Protein AF-A0A3S4I6C8-F1 (afdb_monomer)

Foldseek 3Di:
DKAKEFQEQEQFLPDTQQTKMFIADLQFTADIGSHGDPDHHYLPRFHKAFQFAFDAAPQLVCLQPVDPPDGDDQLVSLLVVLVQLVQLRHQEYAYEQEQADLVPDDPSPVCRVVNLVSNVVCQVVVSHRHHYAHEYEAAQLGPCRVVSCVVRLPDPRHQEYEQDYPQACDQLRVDLVLVCVVVCVVPDVDDPVNSVVSNVVSVVSCVVTRVVSLQVSLVSCVVVVHAYEYERAEALVSVVVCVVSVHQAHEAHQEPHRLVNCVVVNRAYEDELVLQVVVHDPSNGDGPLVCLLVVSHQAYHPYNHSNSLVLSLLSCVVPSVDDSSRSQLNRFVRSCVSRPNPQTRGSDGNHGNFMWTWDDDVSHIGTAKTWGNDDDDDDTDIDGPPDPPPDPDDDDDDDDDDDDDDDDDDDDDDDDDDDDDDDDDDDDDDDDDDDDDDDDDDPPPPDQDDPCPLVVQLVVCVVLLFDNVVSVLSSCLLVLLLLCVQVPVVSLVLADPSSVVRCVVSVHRDDPVSNVVLVPDPCNVSSNVVNVVVRVVPPPPDDCDPVVVVVVVVVVRSVVSVVVPDDD

Mean predicted aligned error: 16.28 Å

Radius of gyration: 31.47 Å; Cα contacts (8 Å, |Δi|>4): 973; chains: 1; bounding box: 86×75×68 Å

pLDDT: mean 82.74, std 22.45, range [23.64, 98.88]

Nearest PDB structures (foldseek):
  4mln-assembly2_B  TM=9.256E-01  e=3.298E-07  uncultured bacterium HF130_AEPn_1
  4n71-assembly4_E  TM=9.351E-01  e=5.456E-07  uncultured bacterium HF130_AEPn_1
  4n6w-assembly1_A  TM=9.272E-01  e=5.160E-07  uncultured bacterium HF130_AEPn_1
  4mlm-assembly3_A  TM=8.975E-01  e=2.789E-07  uncultured bacterium HF130_AEPn_1
  4n71-assembly3_D  TM=9.058E-01  e=1.766E-06  uncultured bacterium HF130_AEPn_1

Sequence (568 aa):
MKQILNHARIVLADRVIDNGALEINDGLIAAIHEHALPDGEDLAGALLLPGLVEIHTDNLEKHLMPRNGVLWPILPAVITHDAQCVAAGITTVLDALAVGDLEGESVRLDTLHSSFDAINQGMREGALRADHFFHLRCELAYPGLLDELEALIAHPAVKLVSVMDHTPGQRQYRDLEQYKKYYGKKKVGWNEDTFLAAVAERKTKQAQYAGRHKQAVVELAQARGIALASHDDTDEAHIEEALRDGVAISEFPTTREAAAAAKRHGLATVMGAPNVVRGGSHSGNVAALELARHDLLDILSSDYVPASLLHGAWLLHAQAGWSLPRAVAAVSLNPARAVGLADRGDIAVGQRADLVAMTARGDVPLVRSVWKLAGGYSDVRRHRCAAAVVPRTQRAPLRRGRQPVRPRDPGRHAGPRRWLRRRTDAGRLPARCRLPAGARRRSGHGGYGVMAHDKLARDYLLQLGFSPRLARLVGMHVEAKRYLCAIDPAYLAALSPASAATLGYQGGPMRADEADAFSRLPDLADILALRRLDEAAKDGGWSLGAADWVWPLMAAHLGSQRLAAWPA

Solvent-accessible surface area (backbone atoms only — not comparable to full-atom values): 31076 Å² total; per-residue (Å²): 99,82,48,39,46,16,35,18,23,34,42,27,79,85,48,72,34,77,37,9,22,37,35,29,43,72,34,22,23,65,43,80,38,80,47,54,60,98,68,56,47,75,48,80,60,24,39,33,36,34,16,22,27,36,64,40,30,51,42,47,58,51,42,31,39,72,43,93,96,41,79,43,66,49,50,66,16,48,48,52,38,37,54,46,30,41,63,34,30,29,42,32,38,17,48,43,43,52,39,47,62,91,80,85,76,51,68,54,62,79,37,38,65,57,47,53,50,29,50,52,48,29,59,76,68,64,69,46,82,38,49,76,33,31,16,44,36,34,30,25,41,23,91,59,28,65,70,59,41,66,78,53,65,79,44,87,49,44,33,36,37,32,49,35,64,88,45,74,58,35,53,85,27,47,50,56,68,60,44,47,61,60,56,44,69,74,77,45,87,66,49,72,67,59,43,53,49,54,47,54,50,42,49,52,34,32,76,73,29,24,69,65,42,46,54,52,53,42,53,58,30,58,79,67,73,34,32,33,28,36,49,27,31,48,38,53,67,53,45,57,49,33,53,75,64,64,36,50,29,38,34,46,38,38,27,68,61,14,28,50,42,28,50,76,73,66,27,43,28,32,32,48,10,49,26,42,70,68,74,42,47,96,82,76,39,54,35,47,56,57,32,44,60,69,72,36,54,46,26,44,19,18,32,67,38,50,61,24,34,57,32,21,27,48,41,34,26,76,73,45,74,39,52,63,26,59,22,49,28,16,32,7,32,44,40,22,52,66,50,73,40,84,58,46,24,42,64,45,74,75,20,38,39,32,28,22,33,28,49,69,60,86,81,43,66,42,60,43,34,32,37,34,51,50,80,82,80,91,49,66,54,74,44,74,51,84,71,81,78,76,74,81,82,76,88,76,83,92,79,90,81,88,82,88,86,83,91,86,86,88,88,85,89,87,88,88,83,88,91,82,90,81,92,86,84,89,80,82,86,84,81,87,83,84,81,82,89,78,81,75,85,75,87,74,86,68,83,67,66,67,89,56,56,36,53,51,53,16,52,52,35,45,74,74,45,43,53,72,67,60,20,46,45,59,30,37,38,60,60,38,48,22,35,42,39,52,79,31,69,68,56,50,75,65,49,53,73,62,56,54,65,34,33,62,82,65,68,38,51,42,52,73,72,53,38,58,58,53,72,67,43,93,56,42,72,60,30,48,50,53,36,53,51,58,57,61,58,68,73,73,82,68,76,80,63,86,60,66,75,51,53,59,54,53,52,51,51,39,51,52,44,58,58,70,72,50,86,131

InterPro domains:
  IPR006680 Amidohydrolase-related [PF01979] (154-358)
  IPR011059 Metal-dependent hydrolase, composite domain superfamily [G3DSA:2.30.40.10] (341-364)
  IPR011059 Metal-dependent hydrolase, composite domain superfamily [SSF51338] (1-364)
  IPR012696 Phosphonate metabolism PhnM [NF011987] (5-367)
  IPR012696 Phosphonate metabolism PhnM [TIGR02318] (5-372)
  IPR012696 Phosphonate metabolism PhnM [cd01306] (53-371)
  IPR032466 Metal-dependent hydrolase [SSF51556] (51-344)
  IPR051781 Metallo-dependent Hydrolase Enzymes [PTHR43135] (4-371)

Structure (mmCIF, N/CA/C/O backbone):
data_AF-A0A3S4I6C8-F1
#
_entry.id   AF-A0A3S4I6C8-F1
#
loop_
_atom_site.group_PDB
_atom_site.id
_atom_site.type_symbol
_atom_site.label_atom_id
_atom_site.label_alt_id
_atom_site.label_comp_id
_atom_site.label_asym_id
_atom_site.label_entity_id
_atom_site.label_seq_id
_atom_site.pdbx_PDB_ins_code
_atom_site.Cartn_x
_atom_site.Cartn_y
_atom_site.Cartn_z
_atom_site.occupancy
_atom_site.B_iso_or_equiv
_atom_site.auth_seq_id
_atom_site.auth_comp_id
_atom_site.auth_asym_id
_atom_site.auth_atom_id
_atom_site.pdbx_PDB_model_num
ATOM 1 N N . MET A 1 1 ? -2.019 -4.741 29.840 1.00 75.06 1 MET A N 1
ATOM 2 C CA . MET A 1 1 ? -2.713 -3.534 30.334 1.00 75.06 1 MET A CA 1
ATOM 3 C C . MET A 1 1 ? -4.150 -3.562 29.833 1.00 75.06 1 MET A C 1
ATOM 5 O O . MET A 1 1 ? -4.346 -3.768 28.639 1.00 75.06 1 MET A O 1
ATOM 9 N N . LYS A 1 2 ? -5.131 -3.378 30.729 1.00 90.19 2 LYS A N 1
ATOM 10 C CA . LYS A 1 2 ? -6.552 -3.256 30.368 1.00 90.19 2 LYS A CA 1
ATOM 11 C C . LYS A 1 2 ? -6.864 -1.804 29.987 1.00 90.19 2 LYS A C 1
ATOM 13 O O . LYS A 1 2 ? -6.530 -0.896 30.744 1.00 90.19 2 LYS A O 1
ATOM 18 N N . GLN A 1 3 ? -7.503 -1.593 28.843 1.00 94.50 3 GLN A N 1
ATOM 19 C CA . GLN A 1 3 ? -7.975 -0.294 28.358 1.00 94.50 3 GLN A CA 1
ATOM 20 C C . GLN A 1 3 ? -9.432 -0.421 27.904 1.00 94.50 3 GLN A C 1
ATOM 22 O O . GLN A 1 3 ? -9.825 -1.453 27.372 1.00 94.50 3 GLN A O 1
ATOM 27 N N . ILE A 1 4 ? -10.231 0.626 28.105 1.00 97.25 4 ILE A N 1
ATOM 28 C CA . ILE A 1 4 ? -11.609 0.703 27.609 1.00 97.25 4 ILE A CA 1
ATOM 29 C C . ILE A 1 4 ? -11.731 1.961 26.754 1.00 97.25 4 ILE A C 1
ATOM 31 O O . ILE A 1 4 ? -11.366 3.045 27.213 1.00 97.25 4 ILE A O 1
ATOM 35 N N . LEU A 1 5 ? -12.225 1.818 25.524 1.00 97.81 5 LEU A N 1
ATOM 36 C CA . LEU A 1 5 ? -12.616 2.925 24.650 1.00 97.81 5 LEU A CA 1
ATOM 37 C C . LEU A 1 5 ? -14.140 3.007 24.650 1.00 97.81 5 LEU A C 1
ATOM 39 O O . LEU A 1 5 ? -14.801 2.033 24.310 1.00 97.81 5 LEU A O 1
ATOM 43 N N . ASN A 1 6 ? -14.695 4.139 25.054 1.00 97.50 6 ASN A N 1
ATOM 44 C CA . ASN A 1 6 ? -16.101 4.287 25.399 1.00 97.50 6 ASN A CA 1
ATOM 45 C C . ASN A 1 6 ? -16.782 5.368 24.551 1.00 97.50 6 ASN A C 1
ATOM 47 O O . ASN A 1 6 ? -16.108 6.200 23.939 1.00 97.50 6 ASN A O 1
ATOM 51 N N . HIS A 1 7 ? -18.116 5.363 24.528 1.00 97.31 7 HIS A N 1
ATOM 52 C CA . HIS A 1 7 ? -18.933 6.310 23.761 1.00 97.31 7 HIS A CA 1
ATOM 53 C C . HIS A 1 7 ? -18.520 6.409 22.285 1.00 97.31 7 HIS A C 1
ATOM 55 O O . HIS A 1 7 ? -18.427 7.496 21.710 1.00 97.31 7 HIS A O 1
ATOM 61 N N . ALA A 1 8 ? -18.222 5.263 21.677 1.00 97.50 8 ALA A N 1
ATOM 62 C CA . ALA A 1 8 ? -17.750 5.174 20.305 1.00 97.50 8 ALA A CA 1
ATOM 63 C C . ALA A 1 8 ? -18.873 4.742 19.360 1.00 97.50 8 ALA A C 1
ATOM 65 O O . ALA A 1 8 ? -19.721 3.923 19.718 1.00 97.50 8 ALA A O 1
ATOM 66 N N . ARG A 1 9 ? -18.822 5.229 18.117 1.00 98.50 9 ARG A N 1
ATOM 67 C CA . ARG A 1 9 ? -19.560 4.627 17.005 1.00 98.50 9 ARG A CA 1
ATOM 68 C C . ARG A 1 9 ? -18.689 3.538 16.386 1.00 98.50 9 ARG A C 1
ATOM 70 O O . ARG A 1 9 ? -17.798 3.848 15.601 1.00 98.50 9 ARG A O 1
ATOM 77 N N . ILE A 1 10 ? -18.867 2.287 16.793 1.00 98.75 10 ILE A N 1
ATOM 78 C CA . ILE A 1 10 ? -17.954 1.189 16.442 1.00 98.75 10 ILE A CA 1
ATOM 79 C C . ILE A 1 10 ? -18.379 0.583 15.108 1.00 98.75 10 ILE A C 1
ATOM 81 O O . ILE A 1 10 ? -19.500 0.091 14.992 1.00 98.75 10 ILE A O 1
ATOM 85 N N . VAL A 1 11 ? -17.497 0.616 14.109 1.00 98.69 11 VAL A N 1
ATOM 86 C CA . VAL A 1 11 ? -17.739 -0.003 12.801 1.00 98.69 11 VAL A CA 1
ATOM 87 C C . VAL A 1 11 ? -17.203 -1.430 12.821 1.00 98.69 11 VAL A C 1
ATOM 89 O O . VAL A 1 11 ? -15.993 -1.644 12.789 1.00 98.69 11 VAL A O 1
ATOM 92 N N . LEU A 1 12 ? -18.120 -2.391 12.892 1.00 98.62 12 LEU A N 1
ATOM 93 C CA . LEU A 1 12 ? -17.844 -3.817 12.736 1.00 98.62 12 LEU A CA 1
ATOM 94 C C . LEU A 1 12 ? -17.911 -4.198 11.249 1.00 98.62 12 LEU A C 1
ATOM 96 O O . LEU A 1 12 ? -18.345 -3.397 10.418 1.00 98.62 12 LEU A O 1
ATOM 100 N N . ALA A 1 13 ? -17.520 -5.427 10.908 1.00 96.75 13 ALA A N 1
ATOM 101 C CA . ALA A 1 13 ? -17.548 -5.921 9.528 1.00 96.75 13 ALA A CA 1
ATOM 102 C C . ALA A 1 13 ? -18.948 -5.900 8.875 1.00 96.75 13 ALA A C 1
ATOM 104 O O . ALA A 1 13 ? -19.060 -5.760 7.657 1.00 96.75 13 ALA A O 1
ATOM 105 N N . ASP A 1 14 ? -20.015 -6.035 9.665 1.00 97.50 14 ASP A N 1
ATOM 106 C CA . ASP A 1 14 ? -21.403 -6.162 9.205 1.00 97.50 14 ASP A CA 1
ATOM 107 C C . ASP A 1 14 ? -22.289 -4.959 9.567 1.00 97.50 14 ASP A C 1
ATOM 109 O O . ASP A 1 14 ? -23.227 -4.635 8.834 1.00 97.50 14 ASP A O 1
ATOM 113 N N . ARG A 1 15 ? -22.009 -4.282 10.687 1.00 98.19 15 ARG A N 1
ATOM 114 C CA . ARG A 1 15 ? -22.877 -3.234 11.245 1.00 98.19 15 ARG A CA 1
ATOM 115 C C . ARG A 1 15 ? -22.111 -2.136 11.977 1.00 98.19 15 ARG A C 1
ATOM 117 O O . ARG A 1 15 ? -20.899 -2.199 12.152 1.00 98.19 15 ARG A O 1
ATOM 124 N N . VAL A 1 16 ? -22.846 -1.122 12.431 1.00 98.69 16 VAL A N 1
ATOM 125 C CA . VAL A 1 16 ? -22.326 -0.047 13.286 1.00 98.69 16 VAL A CA 1
ATOM 126 C C . VAL A 1 16 ? -23.052 -0.076 14.629 1.00 98.69 16 VAL A C 1
ATOM 128 O O . VAL A 1 16 ? -24.279 -0.125 14.654 1.00 98.69 16 VAL A O 1
ATOM 131 N N . ILE A 1 17 ? -22.304 -0.021 15.731 1.00 98.62 17 ILE A N 1
ATOM 132 C CA . ILE A 1 17 ? -22.839 0.211 17.081 1.00 98.62 17 ILE A CA 1
ATOM 133 C C . ILE A 1 17 ? -22.758 1.713 17.355 1.00 98.62 17 ILE A C 1
ATOM 135 O O . ILE A 1 17 ? -21.662 2.261 17.348 1.00 98.62 17 ILE A O 1
ATOM 139 N N . ASP A 1 18 ? -23.878 2.400 17.597 1.00 97.44 18 ASP A N 1
ATOM 140 C CA . ASP A 1 18 ? -23.900 3.875 17.663 1.00 97.44 18 ASP A CA 1
ATOM 141 C C . ASP A 1 18 ? -23.396 4.489 18.985 1.00 97.44 18 ASP A C 1
ATOM 143 O O . ASP A 1 18 ? -23.058 5.672 19.020 1.00 97.44 18 ASP A O 1
ATOM 147 N N . ASN A 1 19 ? -23.341 3.726 20.076 1.00 97.44 19 ASN A N 1
ATOM 148 C CA . ASN A 1 19 ? -22.818 4.198 21.364 1.00 97.44 19 ASN A CA 1
ATOM 149 C C . ASN A 1 19 ? -22.256 3.026 22.178 1.00 97.44 19 ASN A C 1
ATOM 151 O O . ASN A 1 19 ? -22.766 2.692 23.248 1.00 97.44 19 ASN A O 1
ATOM 155 N N . GLY A 1 20 ? -21.245 2.371 21.614 1.00 98.06 20 GLY A N 1
ATOM 156 C CA . GLY A 1 20 ? -20.629 1.179 22.181 1.00 98.06 20 GLY A CA 1
ATOM 157 C C . GLY A 1 20 ? -19.376 1.465 23.000 1.00 98.06 20 GLY A C 1
ATOM 158 O O . GLY A 1 20 ? -18.866 2.592 23.046 1.00 98.06 20 GLY A O 1
ATOM 159 N N . ALA A 1 21 ? -18.855 0.397 23.597 1.00 98.44 21 ALA A N 1
ATOM 160 C CA . ALA A 1 21 ? -17.549 0.373 24.240 1.00 98.44 21 ALA A CA 1
ATOM 161 C C . ALA A 1 21 ? -16.718 -0.824 23.760 1.00 98.44 21 ALA A C 1
ATOM 163 O O . ALA A 1 21 ? -17.257 -1.884 23.438 1.00 98.44 21 ALA A O 1
ATOM 164 N N . LEU A 1 22 ? -15.399 -0.655 23.736 1.00 98.12 22 LEU A N 1
ATOM 165 C CA . LEU A 1 22 ? -14.429 -1.678 23.363 1.00 98.12 22 LEU A CA 1
ATOM 166 C C . LEU A 1 22 ? -13.467 -1.912 24.529 1.00 98.12 22 LEU A C 1
ATOM 168 O O . LEU A 1 22 ? -12.753 -0.989 24.929 1.00 98.12 22 LEU A O 1
ATOM 172 N N . GLU A 1 23 ? -13.429 -3.133 25.060 1.00 97.75 23 GLU A N 1
ATOM 173 C CA . GLU A 1 23 ? -12.404 -3.537 26.022 1.00 97.75 23 GLU A CA 1
ATOM 174 C C . GLU A 1 23 ? -11.196 -4.116 25.288 1.00 97.75 23 GLU A C 1
ATOM 176 O O . GLU A 1 23 ? -11.319 -5.001 24.441 1.00 97.75 23 GLU A O 1
ATOM 181 N N . ILE A 1 24 ? -10.014 -3.635 25.651 1.00 96.50 24 ILE A N 1
ATOM 182 C CA . ILE A 1 24 ? -8.726 -4.063 25.122 1.00 96.50 24 ILE A CA 1
ATOM 183 C C . ILE A 1 24 ? -7.925 -4.638 26.286 1.00 96.50 24 ILE A C 1
ATOM 185 O O . ILE A 1 24 ? -7.776 -3.985 27.322 1.00 96.50 24 ILE A O 1
ATOM 189 N N . ASN A 1 25 ? -7.379 -5.838 26.117 1.00 94.56 25 ASN A N 1
ATOM 190 C CA . ASN A 1 25 ? -6.437 -6.421 27.059 1.00 94.56 25 ASN A CA 1
ATOM 191 C C . ASN A 1 25 ? -5.157 -6.830 26.336 1.00 94.56 25 ASN A C 1
ATOM 193 O O . ASN A 1 25 ? -5.204 -7.565 25.357 1.00 94.56 25 ASN A O 1
ATOM 197 N N . ASP A 1 26 ? -4.022 -6.320 26.814 1.00 90.00 26 ASP A N 1
ATOM 198 C CA . ASP A 1 26 ? -2.695 -6.599 26.243 1.00 90.00 26 ASP A CA 1
ATOM 199 C C . ASP A 1 26 ? -2.629 -6.342 24.725 1.00 90.00 26 ASP A C 1
ATOM 201 O O . ASP A 1 26 ? -1.961 -7.044 23.974 1.00 90.00 26 ASP A O 1
ATOM 205 N N . GLY A 1 27 ? -3.349 -5.303 24.284 1.00 90.25 27 GLY A N 1
ATOM 206 C CA . GLY A 1 27 ? -3.449 -4.877 22.889 1.00 90.25 27 GLY A CA 1
ATOM 207 C C . GLY A 1 27 ? -4.250 -5.815 21.979 1.00 90.25 27 GLY A C 1
ATOM 208 O O . GLY A 1 27 ? -4.207 -5.645 20.763 1.00 90.25 27 GLY A O 1
ATOM 209 N N . LEU A 1 28 ? -5.007 -6.758 22.543 1.00 96.00 28 LEU A N 1
ATOM 210 C CA . LEU A 1 28 ? -6.034 -7.534 21.849 1.00 96.00 28 LEU A CA 1
ATOM 211 C C . LEU A 1 28 ? -7.427 -7.053 22.254 1.00 96.00 28 LEU A C 1
ATOM 213 O O . LEU A 1 28 ? -7.647 -6.631 23.391 1.00 96.00 28 LEU A O 1
ATOM 217 N N . ILE A 1 29 ? -8.381 -7.143 21.336 1.00 97.75 29 ILE A N 1
ATOM 218 C CA . ILE A 1 29 ? -9.786 -6.846 21.608 1.00 97.75 29 ILE A CA 1
ATOM 219 C C . ILE A 1 29 ? -10.352 -7.967 22.484 1.00 97.75 29 ILE A C 1
ATOM 221 O O . ILE A 1 29 ? -10.451 -9.116 22.057 1.00 97.75 29 ILE A O 1
ATOM 225 N N . ALA A 1 30 ? -10.719 -7.635 23.719 1.00 98.00 30 ALA A N 1
ATOM 226 C CA . ALA A 1 30 ? -11.211 -8.587 24.709 1.00 98.00 30 ALA A CA 1
ATOM 227 C C . ALA A 1 30 ? -12.743 -8.697 24.702 1.00 98.00 30 ALA A C 1
ATOM 229 O O . ALA A 1 30 ? -13.278 -9.793 24.852 1.00 98.00 30 ALA A O 1
ATOM 230 N N . ALA A 1 31 ? -13.445 -7.577 24.513 1.00 98.25 31 ALA A N 1
ATOM 231 C CA . ALA A 1 31 ? -14.903 -7.541 24.453 1.00 98.25 31 ALA A CA 1
ATOM 232 C C . ALA A 1 31 ? -15.405 -6.335 23.648 1.00 98.25 31 ALA A C 1
ATOM 234 O O . ALA A 1 31 ? -14.767 -5.281 23.613 1.00 98.25 31 ALA A O 1
ATOM 235 N N . ILE A 1 32 ? -16.573 -6.499 23.026 1.00 98.62 32 ILE A N 1
ATOM 236 C CA . ILE A 1 32 ? -17.301 -5.454 22.300 1.00 98.62 32 ILE A CA 1
ATOM 237 C C . ILE A 1 32 ? -18.669 -5.323 22.968 1.00 98.62 32 ILE A C 1
ATOM 239 O O . ILE A 1 32 ? -19.381 -6.317 23.114 1.00 98.62 32 ILE A O 1
ATOM 243 N N . HIS A 1 33 ? -19.033 -4.112 23.375 1.00 98.44 33 HIS A N 1
ATOM 244 C CA . HIS A 1 33 ? -20.284 -3.830 24.071 1.00 98.44 33 HIS A CA 1
ATOM 245 C C . HIS A 1 33 ? -21.202 -2.965 23.205 1.00 98.44 33 HIS A C 1
ATOM 247 O O . HIS A 1 33 ? -20.781 -1.940 22.671 1.00 98.44 33 HIS A O 1
ATOM 253 N N . GLU A 1 34 ? -22.479 -3.350 23.131 1.00 98.00 34 GLU A N 1
ATOM 254 C CA . GLU A 1 34 ? -23.541 -2.612 22.421 1.00 98.00 34 GLU A CA 1
ATOM 255 C C . GLU A 1 34 ? -23.884 -1.262 23.086 1.00 98.00 34 GLU A C 1
ATOM 257 O O . GLU A 1 34 ? -24.536 -0.401 22.491 1.00 98.00 34 GLU A O 1
ATOM 262 N N . HIS A 1 35 ? -23.438 -1.060 24.329 1.00 97.50 35 HIS A N 1
ATOM 263 C CA . HIS A 1 35 ? -23.662 0.146 25.119 1.00 97.50 35 HIS A CA 1
ATOM 264 C C . HIS A 1 35 ? -22.366 0.616 25.781 1.00 97.50 35 HIS A C 1
ATOM 266 O O . HIS A 1 35 ? -21.459 -0.178 26.039 1.00 97.50 35 HIS A O 1
ATOM 272 N N . ALA A 1 36 ? -22.314 1.908 26.091 1.00 96.25 36 ALA A N 1
ATOM 273 C CA . ALA A 1 36 ? -21.238 2.508 26.860 1.00 96.25 36 ALA A CA 1
ATOM 274 C C . ALA A 1 36 ? -21.103 1.879 28.260 1.00 96.25 36 ALA A C 1
ATOM 276 O O . ALA A 1 36 ? -22.096 1.506 28.889 1.00 96.25 36 ALA A O 1
ATOM 277 N N . LEU A 1 37 ? -19.868 1.799 28.757 1.00 97.00 37 LEU A N 1
ATOM 278 C CA . LEU A 1 37 ? -19.546 1.309 30.102 1.00 97.00 37 LEU A CA 1
ATOM 279 C C . LEU A 1 37 ? -19.418 2.470 31.113 1.00 97.00 37 LEU A C 1
ATOM 281 O O . LEU A 1 37 ? -19.334 3.624 30.696 1.00 97.00 37 LEU A O 1
ATOM 285 N N . PRO A 1 38 ? -19.410 2.210 32.437 1.00 94.06 38 PRO A N 1
ATOM 286 C CA . PRO A 1 38 ? -19.246 3.269 33.442 1.00 94.06 38 PRO A CA 1
ATOM 287 C C . PRO A 1 38 ? -17.881 3.969 33.390 1.00 94.06 38 PRO A C 1
ATOM 289 O O . PRO A 1 38 ? -17.799 5.172 33.620 1.00 94.06 38 PRO A O 1
ATOM 292 N N . ASP A 1 39 ? -16.829 3.216 33.061 1.00 92.00 39 ASP A N 1
ATOM 293 C CA . ASP A 1 39 ? -15.445 3.680 33.020 1.00 92.00 39 ASP A CA 1
ATOM 294 C C . ASP A 1 39 ? -14.852 3.514 31.618 1.00 92.00 39 ASP A C 1
ATOM 296 O O . ASP A 1 39 ? -15.291 2.683 30.822 1.00 92.00 39 ASP A O 1
ATOM 300 N N . GLY A 1 40 ? -13.810 4.288 31.324 1.00 93.81 40 GLY A N 1
ATOM 301 C CA . GLY A 1 40 ? -13.062 4.199 30.075 1.00 93.81 40 GLY A CA 1
ATOM 302 C C . GLY A 1 40 ? -12.773 5.556 29.459 1.00 93.81 40 GLY A C 1
ATOM 303 O O . GLY A 1 40 ? -13.224 6.601 29.924 1.00 93.81 40 GLY A O 1
ATOM 304 N N . GLU A 1 41 ? -11.985 5.541 28.395 1.00 95.94 41 GLU A N 1
ATOM 305 C CA . GLU A 1 41 ? -11.711 6.736 27.621 1.00 95.94 41 GLU A CA 1
ATOM 306 C C . GLU A 1 41 ? -12.921 7.108 26.759 1.00 95.94 41 GLU A C 1
ATOM 308 O O . GLU A 1 41 ? -13.278 6.373 25.846 1.00 95.94 41 GLU A O 1
ATOM 313 N N . ASP A 1 42 ? -13.500 8.280 26.999 1.00 96.81 42 ASP A N 1
ATOM 314 C CA . ASP A 1 42 ? -14.590 8.825 26.191 1.00 96.81 42 ASP A CA 1
ATOM 315 C C . ASP A 1 42 ? -14.099 9.284 24.800 1.00 96.81 42 ASP A C 1
ATOM 317 O O . ASP A 1 42 ? -13.312 10.231 24.673 1.00 96.81 42 ASP A O 1
ATOM 321 N N . LEU A 1 43 ? -14.578 8.619 23.742 1.00 97.00 43 LEU A N 1
ATOM 322 C CA . LEU A 1 43 ? -14.314 8.976 22.345 1.00 97.00 43 LEU A CA 1
ATOM 323 C C . LEU A 1 43 ? -15.298 10.017 21.780 1.00 97.00 43 LEU A C 1
ATOM 325 O O . LEU A 1 43 ? -15.160 10.425 20.621 1.00 97.00 43 LEU A O 1
ATOM 329 N N . ALA A 1 44 ? -16.244 10.496 22.588 1.00 95.62 44 ALA A N 1
ATOM 330 C CA . ALA A 1 44 ? -17.188 11.570 22.295 1.00 95.62 44 ALA A CA 1
ATOM 331 C C . ALA A 1 44 ? -17.956 11.367 20.975 1.00 95.62 44 ALA A C 1
ATOM 333 O O . ALA A 1 44 ? -18.078 12.290 20.162 1.00 95.62 44 ALA A O 1
ATOM 334 N N . GLY A 1 45 ? -18.426 10.140 20.734 1.00 95.81 45 GLY A N 1
ATOM 335 C CA . GLY A 1 45 ? -19.178 9.754 19.539 1.00 95.81 45 GLY A CA 1
ATOM 336 C C . GLY A 1 45 ? -18.339 9.642 18.263 1.00 95.81 45 GLY A C 1
ATOM 337 O O . GLY A 1 45 ? -18.905 9.592 17.169 1.00 95.81 45 GLY A O 1
ATOM 338 N N . ALA A 1 46 ? -17.003 9.636 18.361 1.00 97.50 46 ALA A N 1
ATOM 339 C CA . ALA A 1 46 ? -16.139 9.387 17.209 1.00 97.50 46 ALA A CA 1
ATOM 340 C C . ALA A 1 46 ? -16.392 7.990 16.620 1.00 97.50 46 ALA A C 1
ATOM 342 O O . ALA A 1 46 ? -16.717 7.045 17.341 1.00 97.50 46 ALA A O 1
ATOM 343 N N . LEU A 1 47 ? -16.207 7.865 15.304 1.00 98.44 47 LEU A N 1
ATOM 344 C CA . LEU A 1 47 ? -16.212 6.571 14.631 1.00 98.44 47 LEU A CA 1
ATOM 345 C C . LEU A 1 47 ? -14.934 5.822 14.995 1.00 98.44 47 LEU A C 1
ATOM 347 O O . LEU A 1 47 ? -13.843 6.359 14.799 1.00 98.44 47 LEU A O 1
ATOM 351 N N . LEU A 1 48 ? -15.078 4.606 15.511 1.00 98.75 48 LEU A N 1
ATOM 352 C CA . LEU A 1 48 ? -13.980 3.695 15.801 1.00 98.75 48 LEU A CA 1
ATOM 353 C C . LEU A 1 48 ? -13.928 2.630 14.706 1.00 98.75 48 LEU A C 1
ATOM 355 O O . LEU A 1 48 ? -14.893 1.894 14.504 1.00 98.75 48 LEU A O 1
ATOM 359 N N . LEU A 1 49 ? -12.806 2.594 13.997 1.00 98.75 49 LEU A N 1
ATOM 360 C CA . LEU A 1 49 ? -12.534 1.722 12.862 1.00 98.75 49 LEU A CA 1
ATOM 361 C C . LEU A 1 49 ? -11.376 0.772 13.199 1.00 98.75 49 LEU A C 1
ATOM 363 O O . LEU A 1 49 ? -10.525 1.140 14.020 1.00 98.75 49 LEU A O 1
ATOM 367 N N . PRO A 1 50 ? -11.287 -0.402 12.551 1.00 98.62 50 PRO A N 1
ATOM 368 C CA . PRO A 1 50 ? -10.037 -1.148 12.520 1.00 98.62 50 PRO A CA 1
ATOM 369 C C . PRO A 1 50 ? -8.920 -0.294 11.901 1.00 98.62 50 PRO A C 1
ATOM 371 O O . PRO A 1 50 ? -9.161 0.606 11.092 1.00 98.62 50 PRO A O 1
ATOM 374 N N . GLY A 1 51 ? -7.683 -0.584 12.288 1.00 98.56 51 GLY A N 1
ATOM 375 C CA . GLY A 1 51 ? -6.483 -0.017 11.693 1.00 98.56 51 GLY A CA 1
ATOM 376 C C . GLY A 1 51 ? -6.462 -0.242 10.185 1.00 98.56 51 GLY A C 1
ATOM 377 O O . GLY A 1 51 ? -6.745 -1.348 9.718 1.00 98.56 51 GLY A O 1
ATOM 378 N N . LEU A 1 52 ? -6.135 0.802 9.418 1.00 98.88 52 LEU A N 1
ATOM 379 C CA . LEU A 1 52 ? -6.109 0.681 7.961 1.00 98.88 52 LEU A CA 1
ATOM 380 C C . LEU A 1 52 ? -4.896 -0.147 7.529 1.00 98.88 52 LEU A C 1
ATOM 382 O O . LEU A 1 52 ? -3.831 -0.076 8.164 1.00 98.88 52 LEU A O 1
ATOM 386 N N . VAL A 1 53 ? -5.080 -0.908 6.452 1.00 98.88 53 VAL A N 1
ATOM 387 C CA . VAL A 1 53 ? -4.076 -1.793 5.861 1.00 98.88 53 VAL A CA 1
ATOM 388 C C . VAL A 1 53 ? -3.818 -1.339 4.433 1.00 98.88 53 VAL A C 1
ATOM 390 O O . VAL A 1 53 ? -4.687 -1.441 3.571 1.00 98.88 53 VAL A O 1
ATOM 393 N N . GLU A 1 54 ? -2.616 -0.823 4.208 1.00 98.56 54 GLU A N 1
ATOM 394 C CA . GLU A 1 54 ? -2.126 -0.424 2.896 1.00 98.56 54 GLU A CA 1
ATOM 395 C C . GLU A 1 54 ? -1.351 -1.573 2.257 1.00 98.56 54 GLU A C 1
ATOM 397 O O . GLU A 1 54 ? -0.415 -2.078 2.874 1.00 98.56 54 GLU A O 1
ATOM 402 N N . ILE A 1 55 ? -1.709 -1.952 1.028 1.00 98.38 55 ILE A N 1
ATOM 403 C CA . ILE A 1 55 ? -1.050 -3.045 0.297 1.00 98.38 55 ILE A CA 1
ATOM 404 C C . ILE A 1 55 ? -0.186 -2.576 -0.880 1.00 98.38 55 ILE A C 1
ATOM 406 O O . ILE A 1 55 ? 0.605 -3.372 -1.366 1.00 98.38 55 ILE A O 1
ATOM 410 N N . HIS A 1 56 ? -0.302 -1.311 -1.301 1.00 97.88 56 HIS A N 1
ATOM 411 C CA . HIS A 1 56 ? 0.512 -0.704 -2.354 1.00 97.88 56 HIS A CA 1
ATOM 412 C C . HIS A 1 56 ? 0.720 0.791 -2.079 1.00 97.88 56 HIS A C 1
ATOM 414 O O . HIS A 1 56 ? -0.197 1.597 -2.247 1.00 97.88 56 HIS A O 1
ATOM 420 N N . THR A 1 57 ? 1.932 1.214 -1.713 1.00 95.88 57 THR A N 1
ATOM 421 C CA . THR A 1 57 ? 2.240 2.649 -1.633 1.00 95.88 57 THR A CA 1
ATOM 422 C C . THR A 1 57 ? 3.613 3.030 -2.170 1.00 95.88 57 THR A C 1
ATOM 424 O O . THR A 1 57 ? 4.640 2.544 -1.708 1.00 95.88 57 THR A O 1
ATOM 427 N N . ASP A 1 58 ? 3.609 4.006 -3.082 1.00 90.56 58 ASP A N 1
ATOM 428 C CA . ASP A 1 58 ? 4.807 4.641 -3.650 1.00 90.56 58 ASP A CA 1
ATOM 429 C C . ASP A 1 58 ? 5.210 5.910 -2.869 1.00 90.56 58 ASP A C 1
ATOM 431 O O . ASP A 1 58 ? 6.031 6.721 -3.312 1.00 90.56 58 ASP A O 1
ATOM 435 N N . ASN A 1 59 ? 4.602 6.156 -1.703 1.00 94.44 59 ASN A N 1
ATOM 436 C CA . ASN A 1 59 ? 4.790 7.407 -0.969 1.00 94.44 59 ASN A CA 1
ATOM 437 C C . ASN A 1 59 ? 6.234 7.614 -0.487 1.00 94.44 59 ASN A C 1
ATOM 439 O O . ASN A 1 59 ? 6.676 8.763 -0.399 1.00 94.44 59 ASN A O 1
ATOM 443 N N . LEU A 1 60 ? 6.977 6.537 -0.209 1.00 93.75 60 LEU A N 1
ATOM 444 C CA . LEU A 1 60 ? 8.373 6.612 0.223 1.00 93.75 60 LEU A CA 1
ATOM 445 C C . LEU A 1 60 ? 9.251 7.367 -0.786 1.00 93.75 60 LEU A C 1
ATOM 447 O O . LEU A 1 60 ? 10.071 8.190 -0.382 1.00 93.75 60 LEU A O 1
ATOM 451 N N . GLU A 1 61 ? 9.040 7.177 -2.090 1.00 87.75 61 GLU A N 1
ATOM 452 C CA . GLU A 1 61 ? 9.874 7.783 -3.138 1.00 87.75 61 GLU A CA 1
ATOM 453 C C . GLU A 1 61 ? 9.913 9.313 -3.062 1.00 87.75 61 GLU A C 1
ATOM 455 O O . GLU A 1 61 ? 10.946 9.938 -3.309 1.00 87.75 61 GLU A O 1
ATOM 460 N N . LYS A 1 62 ? 8.803 9.932 -2.649 1.00 86.88 62 LYS A N 1
ATOM 461 C CA . LYS A 1 62 ? 8.708 11.388 -2.465 1.00 86.88 62 LYS A CA 1
ATOM 462 C C . LYS A 1 62 ? 9.549 11.886 -1.300 1.00 86.88 62 LYS A C 1
ATOM 464 O O . LYS A 1 62 ? 9.965 13.040 -1.305 1.00 86.88 62 LYS A O 1
ATOM 469 N N . HIS A 1 63 ? 9.776 11.039 -0.303 1.00 91.12 63 HIS A N 1
ATOM 470 C CA . HIS A 1 63 ? 10.632 11.346 0.839 1.00 91.12 63 HIS A CA 1
ATOM 471 C C . HIS A 1 63 ? 12.095 11.037 0.545 1.00 91.12 63 HIS A C 1
ATOM 473 O O . HIS A 1 63 ? 12.964 11.726 1.070 1.00 91.12 63 HIS A O 1
ATOM 479 N N . LEU A 1 64 ? 12.372 10.054 -0.319 1.00 89.69 64 LEU A N 1
ATOM 480 C CA . LEU A 1 64 ? 13.720 9.775 -0.821 1.00 89.69 64 LEU A CA 1
ATOM 481 C C . LEU A 1 64 ? 14.217 10.900 -1.724 1.00 89.69 64 LEU A C 1
ATOM 483 O O . LEU A 1 64 ? 15.370 11.305 -1.624 1.00 89.69 64 LEU A O 1
ATOM 487 N N . MET A 1 65 ? 13.346 11.436 -2.578 1.00 86.25 65 MET A N 1
ATOM 488 C CA . MET A 1 65 ? 13.668 12.537 -3.477 1.00 86.25 65 MET A CA 1
ATOM 489 C C . MET A 1 65 ? 12.657 13.683 -3.315 1.00 86.25 65 MET A C 1
ATOM 491 O O . MET A 1 65 ? 11.836 13.924 -4.203 1.00 86.25 65 MET A O 1
ATOM 495 N N . PRO A 1 66 ? 12.722 14.448 -2.205 1.00 81.31 66 PRO A N 1
ATOM 496 C CA . PRO A 1 66 ? 11.789 15.550 -1.943 1.00 81.31 66 PRO A CA 1
ATOM 497 C C . PRO A 1 66 ? 11.888 16.669 -2.986 1.00 81.31 66 PRO A C 1
ATOM 499 O O . PRO A 1 66 ? 10.978 17.486 -3.135 1.00 81.31 66 PRO A O 1
ATOM 502 N N . ARG A 1 67 ? 12.998 16.712 -3.731 1.00 80.19 67 ARG A N 1
ATOM 503 C CA . ARG A 1 67 ? 13.180 17.557 -4.906 1.00 80.19 67 ARG A CA 1
ATOM 504 C C . ARG A 1 67 ? 13.968 16.794 -5.962 1.00 80.19 67 ARG A C 1
ATOM 506 O O . ARG A 1 67 ? 14.937 16.119 -5.635 1.00 80.19 67 ARG A O 1
ATOM 513 N N . ASN A 1 68 ? 13.592 16.966 -7.229 1.00 75.88 68 ASN A N 1
ATOM 514 C CA . ASN A 1 68 ? 14.252 16.321 -8.367 1.00 75.88 68 ASN A CA 1
ATOM 515 C C . ASN A 1 68 ? 15.786 16.423 -8.294 1.00 75.88 68 ASN A C 1
ATOM 517 O O . ASN A 1 68 ? 16.330 17.529 -8.279 1.00 75.88 68 ASN A O 1
ATOM 521 N N . GLY A 1 69 ? 16.453 15.266 -8.307 1.00 76.81 69 GLY A N 1
ATOM 522 C CA . GLY A 1 69 ? 17.913 15.135 -8.286 1.00 76.81 69 GLY A CA 1
ATOM 523 C C . GLY A 1 69 ? 18.564 15.276 -6.907 1.00 76.81 69 GLY A C 1
ATOM 524 O O . GLY A 1 69 ? 19.787 15.269 -6.827 1.00 76.81 69 GLY A O 1
ATOM 525 N N . VAL A 1 70 ? 17.783 15.419 -5.832 1.00 80.75 70 VAL A N 1
ATOM 526 C CA . VAL A 1 70 ? 18.296 15.512 -4.459 1.00 80.75 70 VAL A CA 1
ATOM 527 C C . VAL A 1 70 ? 17.849 14.288 -3.675 1.00 80.75 70 VAL A C 1
ATOM 529 O O . VAL A 1 70 ? 16.684 14.203 -3.292 1.00 80.75 70 VAL A O 1
ATOM 532 N N . LEU A 1 71 ? 18.782 13.369 -3.423 1.00 85.00 71 LEU A N 1
ATOM 533 C CA . LEU A 1 71 ? 18.549 12.210 -2.567 1.00 85.00 71 LEU A CA 1
ATOM 534 C C . LEU A 1 71 ? 18.658 12.618 -1.090 1.00 85.00 71 LEU A C 1
ATOM 536 O O . LEU A 1 71 ? 19.665 13.185 -0.659 1.00 85.00 71 LEU A O 1
ATOM 540 N N . TRP A 1 72 ? 17.614 12.340 -0.320 1.00 88.81 72 TRP A N 1
ATOM 541 C CA . TRP A 1 72 ? 17.565 12.527 1.126 1.00 88.81 72 TRP A CA 1
ATOM 542 C C . TRP A 1 72 ? 18.0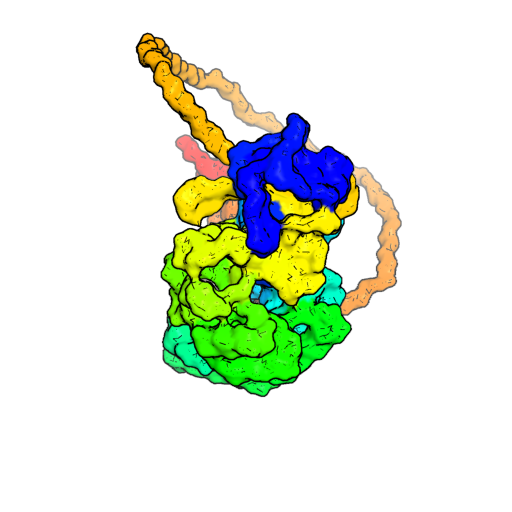91 11.277 1.852 1.00 88.81 72 TRP A C 1
ATOM 544 O O . TRP A 1 72 ? 17.985 10.174 1.312 1.00 88.81 72 TRP A O 1
ATOM 554 N N . PRO A 1 73 ? 18.639 11.391 3.079 1.00 92.81 73 PRO A N 1
ATOM 555 C CA . PRO A 1 73 ? 18.971 10.220 3.882 1.00 92.81 73 PRO A CA 1
ATOM 556 C C . PRO A 1 73 ? 17.773 9.269 4.037 1.00 92.81 73 PRO A C 1
ATOM 558 O O . PRO A 1 73 ? 16.698 9.669 4.488 1.00 92.81 73 PRO A O 1
ATOM 561 N N . ILE A 1 74 ? 17.985 8.001 3.685 1.00 94.06 74 ILE A N 1
ATOM 562 C CA . ILE A 1 74 ? 16.909 7.023 3.473 1.00 94.06 74 ILE A CA 1
ATOM 563 C C . ILE A 1 74 ? 16.177 6.686 4.772 1.00 94.06 74 ILE A C 1
ATOM 565 O O . ILE A 1 74 ? 14.957 6.766 4.814 1.00 94.06 74 ILE A O 1
ATOM 569 N N . LEU A 1 75 ? 16.884 6.384 5.866 1.00 94.25 75 LEU A N 1
ATOM 570 C CA . LEU A 1 75 ? 16.217 6.069 7.136 1.00 94.25 75 LEU A CA 1
ATOM 571 C C . LEU A 1 75 ? 15.338 7.238 7.647 1.00 94.25 75 LEU A C 1
ATOM 573 O O . LEU A 1 75 ? 14.175 7.002 7.974 1.00 94.25 75 LEU A O 1
ATOM 577 N N . PRO A 1 76 ? 15.797 8.508 7.654 1.00 95.38 76 PRO A N 1
ATOM 578 C CA . PRO A 1 76 ? 14.913 9.650 7.906 1.00 95.38 76 PRO A CA 1
ATOM 579 C C . PRO A 1 76 ? 13.720 9.776 6.942 1.00 95.38 76 PRO A C 1
ATOM 581 O O . PRO A 1 76 ? 12.640 10.190 7.373 1.00 95.38 76 PRO A O 1
ATOM 584 N N . ALA A 1 77 ? 13.885 9.427 5.660 1.00 96.00 77 ALA A N 1
ATOM 585 C CA . ALA A 1 77 ? 12.780 9.383 4.699 1.00 96.00 77 ALA A CA 1
ATOM 586 C C . ALA A 1 77 ? 11.741 8.314 5.077 1.00 96.00 77 ALA A C 1
ATOM 588 O O . ALA A 1 77 ? 10.550 8.620 5.112 1.00 96.00 77 ALA A O 1
ATOM 589 N N . VAL A 1 78 ? 12.186 7.110 5.453 1.00 97.38 78 VAL A N 1
ATOM 590 C CA . VAL A 1 78 ? 11.329 6.015 5.941 1.00 97.38 78 VAL A CA 1
ATOM 591 C C . VAL A 1 78 ? 10.569 6.431 7.204 1.00 97.38 78 VAL A C 1
ATOM 593 O O . VAL A 1 78 ? 9.358 6.252 7.277 1.00 97.38 78 VAL A O 1
ATOM 596 N N . ILE A 1 79 ? 11.229 7.071 8.175 1.00 97.00 79 ILE A N 1
ATOM 597 C CA . ILE A 1 79 ? 10.567 7.562 9.401 1.00 97.00 79 ILE A CA 1
ATOM 598 C C . ILE A 1 79 ? 9.499 8.619 9.073 1.00 97.00 79 ILE A C 1
ATOM 600 O O . ILE A 1 79 ? 8.430 8.653 9.684 1.00 97.00 79 ILE A O 1
ATOM 604 N N . THR A 1 80 ? 9.766 9.493 8.099 1.00 96.75 80 THR A N 1
ATOM 605 C CA . THR A 1 80 ? 8.795 10.510 7.662 1.00 96.75 80 THR A CA 1
ATOM 606 C C . THR A 1 80 ? 7.612 9.870 6.933 1.00 96.75 80 THR A C 1
ATOM 608 O O . THR A 1 80 ? 6.465 10.271 7.148 1.00 96.75 80 THR A O 1
ATOM 611 N N . HIS A 1 81 ? 7.878 8.850 6.115 1.00 97.38 81 HIS A N 1
ATOM 612 C CA . HIS A 1 81 ? 6.857 8.036 5.472 1.00 97.38 81 HIS A CA 1
ATOM 613 C C . HIS A 1 81 ? 5.948 7.340 6.499 1.00 97.38 81 HIS A C 1
ATOM 615 O O . HIS A 1 81 ? 4.731 7.525 6.422 1.00 97.38 81 HIS A O 1
ATOM 621 N N . ASP A 1 82 ? 6.514 6.635 7.486 1.00 98.19 82 ASP A N 1
ATOM 622 C CA . ASP A 1 82 ? 5.777 5.998 8.591 1.00 98.19 82 ASP A CA 1
ATOM 623 C C . ASP A 1 82 ? 4.904 7.017 9.335 1.00 98.19 82 ASP A C 1
ATOM 625 O O . ASP A 1 82 ? 3.703 6.813 9.524 1.00 98.19 82 ASP A O 1
ATOM 629 N N . ALA A 1 83 ? 5.468 8.179 9.683 1.00 96.88 83 ALA A N 1
ATOM 630 C CA . ALA A 1 83 ? 4.725 9.223 10.376 1.00 96.88 83 ALA A CA 1
ATOM 631 C C . ALA A 1 83 ? 3.493 9.702 9.584 1.00 96.88 83 ALA A C 1
ATOM 633 O O . ALA A 1 83 ? 2.449 9.960 10.191 1.00 96.88 83 ALA A O 1
ATOM 634 N N . GLN A 1 84 ? 3.592 9.803 8.253 1.00 97.44 84 GLN A N 1
ATOM 635 C CA . GLN A 1 84 ? 2.457 10.140 7.388 1.00 97.44 84 GLN A CA 1
ATOM 636 C C . GLN A 1 84 ? 1.422 9.016 7.311 1.00 97.44 84 GLN A C 1
ATOM 638 O O . GLN A 1 84 ? 0.227 9.305 7.383 1.00 97.44 84 GLN A O 1
ATOM 643 N N . CYS A 1 85 ? 1.860 7.759 7.205 1.00 97.88 85 CYS A N 1
ATOM 644 C CA . CYS A 1 85 ? 0.974 6.596 7.215 1.00 97.88 85 CYS A CA 1
ATOM 645 C C . CYS A 1 85 ? 0.164 6.535 8.513 1.00 97.88 85 CYS A C 1
ATOM 647 O O . CYS A 1 85 ? -1.068 6.516 8.474 1.00 97.88 85 CYS A O 1
ATOM 649 N N . VAL A 1 86 ? 0.824 6.637 9.669 1.00 97.44 86 VAL A N 1
ATOM 650 C CA . VAL A 1 86 ? 0.123 6.599 10.959 1.00 97.44 86 VAL A CA 1
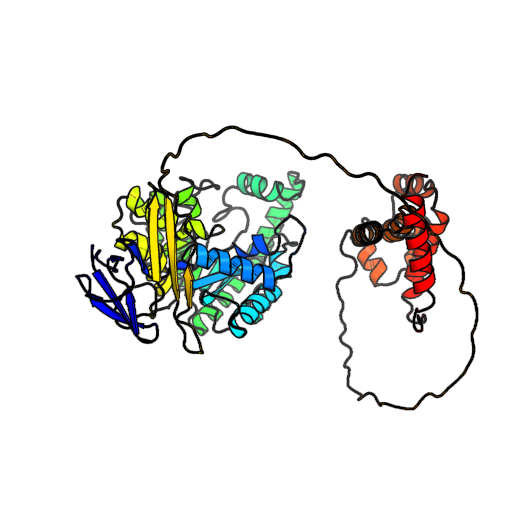ATOM 651 C C . VAL A 1 86 ? -0.789 7.809 11.146 1.00 97.44 86 VAL A C 1
ATOM 653 O O . VAL A 1 86 ? -1.896 7.666 11.658 1.00 97.44 86 VAL A O 1
ATOM 656 N N . ALA A 1 87 ? -0.389 9.004 10.702 1.00 96.62 87 ALA A N 1
ATOM 657 C CA . ALA A 1 87 ? -1.274 10.173 10.739 1.00 96.62 87 ALA A CA 1
ATOM 658 C C . ALA A 1 87 ? -2.528 10.002 9.856 1.00 96.62 87 ALA A C 1
ATOM 660 O O . ALA A 1 87 ? -3.572 10.575 10.166 1.00 96.62 87 ALA A O 1
ATOM 661 N N . ALA A 1 88 ? -2.441 9.198 8.792 1.00 97.81 88 ALA A N 1
ATOM 662 C CA . ALA A 1 88 ? -3.560 8.835 7.926 1.00 97.81 88 ALA A CA 1
ATOM 663 C C . ALA A 1 88 ? -4.428 7.682 8.474 1.00 97.81 88 ALA A C 1
ATOM 665 O O . ALA A 1 88 ? -5.433 7.340 7.856 1.00 97.81 88 ALA A O 1
ATOM 666 N N . GLY A 1 89 ? -4.086 7.109 9.636 1.00 98.06 89 GLY A N 1
ATOM 667 C CA . GLY A 1 89 ? -4.793 5.963 10.223 1.00 98.06 89 GLY A CA 1
ATOM 668 C C . GLY A 1 89 ? -4.279 4.601 9.745 1.00 98.06 89 GLY A C 1
ATOM 669 O O . GLY A 1 89 ? -4.848 3.572 10.100 1.00 98.06 89 GLY A O 1
ATOM 670 N N . ILE A 1 90 ? -3.203 4.576 8.959 1.00 98.69 90 ILE A N 1
ATOM 671 C CA . ILE A 1 90 ? -2.598 3.343 8.461 1.00 98.69 90 ILE A CA 1
ATOM 672 C C . ILE A 1 90 ? -1.741 2.731 9.565 1.00 98.69 90 ILE A C 1
ATOM 674 O O . ILE A 1 90 ? -0.826 3.363 10.091 1.00 98.69 90 ILE A O 1
ATOM 678 N N . THR A 1 91 ? -2.078 1.498 9.935 1.00 98.62 91 THR A N 1
ATOM 679 C CA . THR A 1 91 ? -1.403 0.737 11.002 1.00 98.62 91 THR A CA 1
ATOM 680 C C . THR A 1 91 ? -0.549 -0.398 10.452 1.00 98.62 91 THR A C 1
ATOM 682 O O . THR A 1 91 ? 0.352 -0.871 11.141 1.00 98.62 91 THR A O 1
ATOM 685 N N . THR A 1 92 ? -0.818 -0.813 9.211 1.00 98.69 92 THR A N 1
ATOM 686 C CA . THR A 1 92 ? -0.057 -1.816 8.466 1.00 98.69 92 THR A CA 1
ATOM 687 C C . THR A 1 92 ? 0.215 -1.284 7.062 1.00 98.69 92 THR A C 1
ATOM 689 O O . THR A 1 92 ? -0.723 -0.856 6.392 1.00 98.69 92 THR A O 1
ATOM 692 N N . VAL A 1 93 ? 1.476 -1.297 6.637 1.00 98.31 93 VAL A N 1
ATOM 693 C CA . VAL A 1 93 ? 1.940 -0.760 5.353 1.00 98.31 93 VAL A CA 1
ATOM 694 C C . VAL A 1 93 ? 2.725 -1.834 4.616 1.00 98.31 93 VAL A C 1
ATOM 696 O O . VAL A 1 93 ? 3.654 -2.399 5.183 1.00 98.31 93 VAL A O 1
ATOM 699 N N . LEU A 1 94 ? 2.381 -2.107 3.360 1.00 98.56 94 LEU A N 1
ATOM 700 C CA . LEU A 1 94 ? 3.277 -2.780 2.429 1.00 98.56 94 LEU A CA 1
ATOM 701 C C . LEU A 1 94 ? 3.962 -1.712 1.570 1.00 98.56 94 LEU A C 1
ATOM 703 O O . LEU A 1 94 ? 3.325 -1.078 0.728 1.00 98.56 94 LEU A O 1
ATOM 707 N N . ASP A 1 95 ? 5.255 -1.502 1.806 1.00 97.94 95 ASP A N 1
ATOM 708 C CA . ASP A 1 95 ? 6.079 -0.591 1.015 1.00 97.94 95 ASP A CA 1
ATOM 709 C C . ASP A 1 95 ? 6.255 -1.173 -0.394 1.00 97.94 95 ASP A C 1
ATOM 711 O O . ASP A 1 95 ? 6.817 -2.264 -0.555 1.00 97.94 95 ASP A O 1
ATOM 715 N N . ALA A 1 96 ? 5.759 -0.457 -1.407 1.00 96.25 96 ALA A N 1
ATOM 716 C CA . ALA A 1 96 ? 5.817 -0.893 -2.794 1.00 96.25 96 ALA A CA 1
ATOM 717 C C . ALA A 1 96 ? 7.183 -0.535 -3.398 1.00 96.25 96 ALA A C 1
ATOM 719 O O . ALA A 1 96 ? 7.489 0.630 -3.649 1.00 96.25 96 ALA A O 1
ATOM 720 N N . LEU A 1 97 ? 8.027 -1.545 -3.616 1.00 95.31 97 LEU A N 1
ATOM 721 C CA . LEU A 1 97 ? 9.383 -1.383 -4.138 1.00 95.31 97 LEU A CA 1
ATOM 722 C C . LEU A 1 97 ? 9.475 -1.950 -5.556 1.00 95.31 97 LEU A C 1
ATOM 724 O O . LEU A 1 97 ? 9.238 -3.139 -5.775 1.00 95.31 97 LEU A O 1
ATOM 728 N N . ALA A 1 98 ? 9.833 -1.100 -6.519 1.00 93.38 98 ALA A N 1
ATOM 729 C CA . ALA A 1 98 ? 10.048 -1.510 -7.903 1.00 93.38 98 ALA A CA 1
ATOM 730 C C . ALA A 1 98 ? 11.334 -2.341 -8.039 1.00 93.38 98 ALA A C 1
ATOM 732 O O . ALA A 1 98 ? 12.434 -1.853 -7.783 1.00 93.38 98 ALA A O 1
ATOM 733 N N . VAL A 1 99 ? 11.182 -3.588 -8.477 1.00 93.88 99 VAL A N 1
ATOM 734 C CA . VAL A 1 99 ? 12.268 -4.507 -8.817 1.00 93.88 99 VAL A CA 1
ATOM 735 C C . VAL A 1 99 ? 12.406 -4.504 -10.335 1.00 93.88 99 VAL A C 1
ATOM 737 O O . VAL A 1 99 ? 11.696 -5.214 -11.048 1.00 93.88 99 VAL A O 1
ATOM 740 N N . GLY A 1 100 ? 13.295 -3.650 -10.831 1.00 88.44 100 GLY A N 1
ATOM 741 C CA . GLY A 1 100 ? 13.461 -3.406 -12.260 1.00 88.44 100 GLY A CA 1
ATOM 742 C C . GLY A 1 100 ? 12.935 -2.048 -12.719 1.00 88.44 100 GLY A C 1
ATOM 743 O O . GLY A 1 100 ? 12.072 -1.434 -12.094 1.00 88.44 100 GLY A O 1
ATOM 744 N N . ASP A 1 101 ? 13.485 -1.577 -13.836 1.00 81.62 101 ASP A N 1
ATOM 745 C CA . ASP A 1 101 ? 13.031 -0.379 -14.539 1.00 81.62 101 ASP A CA 1
ATOM 746 C C . ASP A 1 101 ? 13.394 -0.474 -16.026 1.00 81.62 101 ASP A C 1
ATOM 748 O O . ASP A 1 101 ? 14.458 -0.978 -16.397 1.00 81.62 101 ASP A O 1
ATOM 752 N N . LEU A 1 102 ? 12.508 0.027 -16.884 1.00 71.88 102 LEU A N 1
ATOM 753 C CA . LEU A 1 102 ? 12.705 0.065 -18.333 1.00 71.88 102 LEU A CA 1
ATOM 754 C C . LEU A 1 102 ? 13.411 1.342 -18.805 1.00 71.88 102 LEU A C 1
ATOM 756 O O . LEU A 1 102 ? 13.879 1.384 -19.943 1.00 71.88 102 LEU A O 1
ATOM 760 N N . GLU A 1 103 ? 13.508 2.367 -17.954 1.00 65.19 103 GLU A N 1
ATOM 761 C CA . GLU A 1 103 ? 14.054 3.679 -18.319 1.00 65.19 103 GLU A CA 1
ATOM 762 C C . GLU A 1 103 ? 15.561 3.837 -18.053 1.00 65.19 103 GLU A C 1
ATOM 764 O O . GLU A 1 103 ? 16.142 4.842 -18.455 1.00 65.19 103 GLU A O 1
ATOM 769 N N . GLY A 1 104 ? 16.217 2.851 -17.430 1.00 52.91 104 GLY A N 1
ATOM 770 C CA . GLY A 1 104 ? 17.684 2.742 -17.360 1.00 52.91 104 GLY A CA 1
ATOM 771 C C . GLY A 1 104 ? 18.411 3.719 -16.423 1.00 52.91 104 GLY A C 1
ATOM 772 O O . GLY A 1 104 ? 19.603 3.541 -16.200 1.00 52.91 104 GLY A O 1
ATOM 773 N N . GLU A 1 105 ? 17.717 4.699 -15.839 1.00 53.28 105 GLU A N 1
ATOM 774 C CA . GLU A 1 105 ? 18.259 5.677 -14.879 1.00 53.28 105 GLU A CA 1
ATOM 775 C C . GLU A 1 105 ? 17.191 6.080 -13.845 1.00 53.28 105 GLU A C 1
ATOM 777 O O . GLU A 1 105 ? 16.866 7.260 -13.668 1.00 53.28 105 GLU A O 1
ATOM 782 N N . SER A 1 106 ? 16.574 5.110 -13.168 1.00 60.22 106 SER A N 1
ATOM 783 C CA . SER A 1 106 ? 15.696 5.436 -12.045 1.00 60.22 106 SER A CA 1
ATOM 784 C C . SER A 1 106 ? 16.440 5.393 -10.722 1.00 60.22 106 SER A C 1
ATOM 786 O O . SER A 1 106 ? 17.049 4.397 -10.342 1.00 60.22 106 SER A O 1
ATOM 788 N N . VAL A 1 107 ? 16.223 6.454 -9.940 1.00 62.19 107 VAL A N 1
ATOM 789 C CA . VAL A 1 107 ? 16.462 6.469 -8.490 1.00 62.19 107 VAL A CA 1
ATOM 790 C C . VAL A 1 107 ? 15.891 5.206 -7.837 1.00 62.19 107 VAL A C 1
ATOM 792 O O . VAL A 1 107 ? 16.448 4.733 -6.860 1.00 62.19 107 VAL A O 1
ATOM 795 N N . ARG A 1 108 ? 14.808 4.633 -8.379 1.00 67.88 108 ARG A N 1
ATOM 796 C CA . ARG A 1 108 ? 14.171 3.404 -7.887 1.00 67.88 108 ARG A CA 1
ATOM 797 C C . ARG A 1 108 ? 15.130 2.215 -7.856 1.00 67.88 108 ARG A C 1
ATOM 799 O O . ARG A 1 108 ? 15.242 1.588 -6.812 1.00 67.88 108 ARG A O 1
ATOM 806 N N . LEU A 1 109 ? 15.862 1.956 -8.940 1.00 69.50 109 LEU A N 1
ATOM 807 C CA . LEU A 1 109 ? 16.868 0.891 -8.962 1.00 69.50 109 LEU A CA 1
ATOM 808 C C . LEU A 1 109 ? 18.038 1.194 -8.022 1.00 69.50 109 LEU A C 1
ATOM 810 O O . LEU A 1 109 ? 18.403 0.354 -7.203 1.00 69.50 109 LEU A O 1
ATOM 814 N N . ASP A 1 110 ? 18.560 2.421 -8.063 1.00 74.06 110 ASP A N 1
ATOM 815 C CA . ASP A 1 110 ? 19.691 2.830 -7.217 1.00 74.06 110 ASP A CA 1
ATOM 816 C C . ASP A 1 110 ? 19.359 2.783 -5.715 1.00 74.06 110 ASP A C 1
ATOM 818 O O . ASP A 1 110 ? 20.233 2.593 -4.863 1.00 74.06 110 ASP A O 1
ATOM 822 N N . THR A 1 111 ? 18.083 2.979 -5.375 1.00 84.00 111 THR A N 1
ATOM 823 C CA . THR A 1 111 ? 17.595 3.031 -3.995 1.00 84.00 111 THR A CA 1
ATOM 824 C C . THR A 1 111 ? 16.894 1.758 -3.542 1.00 84.00 111 THR A C 1
ATOM 826 O O . THR A 1 111 ? 16.535 1.698 -2.371 1.00 84.00 111 THR A O 1
ATOM 829 N N . LEU A 1 112 ? 16.726 0.734 -4.389 1.00 91.81 112 LEU A N 1
ATOM 830 C CA . LEU A 1 112 ? 15.957 -0.474 -4.061 1.00 91.81 112 LEU A CA 1
ATOM 831 C C . LEU A 1 112 ? 16.478 -1.154 -2.787 1.00 91.81 112 LEU A C 1
ATOM 833 O O . LEU A 1 112 ? 15.789 -1.178 -1.766 1.00 91.81 112 LEU A O 1
ATOM 837 N N . HIS A 1 113 ? 17.722 -1.643 -2.825 1.00 92.31 113 HIS A N 1
ATOM 838 C CA . HIS A 1 113 ? 18.348 -2.333 -1.689 1.00 92.31 113 HIS A CA 1
ATOM 839 C C . HIS A 1 113 ? 18.488 -1.432 -0.474 1.00 92.31 113 HIS A C 1
ATOM 841 O O . HIS A 1 113 ? 18.221 -1.843 0.646 1.00 92.31 113 HIS A O 1
ATOM 847 N N . SER A 1 114 ? 18.868 -0.175 -0.686 1.00 92.94 114 SER A N 1
ATOM 848 C CA . SER A 1 114 ? 19.103 0.747 0.422 1.00 92.94 114 SER A CA 1
ATOM 849 C C . SER A 1 114 ? 17.804 1.192 1.109 1.00 92.94 114 SER A C 1
ATOM 851 O O . SER A 1 114 ? 17.797 1.383 2.325 1.00 92.94 114 SER A O 1
ATOM 853 N N . SER A 1 115 ? 16.691 1.284 0.373 1.00 95.00 115 SER A N 1
ATOM 854 C CA . SER A 1 115 ? 15.345 1.493 0.926 1.00 95.00 115 SER A CA 1
ATOM 855 C C . SER A 1 115 ? 14.854 0.256 1.662 1.00 95.00 115 SER A C 1
ATOM 857 O O . SER A 1 115 ? 14.392 0.375 2.794 1.00 95.00 115 SER A O 1
ATOM 859 N N . PHE A 1 116 ? 15.017 -0.926 1.063 1.00 96.50 116 PHE A N 1
ATOM 860 C CA . PHE A 1 116 ? 14.699 -2.202 1.700 1.00 96.50 116 PHE A CA 1
ATOM 861 C C . PHE A 1 116 ? 15.443 -2.367 3.036 1.00 96.50 116 PHE A C 1
ATOM 863 O O . PHE A 1 116 ? 14.825 -2.619 4.073 1.00 96.50 116 PHE A O 1
ATOM 870 N N . ASP A 1 117 ? 16.755 -2.123 3.037 1.00 95.62 117 ASP A N 1
ATOM 871 C CA . ASP A 1 117 ? 17.607 -2.177 4.224 1.00 95.62 117 ASP A CA 1
ATOM 872 C C . ASP A 1 117 ? 17.193 -1.150 5.279 1.00 95.62 117 ASP A C 1
ATOM 874 O O . ASP A 1 117 ? 17.153 -1.474 6.464 1.00 95.62 117 ASP A O 1
ATOM 878 N N . ALA A 1 118 ? 16.856 0.080 4.879 1.00 96.75 118 ALA A N 1
ATOM 879 C CA . ALA A 1 118 ? 16.442 1.128 5.808 1.00 96.75 118 ALA A CA 1
ATOM 880 C C . ALA A 1 118 ? 15.071 0.852 6.445 1.00 96.75 118 ALA A C 1
ATOM 882 O O . ALA A 1 118 ? 14.895 1.103 7.639 1.00 96.75 118 ALA A O 1
ATOM 883 N N . ILE A 1 119 ? 14.113 0.309 5.685 1.00 97.62 119 ILE A N 1
ATOM 884 C CA . ILE A 1 119 ? 12.822 -0.143 6.224 1.00 97.62 119 ILE A CA 1
ATOM 885 C C . ILE A 1 119 ? 13.064 -1.287 7.210 1.00 97.62 119 ILE A C 1
ATOM 887 O O . ILE A 1 119 ? 12.602 -1.229 8.350 1.00 97.62 119 ILE A O 1
ATOM 891 N N . ASN A 1 120 ? 13.867 -2.284 6.826 1.00 94.94 120 ASN A N 1
ATOM 892 C CA . ASN A 1 120 ? 14.208 -3.406 7.698 1.00 94.94 120 ASN A CA 1
ATOM 893 C C . ASN A 1 120 ? 14.946 -2.966 8.971 1.00 94.94 120 ASN A C 1
ATOM 895 O O . ASN A 1 120 ? 14.651 -3.435 10.073 1.00 94.94 120 ASN A O 1
ATOM 899 N N . GLN A 1 121 ? 15.863 -2.009 8.845 1.00 94.12 121 GLN A N 1
ATOM 900 C CA . GLN A 1 121 ? 16.514 -1.365 9.975 1.00 94.12 121 GLN A CA 1
ATOM 901 C C . GLN A 1 121 ? 15.481 -0.706 10.894 1.00 94.12 121 GLN A C 1
ATOM 903 O O . GLN A 1 121 ? 15.495 -0.964 12.098 1.00 94.12 121 GLN A O 1
ATOM 908 N N . GLY A 1 122 ? 14.576 0.104 10.340 1.00 94.62 122 GLY A N 1
ATOM 909 C CA . GLY A 1 122 ? 13.539 0.792 11.103 1.00 94.62 122 GLY A CA 1
ATOM 910 C C . GLY A 1 122 ? 12.621 -0.173 11.858 1.00 94.62 122 GLY A C 1
ATOM 911 O O . GLY A 1 122 ? 12.317 0.068 13.029 1.00 94.62 122 GLY A O 1
ATOM 912 N N . MET A 1 123 ? 12.232 -1.283 11.221 1.00 93.31 123 MET A N 1
ATOM 913 C CA . MET A 1 123 ? 11.459 -2.358 11.852 1.00 93.31 123 MET A CA 1
ATOM 914 C C . MET A 1 123 ? 12.226 -2.990 13.019 1.00 93.31 123 MET A C 1
ATOM 916 O O . MET A 1 123 ? 11.719 -3.052 14.138 1.00 93.31 123 MET A O 1
ATOM 920 N N . ARG A 1 124 ? 13.470 -3.426 12.779 1.00 92.50 124 ARG A N 1
ATOM 921 C CA . ARG A 1 124 ? 14.322 -4.102 13.773 1.00 92.50 124 ARG A CA 1
ATOM 922 C C . ARG A 1 124 ? 14.647 -3.217 14.977 1.00 92.50 124 ARG A C 1
ATOM 924 O O . ARG A 1 124 ? 14.779 -3.720 16.088 1.00 92.50 124 ARG A O 1
ATOM 931 N N . GLU A 1 125 ? 14.808 -1.917 14.757 1.00 92.75 125 GLU A N 1
ATOM 932 C CA . GLU A 1 125 ? 15.171 -0.943 15.795 1.00 92.75 125 GLU A CA 1
ATOM 933 C C . GLU A 1 125 ? 13.947 -0.348 16.509 1.00 92.75 125 GLU A C 1
ATOM 935 O O . GLU A 1 125 ? 14.103 0.460 17.423 1.00 92.75 125 GLU A O 1
ATOM 940 N N . GLY A 1 126 ? 12.727 -0.748 16.125 1.00 89.62 126 GLY A N 1
ATOM 941 C CA . GLY A 1 126 ? 11.491 -0.220 16.709 1.00 89.62 126 GLY A CA 1
ATOM 942 C C . GLY A 1 126 ? 11.296 1.278 16.451 1.00 89.62 126 GLY A C 1
ATOM 943 O O . GLY A 1 126 ? 10.666 1.969 17.256 1.00 89.62 126 GLY A O 1
ATOM 944 N N . ALA A 1 127 ? 11.870 1.789 15.356 1.00 92.81 127 ALA A N 1
ATOM 945 C CA . ALA A 1 127 ? 11.782 3.191 14.958 1.00 92.81 127 ALA A CA 1
ATOM 946 C C . ALA A 1 127 ? 10.469 3.515 14.224 1.00 92.81 127 ALA A C 1
ATOM 948 O O . ALA A 1 127 ? 10.070 4.679 14.183 1.00 92.81 127 ALA A O 1
ATOM 949 N N . LEU A 1 128 ? 9.806 2.497 13.664 1.00 95.06 128 LEU A N 1
ATOM 950 C CA . LEU A 1 128 ? 8.553 2.625 12.915 1.00 95.06 128 LEU A CA 1
ATOM 951 C C . LEU A 1 128 ? 7.350 2.350 13.817 1.00 95.06 128 LEU A C 1
ATOM 953 O O . LEU A 1 128 ? 7.394 1.501 14.713 1.00 95.06 128 LEU A O 1
ATOM 957 N N . ARG A 1 129 ? 6.272 3.102 13.604 1.00 95.19 129 ARG A N 1
ATOM 958 C CA . ARG A 1 129 ? 5.053 3.032 14.412 1.00 95.19 129 ARG A CA 1
ATOM 959 C C . ARG A 1 129 ? 4.052 2.059 13.797 1.00 95.19 129 ARG A C 1
ATOM 961 O O . ARG A 1 129 ? 3.463 1.275 14.543 1.00 95.19 129 ARG A O 1
ATOM 968 N N . ALA A 1 130 ? 3.874 2.075 12.478 1.00 96.94 130 ALA A N 1
ATOM 969 C CA . ALA A 1 130 ? 3.117 1.057 11.755 1.00 96.94 130 ALA A CA 1
ATOM 970 C C . ALA A 1 130 ? 3.888 -0.275 11.694 1.00 96.94 130 ALA A C 1
ATOM 972 O O . ALA A 1 130 ? 5.099 -0.328 11.914 1.00 96.94 130 ALA A O 1
ATOM 973 N N . ASP A 1 131 ? 3.181 -1.369 11.415 1.00 97.12 131 ASP A N 1
ATOM 974 C CA . ASP A 1 131 ? 3.826 -2.593 10.936 1.00 97.12 131 ASP A CA 1
ATOM 975 C C . ASP A 1 131 ? 4.145 -2.427 9.450 1.00 97.12 131 ASP A C 1
ATOM 977 O O . ASP A 1 131 ? 3.236 -2.196 8.654 1.00 97.12 131 ASP A O 1
ATOM 981 N N . HIS A 1 132 ? 5.418 -2.554 9.089 1.00 98.19 132 HIS A N 1
ATOM 982 C CA . HIS A 1 132 ? 5.863 -2.505 7.701 1.00 98.19 132 HIS A CA 1
ATOM 983 C C . HIS A 1 132 ? 6.076 -3.920 7.148 1.00 98.19 132 HIS A C 1
ATOM 985 O O . HIS A 1 132 ? 6.531 -4.830 7.842 1.00 98.19 132 HIS A O 1
ATOM 991 N N . PHE A 1 133 ? 5.727 -4.091 5.883 1.00 98.69 133 PHE A N 1
ATOM 992 C CA . PHE A 1 133 ? 5.899 -5.282 5.063 1.00 98.69 133 PHE A CA 1
ATOM 993 C C . PHE A 1 133 ? 6.352 -4.837 3.669 1.00 98.69 133 PHE A C 1
ATOM 995 O O . PHE A 1 133 ? 6.324 -3.653 3.349 1.00 98.69 133 PHE A O 1
ATOM 1002 N N . PHE A 1 134 ? 6.760 -5.774 2.822 1.00 98.62 134 PHE A N 1
ATOM 1003 C CA . PHE A 1 134 ? 7.216 -5.470 1.471 1.00 98.62 134 PHE A CA 1
ATOM 1004 C C . PHE A 1 134 ? 6.233 -5.971 0.421 1.00 98.62 134 PHE A C 1
ATOM 1006 O O . PHE A 1 134 ? 5.780 -7.124 0.460 1.00 98.62 134 PHE A O 1
ATOM 1013 N N . HIS A 1 135 ? 5.977 -5.092 -0.543 1.00 98.56 135 HIS A N 1
ATOM 1014 C CA . HIS A 1 135 ? 5.351 -5.391 -1.817 1.00 98.56 135 HIS A CA 1
ATOM 1015 C C . HIS A 1 135 ? 6.400 -5.230 -2.923 1.00 98.56 135 HIS A C 1
ATOM 1017 O O . HIS A 1 135 ? 6.812 -4.118 -3.242 1.00 98.56 135 HIS A O 1
ATOM 1023 N N . LEU A 1 136 ? 6.865 -6.341 -3.501 1.00 98.12 136 LEU A N 1
ATOM 1024 C CA . LEU A 1 136 ? 7.868 -6.315 -4.570 1.00 98.12 136 LEU A CA 1
ATOM 1025 C C . LEU A 1 136 ? 7.188 -6.255 -5.941 1.00 98.12 136 LEU A C 1
ATOM 1027 O O . LEU A 1 136 ? 6.461 -7.163 -6.341 1.00 98.12 136 LEU A O 1
ATOM 1031 N N . ARG A 1 137 ? 7.436 -5.177 -6.675 1.00 97.19 137 ARG A N 1
ATOM 1032 C CA . ARG A 1 137 ? 6.820 -4.879 -7.970 1.00 97.19 137 ARG A CA 1
ATOM 1033 C C . ARG A 1 137 ? 7.774 -5.248 -9.098 1.00 97.19 137 ARG A C 1
ATOM 1035 O O . ARG A 1 137 ? 8.713 -4.510 -9.373 1.00 97.19 137 ARG A O 1
ATOM 1042 N N . CYS A 1 138 ? 7.566 -6.407 -9.711 1.00 97.44 138 CYS A N 1
ATOM 1043 C CA . CYS A 1 138 ? 8.507 -7.024 -10.642 1.00 97.44 138 CYS A CA 1
ATOM 1044 C C . CYS A 1 138 ? 8.263 -6.567 -12.084 1.00 97.44 138 CYS A C 1
ATOM 1046 O O . CYS A 1 138 ? 7.261 -6.947 -12.692 1.00 97.44 138 CYS A O 1
ATOM 1048 N N . GLU A 1 139 ? 9.203 -5.804 -12.648 1.00 95.94 139 GLU A N 1
ATOM 1049 C CA . GLU A 1 139 ? 9.186 -5.409 -14.061 1.00 95.94 139 GLU A CA 1
ATOM 1050 C C . GLU A 1 139 ? 9.703 -6.551 -14.944 1.00 95.94 139 GLU A C 1
ATOM 1052 O O . GLU A 1 139 ? 10.906 -6.812 -15.024 1.00 95.94 139 GLU A O 1
ATOM 1057 N N . LEU A 1 140 ? 8.795 -7.244 -15.630 1.00 96.50 140 LEU A N 1
ATOM 1058 C CA . LEU A 1 140 ? 9.090 -8.498 -16.324 1.00 96.50 140 LEU A CA 1
ATOM 1059 C C . LEU A 1 140 ? 10.114 -8.340 -17.456 1.00 96.50 140 LEU A C 1
ATOM 1061 O O . LEU A 1 140 ? 10.934 -9.235 -17.679 1.00 96.50 140 LEU A O 1
ATOM 1065 N N . ALA A 1 141 ? 10.104 -7.205 -18.155 1.00 95.12 141 ALA A N 1
ATOM 1066 C CA . ALA A 1 141 ? 11.021 -6.947 -19.263 1.00 95.12 141 ALA A CA 1
ATOM 1067 C C . ALA A 1 141 ? 12.417 -6.454 -18.815 1.00 95.12 141 ALA A C 1
ATOM 1069 O O . ALA A 1 141 ? 13.291 -6.246 -19.662 1.00 95.12 141 ALA A O 1
ATOM 1070 N N . TYR A 1 142 ? 12.665 -6.290 -17.508 1.00 94.19 142 TYR A N 1
ATOM 1071 C CA . TYR A 1 142 ? 13.965 -5.867 -16.984 1.00 94.19 142 TYR A CA 1
ATOM 1072 C C . TYR A 1 142 ? 14.976 -7.033 -16.955 1.00 94.19 142 TYR A C 1
ATOM 1074 O O . TYR A 1 142 ? 14.727 -8.026 -16.270 1.00 94.19 142 TYR A O 1
ATOM 1082 N N . PRO A 1 143 ? 16.142 -6.941 -17.635 1.00 93.25 143 PRO A N 1
ATOM 1083 C CA . PRO A 1 143 ? 17.096 -8.053 -17.728 1.00 93.25 143 PRO A CA 1
ATOM 1084 C C . PRO A 1 143 ? 17.633 -8.572 -16.387 1.00 93.25 143 PRO A C 1
ATOM 1086 O O . PRO A 1 143 ? 17.887 -9.769 -16.276 1.00 93.25 143 PRO A O 1
ATOM 1089 N N . GLY A 1 144 ? 17.799 -7.691 -15.393 1.00 92.38 144 GLY A N 1
ATOM 1090 C CA . GLY A 1 144 ? 18.341 -8.021 -14.068 1.00 92.38 144 GLY A CA 1
ATOM 1091 C C . GLY A 1 144 ? 17.295 -8.444 -13.033 1.00 92.38 144 GLY A C 1
ATOM 1092 O O . GLY A 1 144 ? 17.632 -8.577 -11.865 1.00 92.38 144 GLY A O 1
ATOM 1093 N N . LEU A 1 145 ? 16.027 -8.630 -13.426 1.00 95.31 145 LEU A N 1
ATOM 1094 C CA . LEU A 1 145 ? 14.917 -8.832 -12.485 1.00 95.31 145 LEU A CA 1
ATOM 1095 C C . LEU A 1 145 ? 15.165 -9.982 -11.502 1.00 95.31 145 LEU A C 1
ATOM 1097 O O . LEU A 1 145 ? 14.944 -9.813 -10.308 1.00 95.31 145 LEU A O 1
ATOM 1101 N N . LEU A 1 146 ? 15.604 -11.144 -11.989 1.00 95.94 146 LEU A N 1
ATOM 1102 C CA . LEU A 1 146 ? 15.751 -12.319 -11.128 1.00 95.94 146 LEU A CA 1
ATOM 1103 C C . LEU A 1 146 ? 16.869 -12.143 -10.095 1.00 95.94 146 LEU A C 1
ATOM 1105 O O . LEU A 1 146 ? 16.655 -12.476 -8.934 1.00 95.94 146 LEU A O 1
ATOM 1109 N N . ASP A 1 147 ? 17.997 -11.546 -10.484 1.00 93.81 147 ASP A N 1
ATOM 1110 C CA . ASP A 1 147 ? 19.119 -11.284 -9.574 1.00 93.81 147 ASP A CA 1
ATOM 1111 C C . ASP A 1 147 ? 18.695 -10.344 -8.432 1.00 93.81 147 ASP A C 1
ATOM 1113 O O . ASP A 1 147 ? 18.981 -10.596 -7.259 1.00 93.81 147 ASP A O 1
ATOM 1117 N N . GLU A 1 148 ? 17.960 -9.280 -8.767 1.00 94.38 148 GLU A N 1
ATOM 1118 C CA . GLU A 1 148 ? 17.435 -8.322 -7.790 1.00 94.38 148 GLU A CA 1
ATOM 1119 C C . GLU A 1 148 ? 16.362 -8.956 -6.890 1.00 94.38 148 GLU A C 1
ATOM 1121 O O . GLU A 1 148 ? 16.356 -8.762 -5.674 1.00 94.38 148 GLU A O 1
ATOM 1126 N N . LEU A 1 149 ? 15.456 -9.749 -7.470 1.00 96.75 149 LEU A N 1
ATOM 1127 C CA . LEU A 1 149 ? 14.363 -10.385 -6.740 1.00 96.75 149 LEU A CA 1
ATOM 1128 C C . LEU A 1 149 ? 14.861 -11.445 -5.755 1.00 96.75 149 LEU A C 1
ATOM 1130 O O . LEU A 1 149 ? 14.383 -11.493 -4.619 1.00 96.75 149 LEU A O 1
ATOM 1134 N N . GLU A 1 150 ? 15.807 -12.292 -6.165 1.00 93.31 150 GLU A N 1
ATOM 1135 C CA . GLU A 1 150 ? 16.352 -13.368 -5.329 1.00 93.31 150 GLU A CA 1
ATOM 1136 C C . GLU A 1 150 ? 16.963 -12.837 -4.028 1.00 93.31 150 GLU A C 1
ATOM 1138 O O . GLU A 1 150 ? 16.822 -13.468 -2.976 1.00 93.31 150 GLU A O 1
ATOM 1143 N N . ALA A 1 151 ? 17.569 -11.648 -4.075 1.00 93.31 151 ALA A N 1
ATOM 1144 C CA . ALA A 1 151 ? 18.144 -10.990 -2.908 1.00 93.31 151 ALA A CA 1
ATOM 1145 C C . ALA A 1 151 ? 17.094 -10.536 -1.875 1.00 93.31 151 ALA A C 1
ATOM 1147 O O . ALA A 1 151 ? 17.412 -10.419 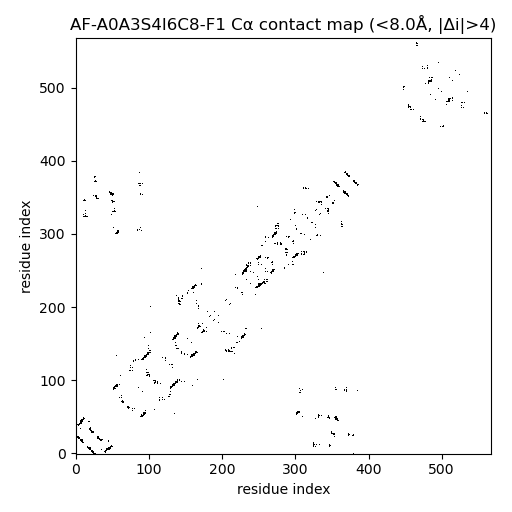-0.691 1.00 93.31 151 ALA A O 1
ATOM 1148 N N . LEU A 1 152 ? 15.848 -10.296 -2.299 1.00 97.31 152 LEU A N 1
ATOM 1149 C CA . LEU A 1 152 ? 14.815 -9.651 -1.479 1.00 97.31 152 LEU A CA 1
ATOM 1150 C C . LEU A 1 152 ? 13.687 -10.608 -1.071 1.00 97.31 152 LEU A C 1
ATOM 1152 O O . LEU A 1 152 ? 13.218 -10.575 0.069 1.00 97.31 152 LEU A O 1
ATOM 1156 N N . ILE A 1 153 ? 13.250 -11.485 -1.981 1.00 97.56 153 ILE A N 1
ATOM 1157 C CA . ILE A 1 153 ? 11.992 -12.242 -1.855 1.00 97.56 153 ILE A CA 1
ATOM 1158 C C . ILE A 1 153 ? 11.985 -13.252 -0.698 1.00 97.56 153 ILE A C 1
ATOM 1160 O O . ILE A 1 153 ? 10.929 -13.653 -0.216 1.00 97.56 153 ILE A O 1
ATOM 1164 N N . ALA A 1 154 ? 13.159 -13.680 -0.228 1.00 95.06 154 ALA A N 1
ATOM 1165 C CA . ALA A 1 154 ? 13.273 -14.605 0.898 1.00 95.06 154 ALA A CA 1
ATOM 1166 C C . ALA A 1 154 ? 12.964 -13.954 2.258 1.00 95.06 154 ALA A C 1
ATOM 1168 O O . ALA A 1 154 ? 12.833 -14.660 3.260 1.00 95.06 154 ALA A O 1
ATOM 1169 N N . HIS A 1 155 ? 12.866 -12.626 2.321 1.00 97.06 155 HIS A N 1
ATOM 1170 C CA . HIS A 1 155 ? 12.622 -11.930 3.573 1.00 97.06 155 HIS A CA 1
ATOM 1171 C C . HIS A 1 155 ? 11.186 -12.174 4.078 1.00 97.06 155 HIS A C 1
ATOM 1173 O O . HIS A 1 155 ? 10.228 -11.973 3.332 1.00 97.06 155 HIS A O 1
ATOM 1179 N N . PRO A 1 156 ? 10.981 -12.535 5.361 1.00 95.50 156 PRO A N 1
ATOM 1180 C CA . PRO A 1 156 ? 9.667 -12.946 5.881 1.00 95.50 156 PRO A CA 1
ATOM 1181 C C . PRO A 1 156 ? 8.610 -11.830 5.882 1.00 95.50 156 PRO A C 1
ATOM 1183 O O . PRO A 1 156 ? 7.408 -12.104 5.982 1.00 95.50 156 PRO A O 1
ATOM 1186 N N . ALA A 1 157 ? 9.054 -10.572 5.793 1.00 97.06 157 ALA A N 1
ATOM 1187 C CA . ALA A 1 157 ? 8.176 -9.415 5.664 1.00 97.06 157 ALA A CA 1
ATOM 1188 C C . ALA A 1 157 ? 7.688 -9.168 4.224 1.00 97.06 157 ALA A C 1
ATOM 1190 O O . ALA A 1 157 ? 6.849 -8.298 4.034 1.00 97.06 157 ALA A O 1
ATOM 1191 N N . VAL A 1 158 ? 8.157 -9.912 3.217 1.00 98.50 158 VAL A N 1
ATOM 1192 C CA . VAL A 1 158 ? 7.575 -9.861 1.866 1.00 98.50 158 VAL A CA 1
ATOM 1193 C C . VAL A 1 158 ? 6.224 -10.567 1.895 1.00 98.50 158 VAL A C 1
ATOM 1195 O O . VAL A 1 158 ? 6.138 -11.739 2.265 1.00 98.50 158 VAL A O 1
ATOM 1198 N N . LYS A 1 159 ? 5.160 -9.832 1.558 1.00 98.31 159 LYS A N 1
ATOM 1199 C CA . LYS A 1 159 ? 3.771 -10.324 1.614 1.00 98.31 159 LYS A CA 1
ATOM 1200 C C . LYS A 1 159 ? 3.048 -10.274 0.279 1.00 98.31 159 LYS A C 1
ATOM 1202 O O . LYS A 1 159 ? 2.092 -11.023 0.101 1.00 98.31 159 LYS A O 1
ATOM 1207 N N . LEU A 1 160 ? 3.527 -9.452 -0.649 1.00 98.75 160 LEU A N 1
ATOM 1208 C CA . LEU A 1 160 ? 2.927 -9.291 -1.963 1.00 98.75 160 LEU A CA 1
ATOM 1209 C C . LEU A 1 160 ? 4.009 -9.178 -3.033 1.00 98.75 160 LEU A C 1
ATOM 1211 O O . LEU A 1 160 ? 5.025 -8.507 -2.839 1.00 98.75 160 LEU A O 1
ATOM 1215 N N . VAL A 1 161 ? 3.772 -9.817 -4.171 1.00 98.62 161 VAL A N 1
ATOM 1216 C CA . VAL A 1 161 ? 4.556 -9.648 -5.392 1.00 98.62 161 VAL A CA 1
ATOM 1217 C C . VAL A 1 161 ? 3.599 -9.299 -6.527 1.00 98.62 161 VAL A C 1
ATOM 1219 O O . VAL A 1 161 ? 2.662 -10.053 -6.784 1.00 98.62 161 VAL A O 1
ATOM 1222 N N . SER A 1 162 ? 3.840 -8.183 -7.216 1.00 97.81 162 SER A N 1
ATOM 1223 C CA . SER A 1 162 ? 3.122 -7.861 -8.457 1.00 97.81 162 SER A CA 1
ATOM 1224 C C . SER A 1 162 ? 3.968 -8.209 -9.668 1.00 97.81 162 SER A C 1
ATOM 1226 O O . SER A 1 162 ? 5.149 -7.861 -9.711 1.00 97.81 162 SER A O 1
ATOM 1228 N N . VAL A 1 163 ? 3.357 -8.831 -10.674 1.00 96.81 163 VAL A N 1
ATOM 1229 C CA . VAL A 1 163 ? 3.939 -8.962 -12.012 1.00 96.81 163 VAL A CA 1
ATOM 1230 C C . VAL A 1 163 ? 3.481 -7.799 -12.884 1.00 96.81 163 VAL A C 1
ATOM 1232 O O . VAL A 1 163 ? 2.289 -7.497 -12.978 1.00 96.81 163 VAL A O 1
ATOM 1235 N N . MET A 1 164 ? 4.444 -7.118 -13.499 1.00 94.62 164 MET A N 1
ATOM 1236 C CA . MET A 1 164 ? 4.218 -5.880 -14.235 1.00 94.62 164 MET A CA 1
ATOM 1237 C C . MET A 1 164 ? 4.906 -5.932 -15.595 1.00 94.62 164 MET A C 1
ATOM 1239 O O . MET A 1 164 ? 6.026 -6.425 -15.711 1.00 94.62 164 MET A O 1
ATOM 1243 N N . ASP A 1 165 ? 4.247 -5.400 -16.620 1.00 92.94 165 ASP A N 1
ATOM 1244 C CA . ASP A 1 165 ? 4.841 -5.236 -17.946 1.00 92.94 165 ASP A CA 1
ATOM 1245 C C . ASP A 1 165 ? 4.478 -3.857 -18.495 1.00 92.94 165 ASP A C 1
ATOM 1247 O O . ASP A 1 165 ? 3.381 -3.622 -19.009 1.00 92.94 165 ASP A O 1
ATOM 1251 N N . HIS A 1 166 ? 5.426 -2.933 -18.367 1.00 92.06 166 HIS A N 1
ATOM 1252 C CA . HIS A 1 166 ? 5.284 -1.557 -18.830 1.00 92.06 166 HIS A CA 1
ATOM 1253 C C . HIS A 1 166 ? 5.768 -1.347 -20.271 1.00 92.06 166 HIS A C 1
ATOM 1255 O O . HIS A 1 166 ? 6.045 -0.215 -20.686 1.00 92.06 166 HIS A O 1
ATOM 1261 N N . THR A 1 167 ? 5.886 -2.414 -21.061 1.00 91.69 167 THR A N 1
ATOM 1262 C CA . THR A 1 167 ? 6.296 -2.300 -22.462 1.00 91.69 167 THR A CA 1
ATOM 1263 C C . THR A 1 167 ? 5.254 -1.507 -23.274 1.00 91.69 167 THR A C 1
ATOM 1265 O O . THR A 1 167 ? 4.054 -1.755 -23.146 1.00 91.69 167 THR A O 1
ATOM 1268 N N . PRO A 1 168 ? 5.665 -0.563 -24.146 1.00 90.88 168 PRO A N 1
ATOM 1269 C CA . PRO A 1 168 ? 4.726 0.265 -24.905 1.00 90.88 168 PRO A CA 1
ATOM 1270 C C . PRO A 1 168 ? 3.872 -0.545 -25.890 1.00 90.88 168 PRO A C 1
ATOM 1272 O O . PRO A 1 168 ? 4.385 -1.367 -26.657 1.00 90.88 168 PRO A O 1
ATOM 1275 N N . GLY A 1 169 ? 2.578 -0.232 -25.947 1.00 88.38 169 GLY A N 1
ATOM 1276 C CA . GLY A 1 169 ? 1.591 -0.839 -26.844 1.00 88.38 169 GLY A CA 1
ATOM 1277 C C . GLY A 1 169 ? 0.682 -1.886 -26.192 1.00 88.38 169 GLY A C 1
ATOM 1278 O O . GLY A 1 169 ? -0.114 -2.495 -26.901 1.00 88.38 169 GLY A O 1
ATOM 1279 N N . GLN A 1 170 ? 0.765 -2.085 -24.876 1.00 89.31 170 GLN A N 1
ATOM 1280 C CA . GLN A 1 170 ? -0.072 -3.026 -24.124 1.00 89.31 170 GLN A CA 1
ATOM 1281 C C . GLN A 1 170 ? -0.403 -2.503 -22.723 1.00 89.31 170 GLN A C 1
ATOM 1283 O O . GLN A 1 170 ? 0.200 -1.529 -22.265 1.00 89.31 170 GLN A O 1
ATOM 1288 N N . ARG A 1 171 ? -1.355 -3.164 -22.050 1.00 87.50 171 ARG A N 1
ATOM 1289 C CA . ARG A 1 171 ? -1.807 -2.844 -20.685 1.00 87.50 171 ARG A CA 1
ATOM 1290 C C . ARG A 1 171 ? -2.051 -1.331 -20.510 1.00 87.50 171 ARG A C 1
ATOM 1292 O O . ARG A 1 171 ? -2.678 -0.713 -21.375 1.00 87.50 171 ARG A O 1
ATOM 1299 N N . GLN A 1 172 ? -1.499 -0.708 -19.463 1.00 82.69 172 GLN A N 1
ATOM 1300 C CA . GLN A 1 172 ? -1.591 0.741 -19.223 1.00 82.69 172 GLN A CA 1
ATOM 1301 C C . GLN A 1 172 ? -1.087 1.601 -20.393 1.00 82.69 172 GLN A C 1
ATOM 1303 O O . GLN A 1 172 ? -1.550 2.725 -20.575 1.00 82.69 172 GLN A O 1
ATOM 1308 N N . TYR A 1 173 ? -0.147 1.100 -21.195 1.00 85.56 173 TYR A N 1
ATOM 1309 C CA . TYR A 1 173 ? 0.513 1.853 -22.261 1.00 85.56 173 TYR A CA 1
ATOM 1310 C C . TYR A 1 173 ? 0.085 1.419 -23.663 1.00 85.56 173 TYR A C 1
ATOM 1312 O O . TYR A 1 173 ? 0.876 1.484 -24.604 1.00 85.56 173 TYR A O 1
ATOM 1320 N N . ARG A 1 174 ? -1.173 0.995 -23.825 1.00 84.75 174 ARG A N 1
ATOM 1321 C CA . ARG A 1 174 ? -1.760 0.647 -25.129 1.00 84.75 174 ARG A CA 1
ATOM 1322 C C . ARG A 1 174 ? -1.679 1.791 -26.149 1.00 84.75 174 ARG A C 1
ATOM 1324 O O . ARG A 1 174 ? -1.442 1.536 -27.328 1.00 84.75 174 ARG A O 1
ATOM 1331 N N . ASP A 1 175 ? -1.863 3.033 -25.704 1.00 85.81 175 ASP A N 1
ATOM 1332 C CA . ASP A 1 175 ? -1.733 4.230 -26.539 1.00 85.81 175 ASP A CA 1
ATOM 1333 C C . ASP A 1 175 ? -0.279 4.738 -26.540 1.00 85.81 175 ASP A C 1
ATOM 1335 O O . ASP A 1 175 ? 0.232 5.257 -25.541 1.00 85.81 175 ASP A O 1
ATOM 1339 N N . LEU A 1 176 ? 0.392 4.601 -27.688 1.00 87.56 176 LEU A N 1
ATOM 1340 C CA . LEU A 1 176 ? 1.779 5.033 -27.862 1.00 87.56 176 LEU A CA 1
ATOM 1341 C C . LEU A 1 176 ? 1.943 6.557 -27.817 1.00 87.56 176 LEU A C 1
ATOM 1343 O O . LEU A 1 176 ? 2.978 7.024 -27.346 1.00 87.56 176 LEU A O 1
ATOM 1347 N N . GLU A 1 177 ? 0.946 7.337 -28.234 1.00 84.81 177 GLU A N 1
ATOM 1348 C CA . GLU A 1 177 ? 0.999 8.801 -28.146 1.00 84.81 177 GLU A CA 1
ATOM 1349 C C . GLU A 1 177 ? 0.889 9.256 -26.691 1.00 84.81 177 GLU A C 1
ATOM 1351 O O . GLU A 1 177 ? 1.604 10.158 -26.240 1.00 84.81 177 GLU A O 1
ATOM 1356 N N . GLN A 1 178 ? 0.038 8.586 -25.912 1.00 82.25 178 GLN A N 1
ATOM 1357 C CA . GLN A 1 178 ? -0.040 8.820 -24.477 1.00 82.25 178 GLN A CA 1
ATOM 1358 C C . GLN A 1 178 ? 1.262 8.431 -23.768 1.00 82.25 178 GLN A C 1
ATOM 1360 O O . GLN A 1 178 ? 1.765 9.211 -22.949 1.00 82.25 178 GLN A O 1
ATOM 1365 N N . TYR A 1 179 ? 1.835 7.274 -24.109 1.00 85.38 179 TYR A N 1
ATOM 1366 C CA . TYR A 1 179 ? 3.136 6.841 -23.603 1.00 85.38 179 TYR A CA 1
ATOM 1367 C C . TYR A 1 179 ? 4.226 7.877 -23.933 1.00 85.38 179 TYR A C 1
ATOM 1369 O O . TYR A 1 179 ? 4.925 8.356 -23.035 1.00 85.38 179 TYR A O 1
ATOM 1377 N N . LYS A 1 180 ? 4.297 8.327 -25.194 1.00 84.81 180 LYS A N 1
ATOM 1378 C CA . LYS A 1 180 ? 5.211 9.379 -25.667 1.00 84.81 180 LYS A CA 1
ATOM 1379 C C . LYS A 1 180 ? 5.063 10.673 -24.878 1.00 84.81 180 LYS A C 1
ATOM 1381 O O . LYS A 1 180 ? 6.052 11.252 -24.435 1.00 84.81 180 LYS A O 1
ATOM 1386 N N . LYS A 1 181 ? 3.827 11.116 -24.640 1.00 81.44 181 LYS A N 1
ATOM 1387 C CA . LYS A 1 181 ? 3.528 12.325 -23.860 1.00 81.44 181 LYS A CA 1
ATOM 1388 C C . LYS A 1 181 ? 3.946 12.201 -22.396 1.00 81.44 181 LYS A C 1
ATOM 1390 O O . LYS A 1 181 ? 4.334 13.205 -21.794 1.00 81.44 181 LYS A O 1
ATOM 1395 N N . TYR A 1 182 ? 3.818 11.019 -21.801 1.00 76.88 182 TYR A N 1
ATOM 1396 C CA . TYR A 1 182 ? 4.182 10.791 -20.406 1.00 76.88 182 TYR A CA 1
ATOM 1397 C C . TYR A 1 182 ? 5.704 10.759 -20.226 1.00 76.88 182 TYR A C 1
ATOM 1399 O O . TYR A 1 182 ? 6.243 11.527 -19.425 1.00 76.88 182 TYR A O 1
ATOM 1407 N N . TYR A 1 183 ? 6.406 9.945 -21.017 1.00 74.50 183 TYR A N 1
ATOM 1408 C CA . TYR A 1 183 ? 7.856 9.770 -20.895 1.00 74.50 183 TYR A CA 1
ATOM 1409 C C . TYR A 1 183 ? 8.663 10.911 -21.532 1.00 74.50 183 TYR A C 1
ATOM 1411 O O . TYR A 1 183 ? 9.686 11.315 -20.979 1.00 74.50 183 TYR A O 1
ATOM 1419 N N . GLY A 1 184 ? 8.148 11.564 -22.578 1.00 67.81 184 GLY A N 1
ATOM 1420 C CA . GLY A 1 184 ? 8.764 12.760 -23.168 1.00 67.81 184 GLY A CA 1
ATOM 1421 C C . GLY A 1 184 ? 8.857 13.959 -22.210 1.00 67.81 184 GLY A C 1
ATOM 1422 O O . GLY A 1 184 ? 9.689 14.845 -22.391 1.00 67.81 184 GLY A O 1
ATOM 1423 N N . LYS A 1 185 ? 8.062 13.992 -21.128 1.00 60.00 185 LYS A N 1
ATOM 1424 C CA . LYS A 1 185 ? 8.165 15.025 -20.077 1.00 60.00 185 LYS A CA 1
ATOM 1425 C C . LYS A 1 185 ? 9.357 14.826 -19.134 1.00 60.00 185 LYS A C 1
ATOM 1427 O O . LYS A 1 185 ? 9.741 15.776 -18.453 1.00 60.00 185 LYS A O 1
ATOM 1432 N N . LYS A 1 186 ? 9.969 13.635 -19.081 1.00 58.53 186 LYS A N 1
ATOM 1433 C CA . LYS A 1 186 ? 11.065 13.294 -18.149 1.00 58.53 186 LYS A CA 1
ATOM 1434 C C . LYS A 1 186 ? 12.461 13.729 -18.638 1.00 58.53 186 LYS A C 1
ATOM 1436 O O . LYS A 1 186 ? 13.455 13.114 -18.282 1.00 58.53 186 LYS A O 1
ATOM 1441 N N . LYS A 1 187 ? 12.552 14.850 -19.370 1.00 50.72 187 LYS A N 1
ATOM 1442 C CA . LYS A 1 187 ? 13.787 15.449 -19.936 1.00 50.72 187 LYS A CA 1
ATOM 1443 C C . LYS A 1 187 ? 14.403 14.731 -21.142 1.00 50.72 187 LYS A C 1
ATOM 1445 O O . LYS A 1 187 ? 15.468 15.152 -21.588 1.00 50.72 187 LYS A O 1
ATOM 1450 N N . VAL A 1 188 ? 13.748 13.719 -21.708 1.00 56.03 188 VAL A N 1
ATOM 1451 C CA . VAL A 1 188 ? 14.218 13.114 -22.957 1.00 56.03 188 VAL A CA 1
ATOM 1452 C C . VAL A 1 188 ? 13.565 13.845 -24.127 1.00 56.03 188 VAL A C 1
ATOM 1454 O O . VAL A 1 188 ? 12.351 13.790 -24.310 1.00 56.03 188 VAL A O 1
ATOM 1457 N N . GLY A 1 189 ? 14.366 14.590 -24.891 1.00 58.53 189 GLY A N 1
ATOM 1458 C CA . GLY A 1 189 ? 13.928 15.254 -26.117 1.00 58.53 189 GLY A CA 1
ATOM 1459 C C . GLY A 1 189 ? 13.699 14.230 -27.222 1.00 58.53 189 GLY A C 1
ATOM 1460 O O . GLY A 1 189 ? 14.529 14.102 -28.115 1.00 58.53 189 GLY A O 1
ATOM 1461 N N . TRP A 1 190 ? 12.617 13.460 -27.128 1.00 71.94 190 TRP A N 1
ATOM 1462 C CA . TRP A 1 190 ? 12.246 12.494 -28.156 1.00 71.94 190 TRP A CA 1
ATOM 1463 C C . TRP A 1 190 ? 11.856 13.222 -29.439 1.00 71.94 190 TRP A C 1
ATOM 1465 O O . TRP A 1 190 ? 10.937 14.042 -29.454 1.00 71.94 190 TRP A O 1
ATOM 1475 N N . ASN A 1 191 ? 12.548 12.892 -30.523 1.00 82.31 191 ASN A N 1
ATOM 1476 C CA . ASN A 1 191 ? 12.008 13.045 -31.869 1.00 82.31 191 ASN A CA 1
ATOM 1477 C C . ASN A 1 191 ? 11.346 11.719 -32.288 1.00 82.31 191 ASN A C 1
ATOM 1479 O O . ASN A 1 191 ? 11.394 10.740 -31.542 1.00 82.31 191 ASN A O 1
ATOM 1483 N N . GLU A 1 192 ? 10.700 11.690 -33.453 1.00 82.62 192 GLU A N 1
ATOM 1484 C CA . GLU A 1 192 ? 9.962 10.503 -33.905 1.00 82.62 192 GLU A CA 1
ATOM 1485 C C . GLU A 1 192 ? 10.852 9.256 -33.968 1.00 82.62 192 GLU A C 1
ATOM 1487 O O . GLU A 1 192 ? 10.526 8.226 -33.383 1.00 82.62 192 GLU A O 1
ATOM 1492 N N . ASP A 1 193 ? 12.028 9.380 -34.577 1.00 85.75 193 ASP A N 1
ATOM 1493 C CA . ASP A 1 193 ? 12.932 8.250 -34.791 1.00 85.75 193 ASP A CA 1
ATOM 1494 C C . ASP A 1 193 ? 13.492 7.694 -33.476 1.00 85.75 193 ASP A C 1
ATOM 1496 O O . ASP A 1 193 ? 13.527 6.481 -33.266 1.00 85.75 193 ASP A O 1
ATOM 1500 N N . THR A 1 194 ? 13.894 8.573 -32.554 1.00 85.44 194 THR A N 1
ATOM 1501 C CA . THR A 1 194 ? 14.408 8.159 -31.238 1.00 85.44 194 THR A CA 1
ATOM 1502 C C . THR A 1 194 ? 13.311 7.544 -30.375 1.00 85.44 194 THR A C 1
ATOM 1504 O O . THR A 1 194 ? 13.583 6.586 -29.652 1.00 85.44 194 THR A O 1
ATOM 1507 N N . PHE A 1 195 ? 12.067 8.018 -30.489 1.00 87.81 195 PHE A N 1
ATOM 1508 C CA . PHE A 1 195 ? 10.925 7.399 -29.825 1.00 87.81 195 PHE A CA 1
ATOM 1509 C C . PHE A 1 195 ? 10.643 5.990 -30.359 1.00 87.81 195 PHE A C 1
ATOM 1511 O O . PHE A 1 195 ? 10.546 5.040 -29.581 1.00 87.81 195 PHE A O 1
ATOM 1518 N N . LEU A 1 196 ? 10.552 5.831 -31.681 1.00 89.75 196 LEU A N 1
ATOM 1519 C CA . LEU A 1 196 ? 10.276 4.535 -32.303 1.00 89.75 196 LEU A CA 1
ATOM 1520 C C . LEU A 1 196 ? 11.390 3.520 -32.026 1.00 89.75 196 LEU A C 1
ATOM 1522 O O . LEU A 1 196 ? 11.097 2.359 -31.730 1.00 89.75 196 LEU A O 1
ATOM 1526 N N . ALA A 1 197 ? 12.653 3.955 -32.037 1.00 88.75 197 ALA A N 1
ATOM 1527 C CA . ALA A 1 197 ? 13.783 3.118 -31.642 1.00 88.75 197 ALA A CA 1
ATOM 1528 C C . ALA A 1 197 ? 13.664 2.655 -30.178 1.00 88.75 197 ALA A C 1
ATOM 1530 O O . ALA A 1 197 ? 13.820 1.469 -29.888 1.00 88.75 197 ALA A O 1
ATOM 1531 N N . ALA A 1 198 ? 13.307 3.565 -29.268 1.00 87.06 198 ALA A N 1
ATOM 1532 C CA . ALA A 1 198 ? 13.112 3.274 -27.850 1.00 87.06 198 ALA A CA 1
ATOM 1533 C C . ALA A 1 198 ? 11.949 2.286 -27.603 1.00 87.06 198 ALA A C 1
ATOM 1535 O O . ALA A 1 198 ? 12.042 1.413 -26.733 1.00 87.06 198 ALA A O 1
ATOM 1536 N N . VAL A 1 199 ? 10.865 2.385 -28.382 1.00 90.88 199 VAL A N 1
ATOM 1537 C CA . VAL A 1 199 ? 9.745 1.427 -28.364 1.00 90.88 199 VAL A CA 1
ATOM 1538 C C . VAL A 1 199 ? 10.188 0.055 -28.879 1.00 90.88 199 VAL A C 1
ATOM 1540 O O . VAL A 1 199 ? 9.888 -0.960 -28.248 1.00 90.88 199 VAL A O 1
ATOM 1543 N N . ALA A 1 200 ? 10.915 0.003 -29.999 1.00 92.56 200 ALA A N 1
ATOM 1544 C CA . ALA A 1 200 ? 11.409 -1.245 -30.579 1.00 92.56 200 ALA A CA 1
ATOM 1545 C C . ALA A 1 200 ? 12.385 -1.976 -29.641 1.00 92.56 200 ALA A C 1
ATOM 1547 O O . ALA A 1 200 ? 12.294 -3.195 -29.474 1.00 92.56 200 ALA A O 1
ATOM 1548 N N . GLU A 1 201 ? 13.272 -1.237 -28.972 1.00 91.81 201 GLU A N 1
ATOM 1549 C CA . GLU A 1 201 ? 14.183 -1.783 -27.964 1.00 91.81 201 GLU A CA 1
ATOM 1550 C C . GLU A 1 201 ? 13.413 -2.416 -26.795 1.00 91.81 201 GLU A C 1
ATOM 1552 O O . GLU A 1 201 ? 13.673 -3.564 -26.432 1.00 91.81 201 GLU A O 1
ATOM 1557 N N . ARG A 1 202 ? 12.422 -1.708 -26.234 1.00 91.88 202 ARG A N 1
ATOM 1558 C CA . ARG A 1 202 ? 11.598 -2.222 -25.124 1.00 91.88 202 ARG A CA 1
ATOM 1559 C C . ARG A 1 202 ? 10.824 -3.476 -25.525 1.00 91.88 202 ARG A C 1
ATOM 1561 O O . ARG A 1 202 ? 10.835 -4.448 -24.780 1.00 91.88 202 ARG A O 1
ATOM 1568 N N . LYS A 1 203 ? 10.239 -3.506 -26.728 1.00 94.19 203 LYS A N 1
ATOM 1569 C CA . LYS A 1 203 ? 9.574 -4.707 -27.267 1.00 94.19 203 LYS A CA 1
ATOM 1570 C C . LYS A 1 203 ? 10.534 -5.882 -27.448 1.00 94.19 203 LYS A C 1
ATOM 1572 O O . LYS A 1 203 ? 10.165 -7.020 -27.179 1.00 94.19 203 LYS A O 1
ATOM 1577 N N . THR A 1 204 ? 11.773 -5.615 -27.856 1.00 95.31 204 THR A N 1
ATOM 1578 C CA . THR A 1 204 ? 12.810 -6.652 -27.970 1.00 95.31 204 THR A CA 1
ATOM 1579 C C . THR A 1 204 ? 13.149 -7.239 -26.600 1.00 95.31 204 THR A C 1
ATOM 1581 O O . THR A 1 204 ? 13.187 -8.459 -26.449 1.00 95.31 204 THR A O 1
ATOM 1584 N N . LYS A 1 205 ? 13.327 -6.389 -25.578 1.00 94.12 205 LYS A N 1
ATOM 1585 C CA . LYS A 1 205 ? 13.540 -6.839 -24.194 1.00 94.12 205 LYS A CA 1
ATOM 1586 C C . LYS A 1 205 ? 12.344 -7.646 -23.683 1.00 94.12 205 LYS A C 1
ATOM 1588 O O . LYS A 1 205 ? 12.533 -8.731 -23.146 1.00 94.12 205 LYS A O 1
ATOM 1593 N N . GLN A 1 206 ? 11.122 -7.177 -23.909 1.00 95.75 206 GLN A N 1
ATOM 1594 C CA . GLN A 1 206 ? 9.906 -7.891 -23.518 1.00 95.75 206 GLN A CA 1
ATOM 1595 C C . GLN A 1 206 ? 9.870 -9.311 -24.096 1.00 95.75 206 GLN A C 1
ATOM 1597 O O . GLN A 1 206 ? 9.753 -10.273 -23.336 1.00 95.75 206 GLN A O 1
ATOM 1602 N N . ALA A 1 207 ? 10.098 -9.453 -25.405 1.00 96.38 207 ALA A N 1
ATOM 1603 C CA . ALA A 1 207 ? 10.115 -10.752 -26.074 1.00 96.38 207 ALA A CA 1
ATOM 1604 C C . ALA A 1 207 ? 11.221 -11.681 -25.542 1.00 96.38 207 ALA A C 1
ATOM 1606 O O . ALA A 1 207 ? 11.051 -12.898 -25.500 1.00 96.38 207 ALA A O 1
ATOM 1607 N N . GLN A 1 208 ? 12.355 -11.114 -25.125 1.00 96.44 208 GLN A N 1
ATOM 1608 C CA . GLN A 1 208 ? 13.491 -11.869 -24.603 1.00 96.44 208 GLN A CA 1
ATOM 1609 C C . GLN A 1 208 ? 13.321 -12.293 -23.131 1.00 96.44 208 GLN A C 1
ATOM 1611 O O . GLN A 1 208 ? 13.816 -13.351 -22.733 1.00 96.44 208 GLN A O 1
ATOM 1616 N N . TYR A 1 209 ? 12.676 -11.464 -22.307 1.00 96.69 209 TYR A N 1
ATOM 1617 C CA . TYR A 1 209 ? 12.731 -11.575 -20.846 1.00 96.69 209 TYR A CA 1
ATOM 1618 C C . TYR A 1 209 ? 11.386 -11.893 -20.187 1.00 96.69 209 TYR A C 1
ATOM 1620 O O . TYR A 1 209 ? 11.354 -12.703 -19.261 1.00 96.69 209 TYR A O 1
ATOM 1628 N N . ALA A 1 210 ? 10.276 -11.324 -20.663 1.00 95.69 210 ALA A N 1
ATOM 1629 C CA . ALA A 1 210 ? 9.048 -11.261 -19.873 1.00 95.69 210 ALA A CA 1
ATOM 1630 C C . ALA A 1 210 ? 8.470 -12.642 -19.528 1.00 95.69 210 ALA A C 1
ATOM 1632 O O . ALA A 1 210 ? 8.183 -12.913 -18.365 1.00 95.69 210 ALA A O 1
ATOM 1633 N N . GLY A 1 211 ? 8.373 -13.548 -20.508 1.00 95.88 211 GLY A N 1
ATOM 1634 C CA . GLY A 1 211 ? 7.814 -14.888 -20.290 1.00 95.88 211 GLY A CA 1
ATOM 1635 C C . GLY A 1 211 ? 8.609 -15.716 -19.274 1.00 95.88 211 GLY A C 1
ATOM 1636 O O . GLY A 1 211 ? 8.036 -16.237 -18.317 1.00 95.88 211 GLY A O 1
ATOM 1637 N N . ARG A 1 212 ? 9.941 -15.787 -19.438 1.00 96.69 212 ARG A N 1
ATOM 1638 C CA . ARG A 1 212 ? 10.821 -16.547 -18.529 1.00 96.69 212 ARG A CA 1
ATOM 1639 C C . ARG A 1 212 ? 10.858 -15.945 -17.125 1.00 96.69 212 ARG A C 1
ATOM 1641 O O . ARG A 1 212 ? 10.871 -16.681 -16.145 1.00 96.69 212 ARG A O 1
ATOM 1648 N N . HIS A 1 213 ? 10.867 -14.615 -17.025 1.00 98.12 213 HIS A N 1
ATOM 1649 C CA . HIS A 1 213 ? 10.871 -13.937 -15.736 1.00 98.12 213 HIS A CA 1
ATOM 1650 C C . HIS A 1 213 ? 9.550 -14.127 -15.009 1.00 98.12 213 HIS A C 1
ATOM 1652 O O . HIS A 1 213 ? 9.566 -14.436 -13.825 1.00 98.12 213 HIS A O 1
ATOM 1658 N N . LYS A 1 214 ? 8.417 -14.020 -15.709 1.00 97.75 214 LYS A N 1
ATOM 1659 C CA . LYS A 1 214 ? 7.100 -14.213 -15.103 1.00 97.75 214 LYS A CA 1
ATOM 1660 C C . LYS A 1 214 ? 6.972 -15.601 -14.488 1.00 97.75 214 LYS A C 1
ATOM 1662 O O . LYS A 1 214 ? 6.605 -15.707 -13.324 1.00 97.75 214 LYS A O 1
ATOM 1667 N N . GLN A 1 215 ? 7.345 -16.641 -15.236 1.00 97.69 215 GLN A N 1
ATOM 1668 C CA . GLN A 1 215 ? 7.326 -18.010 -14.726 1.00 97.69 215 GLN A CA 1
ATOM 1669 C C . GLN A 1 215 ? 8.175 -18.147 -13.451 1.00 97.69 215 GLN A C 1
ATOM 1671 O O . GLN A 1 215 ? 7.684 -18.639 -12.439 1.00 97.69 215 GLN A O 1
ATOM 1676 N N . ALA A 1 216 ? 9.413 -17.645 -13.467 1.00 98.06 216 ALA A N 1
ATOM 1677 C CA . ALA A 1 216 ? 10.297 -17.710 -12.305 1.00 98.06 216 ALA A CA 1
ATOM 1678 C C . ALA A 1 216 ? 9.761 -16.910 -11.099 1.00 98.06 216 ALA A C 1
ATOM 1680 O O . ALA A 1 216 ? 9.813 -17.394 -9.971 1.00 98.06 216 ALA A O 1
ATOM 1681 N N . VAL A 1 217 ? 9.211 -15.710 -11.316 1.00 98.38 217 VAL A N 1
ATOM 1682 C CA . VAL A 1 217 ? 8.597 -14.881 -10.261 1.00 98.38 217 VAL A CA 1
ATOM 1683 C C . VAL A 1 217 ? 7.427 -15.619 -9.608 1.00 98.38 217 VAL A C 1
ATOM 1685 O O . VAL A 1 217 ? 7.350 -15.684 -8.380 1.00 98.38 217 VAL A O 1
ATOM 1688 N N . VAL A 1 218 ? 6.543 -16.205 -10.421 1.00 98.12 218 VAL A N 1
ATOM 1689 C CA . VAL A 1 218 ? 5.383 -16.977 -9.956 1.00 98.12 218 VAL A CA 1
ATOM 1690 C C . VAL A 1 218 ? 5.833 -18.183 -9.133 1.00 98.12 218 VAL A C 1
ATOM 1692 O O . VAL A 1 218 ? 5.378 -18.350 -8.003 1.00 98.12 218 VAL A O 1
ATOM 1695 N N . GLU A 1 219 ? 6.779 -18.975 -9.642 1.00 97.88 219 GLU A N 1
ATOM 1696 C CA . GLU A 1 219 ? 7.332 -20.135 -8.932 1.00 97.88 219 GLU A CA 1
ATOM 1697 C C . GLU A 1 219 ? 7.962 -19.732 -7.586 1.00 97.88 219 GLU A C 1
ATOM 1699 O O . GLU A 1 219 ? 7.709 -20.366 -6.557 1.00 97.88 219 GLU A O 1
ATOM 1704 N N . LEU A 1 220 ? 8.741 -18.645 -7.559 1.00 97.81 220 LEU A N 1
ATOM 1705 C CA . LEU A 1 220 ? 9.392 -18.148 -6.346 1.00 97.81 220 LEU A CA 1
ATOM 1706 C C . LEU A 1 220 ? 8.391 -17.669 -5.286 1.00 97.81 220 LEU A C 1
ATOM 1708 O O . LEU A 1 220 ? 8.613 -17.927 -4.094 1.00 97.81 220 LEU A O 1
ATOM 1712 N N . ALA A 1 221 ? 7.323 -16.981 -5.700 1.00 97.56 221 ALA A N 1
ATOM 1713 C CA . ALA A 1 221 ? 6.269 -16.499 -4.812 1.00 97.56 221 ALA A CA 1
ATOM 1714 C C . ALA A 1 221 ? 5.421 -17.657 -4.265 1.00 97.56 221 ALA A C 1
ATOM 1716 O O . ALA A 1 221 ? 5.225 -17.755 -3.051 1.00 97.56 221 ALA A O 1
ATOM 1717 N N . GLN A 1 222 ? 4.998 -18.584 -5.131 1.00 96.25 222 GLN A N 1
ATOM 1718 C CA . GLN A 1 222 ? 4.213 -19.761 -4.749 1.00 96.25 222 GLN A CA 1
ATOM 1719 C C . GLN A 1 222 ? 4.974 -20.664 -3.774 1.00 96.25 222 GLN A C 1
ATOM 1721 O O . GLN A 1 222 ? 4.424 -21.054 -2.744 1.00 96.25 222 GLN A O 1
ATOM 1726 N N . ALA A 1 223 ? 6.263 -20.925 -4.027 1.00 96.69 223 ALA A N 1
ATOM 1727 C CA . ALA A 1 223 ? 7.113 -21.722 -3.137 1.00 96.69 223 ALA A CA 1
ATOM 1728 C C . ALA A 1 223 ? 7.225 -21.143 -1.713 1.00 96.69 223 ALA A C 1
ATOM 1730 O O . ALA A 1 223 ? 7.600 -21.853 -0.780 1.00 96.69 223 ALA A O 1
ATOM 1731 N N . ARG A 1 224 ? 6.911 -19.854 -1.539 1.00 95.88 224 ARG A N 1
ATOM 1732 C CA . ARG A 1 224 ? 6.968 -19.128 -0.263 1.00 95.88 224 ARG A CA 1
ATOM 1733 C C . ARG A 1 224 ? 5.590 -18.775 0.298 1.00 95.88 224 ARG A C 1
ATOM 1735 O O . ARG A 1 224 ? 5.524 -18.195 1.378 1.00 95.88 224 ARG A O 1
ATOM 1742 N N . GLY A 1 225 ? 4.506 -19.108 -0.408 1.00 96.12 225 GLY A N 1
ATOM 1743 C CA . GLY A 1 225 ? 3.149 -18.710 -0.029 1.00 96.12 225 GLY A CA 1
ATOM 1744 C C . GLY A 1 225 ? 2.943 -17.190 -0.013 1.00 96.12 225 GLY A C 1
ATOM 1745 O O . GLY A 1 225 ? 2.176 -16.690 0.808 1.00 96.12 225 GLY A O 1
ATOM 1746 N N . ILE A 1 226 ? 3.659 -16.452 -0.868 1.00 98.19 226 ILE A N 1
ATOM 1747 C CA . ILE A 1 226 ? 3.519 -14.997 -1.015 1.00 98.19 226 ILE A CA 1
ATOM 1748 C C . ILE A 1 226 ? 2.356 -14.713 -1.971 1.00 98.19 226 ILE A C 1
ATOM 1750 O O . ILE A 1 226 ? 2.241 -15.366 -3.009 1.00 98.19 226 ILE A O 1
ATOM 1754 N N . ALA A 1 227 ? 1.498 -13.745 -1.634 1.00 98.25 227 ALA A N 1
ATOM 1755 C CA . ALA A 1 227 ? 0.389 -13.361 -2.501 1.00 98.25 227 ALA A CA 1
ATOM 1756 C C . ALA A 1 227 ? 0.906 -12.778 -3.826 1.00 98.25 227 ALA A C 1
ATOM 1758 O O . ALA A 1 227 ? 1.891 -12.035 -3.847 1.00 98.25 227 ALA A O 1
ATOM 1759 N N . LEU A 1 228 ? 0.222 -13.105 -4.923 1.00 98.38 228 LEU A N 1
ATOM 1760 C CA . LEU A 1 228 ? 0.535 -12.627 -6.268 1.00 98.38 228 LEU A CA 1
ATOM 1761 C C . LEU A 1 228 ? -0.547 -11.667 -6.768 1.00 98.38 228 LEU A C 1
ATOM 1763 O O . LEU A 1 228 ? -1.743 -11.929 -6.598 1.00 98.38 228 LEU A O 1
ATOM 1767 N N . ALA A 1 229 ? -0.106 -10.597 -7.426 1.00 98.31 229 ALA A N 1
ATOM 1768 C CA . ALA A 1 229 ? -0.941 -9.613 -8.104 1.00 98.31 229 ALA A CA 1
ATOM 1769 C C . ALA A 1 229 ? -0.533 -9.451 -9.579 1.00 98.31 229 ALA A C 1
ATOM 1771 O O . ALA A 1 229 ? 0.654 -9.470 -9.910 1.00 98.31 229 ALA A O 1
ATOM 1772 N N . SER A 1 230 ? -1.509 -9.265 -10.466 1.00 97.44 230 SER A N 1
ATOM 1773 C CA . SER A 1 230 ? -1.307 -8.786 -11.839 1.00 97.44 230 SER A CA 1
ATOM 1774 C C . SER A 1 230 ? -1.583 -7.288 -11.893 1.00 97.44 230 SER A C 1
ATOM 1776 O O . SER A 1 230 ? -2.532 -6.824 -11.271 1.00 97.44 230 SER A O 1
ATOM 1778 N N . HIS A 1 231 ? -0.760 -6.524 -12.613 1.00 95.38 231 HIS A N 1
ATOM 1779 C CA . HIS A 1 231 ? -0.871 -5.062 -12.665 1.00 95.38 231 HIS A CA 1
ATOM 1780 C C . HIS A 1 231 ? -1.419 -4.575 -14.020 1.00 95.38 231 HIS A C 1
ATOM 1782 O O . HIS A 1 231 ? -1.047 -5.090 -15.082 1.00 95.38 231 HIS A O 1
ATOM 1788 N N . ASP A 1 232 ? -2.270 -3.547 -13.983 1.00 93.06 232 ASP A N 1
ATOM 1789 C CA . ASP A 1 232 ? -2.859 -2.859 -15.142 1.00 93.06 232 ASP A CA 1
ATOM 1790 C C . ASP A 1 232 ? -3.597 -3.780 -16.130 1.00 93.06 232 ASP A C 1
ATOM 1792 O O . ASP A 1 232 ? -3.514 -3.617 -17.357 1.00 93.06 232 ASP A O 1
ATOM 1796 N N . ASP A 1 233 ? -4.340 -4.761 -15.617 1.00 95.19 233 ASP A N 1
ATOM 1797 C CA . ASP A 1 233 ? -5.142 -5.647 -16.462 1.00 95.19 233 ASP A CA 1
ATOM 1798 C C . ASP A 1 233 ? -6.142 -4.838 -17.296 1.00 95.19 233 ASP A C 1
ATOM 1800 O O . ASP A 1 233 ? -6.847 -3.957 -16.801 1.00 95.19 233 ASP A O 1
ATOM 1804 N N . THR A 1 234 ? -6.167 -5.104 -18.600 1.00 93.62 234 THR A N 1
ATOM 1805 C CA . THR A 1 234 ? -6.864 -4.244 -19.572 1.00 93.62 234 THR A CA 1
ATOM 1806 C C . THR A 1 234 ? -7.953 -4.980 -20.347 1.00 93.62 234 THR A C 1
ATOM 1808 O O . THR A 1 234 ? -8.918 -4.357 -20.785 1.00 93.62 234 THR A O 1
ATOM 1811 N N . ASP A 1 235 ? -7.849 -6.299 -20.465 1.00 94.44 235 ASP A N 1
ATOM 1812 C CA . ASP A 1 235 ? -8.815 -7.169 -21.137 1.00 94.44 235 ASP A CA 1
ATOM 1813 C C . ASP A 1 235 ? -8.949 -8.494 -20.370 1.00 94.44 235 ASP A C 1
ATOM 1815 O O . ASP A 1 235 ? -8.231 -8.745 -19.398 1.00 94.44 235 ASP A O 1
ATOM 1819 N N . GLU A 1 236 ? -9.896 -9.330 -20.788 1.00 95.94 236 GLU A N 1
ATOM 1820 C CA . GLU A 1 236 ? -10.166 -10.624 -20.155 1.00 95.94 236 GLU A CA 1
ATOM 1821 C C . GLU A 1 236 ? -9.000 -11.617 -20.290 1.00 95.94 236 GLU A C 1
ATOM 1823 O O . GLU A 1 236 ? -8.741 -12.378 -19.360 1.00 95.94 236 GLU A O 1
ATOM 1828 N N . ALA A 1 237 ? -8.228 -11.558 -21.379 1.00 96.25 237 ALA A N 1
ATOM 1829 C CA . ALA A 1 237 ? -7.096 -12.458 -21.595 1.00 96.25 237 ALA A CA 1
ATOM 1830 C C . ALA A 1 237 ? -5.993 -12.267 -20.538 1.00 96.25 237 ALA A C 1
ATOM 1832 O O . ALA A 1 237 ? -5.386 -13.245 -20.096 1.00 96.25 237 ALA A O 1
ATOM 1833 N N . HIS A 1 238 ? -5.767 -11.031 -20.079 1.00 96.06 238 HIS A N 1
ATOM 1834 C CA . HIS A 1 238 ? -4.859 -10.769 -18.959 1.00 96.06 238 HIS A CA 1
ATOM 1835 C C . HIS A 1 238 ? -5.345 -11.404 -17.646 1.00 96.06 238 HIS A C 1
ATOM 1837 O O . HIS A 1 238 ? -4.530 -11.906 -16.874 1.00 96.06 238 HIS A O 1
ATOM 1843 N N . ILE A 1 239 ? -6.660 -11.441 -17.404 1.00 97.81 239 ILE A N 1
ATOM 1844 C CA . ILE A 1 239 ? -7.235 -12.101 -16.221 1.00 97.81 239 ILE A CA 1
ATOM 1845 C C . ILE A 1 239 ? -7.103 -13.624 -16.326 1.00 97.81 239 ILE A C 1
ATOM 1847 O O . ILE A 1 239 ? -6.727 -14.281 -15.358 1.00 97.81 239 ILE A O 1
ATOM 1851 N N . GLU A 1 240 ? -7.351 -14.201 -17.501 1.00 97.19 240 GLU A N 1
ATOM 1852 C CA . GLU A 1 240 ? -7.150 -15.634 -17.757 1.00 97.19 240 GLU A CA 1
ATOM 1853 C C . GLU A 1 240 ? -5.680 -16.059 -17.609 1.00 97.19 240 GLU A C 1
ATOM 1855 O O . GLU A 1 240 ? -5.372 -17.156 -17.137 1.00 97.19 240 GLU A O 1
ATOM 1860 N N . GLU A 1 241 ? -4.745 -15.200 -18.017 1.00 95.94 241 GLU A N 1
ATOM 1861 C CA . GLU A 1 241 ? -3.318 -15.363 -17.746 1.00 95.94 241 GLU A CA 1
ATOM 1862 C C . GLU A 1 241 ? -3.027 -15.335 -16.241 1.00 95.94 241 GLU A C 1
ATOM 1864 O O . GLU A 1 241 ? -2.430 -16.280 -15.727 1.00 95.94 241 GLU A O 1
ATOM 1869 N N . ALA A 1 242 ? -3.517 -14.317 -15.530 1.00 96.19 242 ALA A N 1
ATOM 1870 C CA . ALA A 1 242 ? -3.327 -14.168 -14.091 1.00 96.19 242 ALA A CA 1
ATOM 1871 C C . ALA A 1 242 ? -3.856 -15.385 -13.303 1.00 96.19 242 ALA A C 1
ATOM 1873 O O . ALA A 1 242 ? -3.192 -15.891 -12.397 1.00 96.19 242 ALA A O 1
ATOM 1874 N N . LEU A 1 243 ? -5.011 -15.924 -13.697 1.00 96.44 243 LEU A N 1
ATOM 1875 C CA . LEU A 1 243 ? -5.593 -17.130 -13.104 1.00 96.44 243 LEU A CA 1
ATOM 1876 C C . LEU A 1 243 ? -4.704 -18.363 -13.254 1.00 96.44 243 LEU A C 1
ATOM 1878 O O . LEU A 1 243 ? -4.553 -19.130 -12.302 1.00 96.44 243 LEU A O 1
ATOM 1882 N N . ARG A 1 244 ? -4.105 -18.556 -14.435 1.00 96.31 244 ARG A N 1
ATOM 1883 C CA . ARG A 1 244 ? -3.164 -19.664 -14.673 1.00 96.31 244 ARG A CA 1
ATOM 1884 C C . ARG A 1 244 ? -1.915 -19.544 -13.805 1.00 96.31 244 ARG A C 1
ATOM 1886 O O . ARG A 1 244 ? -1.375 -20.565 -13.389 1.00 96.31 244 ARG A O 1
ATOM 1893 N N . ASP A 1 245 ? -1.512 -18.317 -13.498 1.00 95.81 245 ASP A N 1
ATOM 1894 C CA . ASP A 1 245 ? -0.357 -18.009 -12.657 1.00 95.81 245 ASP A CA 1
ATOM 1895 C C . ASP A 1 245 ? -0.686 -18.060 -11.143 1.00 95.81 245 ASP A C 1
ATOM 1897 O O . ASP A 1 245 ? 0.200 -17.914 -10.299 1.00 95.81 245 ASP A O 1
ATOM 1901 N N . GLY A 1 246 ? -1.949 -18.307 -10.767 1.00 95.94 246 GLY A N 1
ATOM 1902 C CA . GLY A 1 246 ? -2.389 -18.359 -9.368 1.00 95.94 246 GLY A CA 1
ATOM 1903 C C . GLY A 1 246 ? -2.463 -16.986 -8.690 1.00 95.94 246 GLY A C 1
ATOM 1904 O O . GLY A 1 246 ? -2.368 -16.895 -7.466 1.00 95.94 246 GLY A O 1
ATOM 1905 N N . VAL A 1 247 ? -2.612 -15.917 -9.475 1.00 96.75 247 VAL A N 1
ATOM 1906 C CA . VAL A 1 247 ? -2.808 -14.550 -8.981 1.00 96.75 247 VAL A CA 1
ATOM 1907 C C . VAL A 1 247 ? -4.138 -14.435 -8.236 1.00 96.75 247 VAL A C 1
ATOM 1909 O O . VAL A 1 247 ? -5.171 -14.923 -8.694 1.00 96.75 247 VAL A O 1
ATOM 1912 N N . ALA A 1 248 ? -4.116 -13.746 -7.093 1.00 95.62 248 ALA A N 1
ATOM 1913 C CA . ALA A 1 248 ? -5.301 -13.502 -6.267 1.00 95.62 248 ALA A CA 1
ATOM 1914 C C . ALA A 1 248 ? -5.839 -12.066 -6.394 1.00 95.62 248 ALA A C 1
ATOM 1916 O O . ALA A 1 248 ? -6.963 -11.785 -5.975 1.00 95.62 248 ALA A O 1
ATOM 1917 N N . ILE A 1 249 ? -5.034 -11.151 -6.940 1.00 98.50 249 ILE A N 1
ATOM 1918 C CA . ILE A 1 249 ? -5.298 -9.713 -6.951 1.00 98.50 249 ILE A CA 1
ATOM 1919 C C . ILE A 1 249 ? -5.122 -9.163 -8.372 1.00 98.50 249 ILE A C 1
ATOM 1921 O O . ILE A 1 249 ? -4.050 -9.300 -8.954 1.00 98.50 249 ILE A O 1
ATOM 1925 N N . SER A 1 250 ? -6.151 -8.500 -8.902 1.00 98.19 250 SER A N 1
ATOM 1926 C CA . SER A 1 250 ? -6.040 -7.649 -10.093 1.00 98.19 250 SER A CA 1
ATOM 1927 C C . SER A 1 250 ? -5.843 -6.205 -9.636 1.00 98.19 250 SER A C 1
ATOM 1929 O O . SER A 1 250 ? -6.745 -5.558 -9.089 1.00 98.19 250 SER A O 1
ATOM 1931 N N . GLU A 1 251 ? -4.617 -5.727 -9.789 1.00 97.06 251 GLU A N 1
ATOM 1932 C CA . GLU A 1 251 ? -4.149 -4.435 -9.319 1.00 97.06 251 GLU A CA 1
ATOM 1933 C C . GLU A 1 251 ? -4.287 -3.370 -10.413 1.00 97.06 251 GLU A C 1
ATOM 1935 O O . GLU A 1 251 ? -3.733 -3.488 -11.504 1.00 97.06 251 GLU A O 1
ATOM 1940 N N . PHE A 1 252 ? -5.045 -2.317 -10.100 1.00 95.62 252 PHE A N 1
ATOM 1941 C CA . PHE A 1 252 ? -5.340 -1.184 -10.980 1.00 95.62 252 PHE A CA 1
ATOM 1942 C C . PHE A 1 252 ? -5.850 -1.573 -12.383 1.00 95.62 252 PHE A C 1
ATOM 1944 O O . PHE A 1 252 ? -5.335 -1.050 -13.375 1.00 95.62 252 PHE A O 1
ATOM 1951 N N . PRO A 1 253 ? -6.883 -2.434 -12.517 1.00 95.69 253 PRO A N 1
ATOM 1952 C CA . PRO A 1 253 ? -7.442 -2.751 -13.827 1.00 95.69 253 PRO A CA 1
ATOM 1953 C C . PRO A 1 253 ? -7.831 -1.467 -14.570 1.00 95.69 253 PRO A C 1
ATOM 1955 O O . PRO A 1 253 ? -8.484 -0.570 -14.028 1.00 95.69 253 PRO A O 1
ATOM 1958 N N . THR A 1 254 ? -7.414 -1.361 -15.828 1.00 93.00 254 THR A N 1
ATOM 1959 C CA . THR A 1 254 ? -7.531 -0.118 -16.603 1.00 93.00 254 THR A CA 1
ATOM 1960 C C . THR A 1 254 ? -8.896 0.018 -17.275 1.00 93.00 254 THR A C 1
ATOM 1962 O O . THR A 1 254 ? -9.306 1.131 -17.624 1.00 93.00 254 THR A O 1
ATOM 1965 N N . THR A 1 255 ? -9.634 -1.091 -17.407 1.00 93.75 255 THR A N 1
ATOM 1966 C CA . THR A 1 255 ? -10.959 -1.155 -18.032 1.00 93.75 255 THR A CA 1
ATOM 1967 C C . THR A 1 255 ? -11.996 -1.813 -17.125 1.00 93.75 255 THR A C 1
ATOM 1969 O O . THR A 1 255 ? -11.702 -2.660 -16.280 1.00 93.75 255 THR A O 1
ATOM 1972 N N . ARG A 1 256 ? -13.267 -1.458 -17.349 1.00 95.44 256 ARG A N 1
ATOM 1973 C CA . ARG A 1 256 ? -14.410 -2.127 -16.711 1.00 95.44 256 ARG A CA 1
ATOM 1974 C C . ARG A 1 256 ? -14.513 -3.602 -17.111 1.00 95.44 256 ARG A C 1
ATOM 1976 O O . ARG A 1 256 ? -14.989 -4.405 -16.318 1.00 95.44 256 ARG A O 1
ATOM 1983 N N . GLU A 1 257 ? -14.095 -3.942 -18.327 1.00 96.25 257 GLU A N 1
ATOM 1984 C CA . GLU A 1 257 ? -14.080 -5.315 -18.836 1.00 96.25 257 GLU A CA 1
ATOM 1985 C C . GLU A 1 257 ? -13.155 -6.205 -18.001 1.00 96.25 257 GLU A C 1
ATOM 1987 O O . GLU A 1 257 ? -13.616 -7.211 -17.463 1.00 96.25 257 GLU A O 1
ATOM 1992 N N . ALA A 1 258 ? -11.901 -5.783 -17.807 1.00 96.94 258 ALA A N 1
ATOM 1993 C CA . ALA A 1 258 ? -10.934 -6.504 -16.986 1.00 96.94 258 ALA A CA 1
ATOM 1994 C C . ALA A 1 258 ? -11.393 -6.609 -15.526 1.00 96.94 258 ALA A C 1
ATOM 1996 O O . ALA A 1 258 ? -11.390 -7.697 -14.958 1.00 96.94 258 ALA A O 1
ATOM 1997 N N . ALA A 1 259 ? -11.887 -5.513 -14.936 1.00 97.62 259 ALA A N 1
ATOM 1998 C CA . ALA A 1 259 ? -12.412 -5.533 -13.569 1.00 97.62 259 ALA A CA 1
ATOM 1999 C C . ALA A 1 259 ? -13.618 -6.485 -13.418 1.00 97.62 259 ALA A C 1
ATOM 2001 O O . ALA A 1 259 ? -13.729 -7.217 -12.434 1.00 97.62 259 ALA A O 1
ATOM 2002 N N . ALA A 1 260 ? -14.516 -6.521 -14.409 1.00 98.06 260 ALA A N 1
ATOM 2003 C CA . ALA A 1 260 ? -15.639 -7.453 -14.428 1.00 98.06 260 ALA A CA 1
ATOM 2004 C C . ALA A 1 260 ? -15.186 -8.909 -14.585 1.00 98.06 260 ALA A C 1
ATOM 2006 O O . ALA A 1 260 ? -15.762 -9.786 -13.943 1.00 98.06 260 ALA A O 1
ATOM 2007 N N . ALA A 1 261 ? -14.176 -9.177 -15.414 1.00 98.25 261 ALA A N 1
ATOM 2008 C CA . ALA A 1 261 ? -13.582 -10.503 -15.545 1.00 98.25 261 ALA A CA 1
ATOM 2009 C C . ALA A 1 261 ? -12.915 -10.949 -14.235 1.00 98.25 261 ALA A C 1
ATOM 2011 O O . ALA A 1 261 ? -13.236 -12.024 -13.730 1.00 98.25 261 ALA A O 1
ATOM 2012 N N . ALA A 1 262 ? -12.094 -10.092 -13.617 1.00 98.12 262 ALA A N 1
ATOM 2013 C CA . ALA A 1 262 ? -11.476 -10.348 -12.316 1.00 98.12 262 ALA A CA 1
ATOM 2014 C C . ALA A 1 262 ? -12.529 -10.733 -11.265 1.00 98.12 262 ALA A C 1
ATOM 2016 O O . ALA A 1 262 ? -12.423 -11.782 -10.626 1.00 98.12 262 ALA A O 1
ATOM 2017 N N . LYS A 1 263 ? -13.613 -9.950 -11.174 1.00 97.19 263 LYS A N 1
ATOM 2018 C CA . LYS A 1 263 ? -14.719 -10.210 -10.245 1.00 97.19 263 LYS A CA 1
ATOM 2019 C C . LYS A 1 263 ? -15.413 -11.550 -10.503 1.00 97.19 263 LYS A C 1
ATOM 2021 O O . LYS A 1 263 ? -15.685 -12.274 -9.548 1.00 97.19 263 LYS A O 1
ATOM 2026 N N . ARG A 1 264 ? -15.682 -11.905 -11.770 1.00 97.31 264 ARG A N 1
ATOM 2027 C CA . ARG A 1 264 ? -16.287 -13.205 -12.138 1.00 97.31 264 ARG A CA 1
ATOM 2028 C C . ARG A 1 264 ? -15.439 -14.388 -11.680 1.00 97.31 264 ARG A C 1
ATOM 2030 O O . ARG A 1 264 ? -15.996 -15.414 -11.301 1.00 97.31 264 ARG A O 1
ATOM 2037 N N . HIS A 1 265 ? -14.120 -14.236 -11.708 1.00 96.81 265 HIS A N 1
ATOM 2038 C CA . HIS A 1 265 ? -13.177 -15.283 -11.332 1.00 96.81 265 HIS A CA 1
ATOM 2039 C C . HIS A 1 265 ? -12.705 -15.210 -9.873 1.00 96.81 265 HIS A C 1
ATOM 2041 O O . HIS A 1 265 ? -11.890 -16.028 -9.454 1.00 96.81 265 HIS A O 1
ATOM 2047 N N . GLY A 1 266 ? -13.242 -14.278 -9.081 1.00 96.06 266 GLY A N 1
ATOM 2048 C CA . GLY A 1 266 ? -12.944 -14.162 -7.655 1.00 96.06 266 GLY A CA 1
ATOM 2049 C C . GLY A 1 266 ? -11.599 -13.509 -7.328 1.00 96.06 266 GLY A C 1
ATOM 2050 O O . GLY A 1 266 ? -11.162 -13.610 -6.184 1.00 96.06 266 GLY A O 1
ATOM 2051 N N . LEU A 1 267 ? -10.955 -12.833 -8.286 1.00 97.88 267 LEU A N 1
ATOM 2052 C CA . LEU A 1 267 ? -9.785 -11.999 -8.007 1.00 97.88 267 LEU A CA 1
ATOM 2053 C C . LEU A 1 267 ? -10.235 -10.728 -7.285 1.00 97.88 267 LEU A C 1
ATOM 2055 O O . LEU A 1 267 ? -11.207 -10.086 -7.690 1.00 97.88 267 LEU A O 1
ATOM 2059 N N . ALA A 1 268 ? -9.500 -10.342 -6.245 1.00 98.12 268 ALA A N 1
ATOM 2060 C CA . ALA A 1 268 ? -9.719 -9.069 -5.576 1.00 98.12 268 ALA A CA 1
ATOM 2061 C C . ALA A 1 268 ? -9.249 -7.920 -6.475 1.00 98.12 268 ALA A C 1
ATOM 2063 O O . ALA A 1 268 ? -8.110 -7.904 -6.936 1.00 98.12 268 ALA A O 1
ATOM 2064 N N . THR A 1 269 ? -10.118 -6.944 -6.703 1.00 98.38 269 THR A N 1
ATOM 2065 C CA . THR A 1 269 ? -9.802 -5.749 -7.495 1.00 98.38 269 THR A CA 1
ATOM 2066 C C . THR A 1 269 ? -9.312 -4.610 -6.599 1.00 98.38 269 THR A C 1
ATOM 2068 O O . THR A 1 269 ? -9.980 -4.240 -5.626 1.00 98.38 269 THR A O 1
ATOM 2071 N N . VAL A 1 270 ? -8.153 -4.032 -6.931 1.00 98.31 270 VAL A N 1
ATOM 2072 C CA . VAL A 1 270 ? -7.534 -2.922 -6.180 1.00 98.31 270 VAL A CA 1
ATOM 2073 C C . VAL A 1 270 ? -7.542 -1.658 -7.031 1.00 98.31 270 VAL A C 1
ATOM 2075 O O . VAL A 1 270 ? -7.056 -1.669 -8.158 1.00 98.31 270 VAL A O 1
ATOM 2078 N N . MET A 1 271 ? -8.045 -0.546 -6.486 1.00 97.25 271 MET A N 1
ATOM 2079 C CA . MET A 1 271 ? -7.969 0.768 -7.135 1.00 97.25 271 MET A CA 1
ATOM 2080 C C . MET A 1 271 ? -7.310 1.828 -6.253 1.00 97.25 271 MET A C 1
ATOM 2082 O O . MET A 1 271 ? -7.420 1.812 -5.029 1.00 97.25 271 MET A O 1
ATOM 2086 N N . GLY A 1 272 ? -6.676 2.814 -6.892 1.00 96.06 272 GLY A N 1
ATOM 2087 C CA . GLY A 1 272 ? -6.045 3.928 -6.188 1.00 96.06 272 GLY A CA 1
ATOM 2088 C C . GLY A 1 272 ? -7.086 4.866 -5.576 1.00 96.06 272 GLY A C 1
ATOM 2089 O O . GLY A 1 272 ? -7.846 5.525 -6.292 1.00 96.06 272 GLY A O 1
ATOM 2090 N N . ALA A 1 273 ? -7.081 4.993 -4.255 1.00 96.62 273 ALA A N 1
ATOM 2091 C CA . ALA A 1 273 ? -7.882 5.930 -3.482 1.00 96.62 273 ALA A CA 1
ATOM 2092 C C . ALA A 1 273 ? -7.696 7.402 -3.902 1.00 96.62 273 ALA A C 1
ATOM 2094 O O . ALA A 1 273 ? -8.697 8.130 -3.906 1.00 96.62 273 ALA A O 1
ATOM 2095 N N . PRO A 1 274 ? -6.511 7.873 -4.364 1.00 94.56 274 PRO A N 1
ATOM 2096 C CA . PRO A 1 274 ? -6.393 9.219 -4.923 1.00 94.56 274 PRO A CA 1
ATOM 2097 C C . PRO A 1 274 ? -7.338 9.474 -6.107 1.00 94.56 274 PRO A C 1
ATOM 2099 O O . PRO A 1 274 ? -7.796 10.605 -6.273 1.00 94.56 274 PRO A O 1
ATOM 2102 N N . ASN A 1 275 ? -7.672 8.450 -6.905 1.00 91.25 275 ASN A N 1
ATOM 2103 C CA . ASN A 1 275 ? -8.603 8.584 -8.032 1.00 91.25 275 ASN A CA 1
ATOM 2104 C C . ASN A 1 275 ? -10.049 8.791 -7.563 1.00 91.25 275 ASN A C 1
ATOM 2106 O O . ASN A 1 275 ? -10.799 9.521 -8.211 1.00 91.25 275 ASN A O 1
ATOM 2110 N N . VAL A 1 276 ? -10.428 8.202 -6.422 1.00 92.69 276 VAL A N 1
ATOM 2111 C CA . VAL A 1 276 ? -11.726 8.463 -5.777 1.00 92.69 276 VAL A CA 1
ATOM 2112 C C . VAL A 1 276 ? -11.768 9.906 -5.279 1.00 92.69 276 VAL A C 1
ATOM 2114 O O . VAL A 1 276 ? -12.678 10.651 -5.628 1.00 92.69 276 VAL A O 1
ATOM 2117 N N . VAL A 1 277 ? -10.741 10.332 -4.537 1.00 92.38 277 VAL A N 1
ATOM 2118 C CA . VAL A 1 277 ? -10.670 11.675 -3.932 1.00 92.38 277 VAL A CA 1
ATOM 2119 C C . VAL A 1 277 ? -10.650 12.793 -4.976 1.00 92.38 277 VAL A C 1
ATOM 2121 O O . VAL A 1 277 ? -11.232 13.854 -4.768 1.00 92.38 277 VAL A O 1
ATOM 2124 N N . ARG A 1 278 ? -9.990 12.572 -6.115 1.00 88.56 278 ARG A N 1
ATOM 2125 C CA . ARG A 1 278 ? -9.921 13.547 -7.213 1.00 88.56 278 ARG A CA 1
ATOM 2126 C C . ARG A 1 278 ? -11.158 13.556 -8.113 1.00 88.56 278 ARG A C 1
ATOM 2128 O O . ARG A 1 278 ? -11.275 14.465 -8.931 1.00 88.56 278 ARG A O 1
ATOM 2135 N N . GLY A 1 279 ? -12.032 12.554 -8.007 1.00 78.31 279 GLY A N 1
ATOM 2136 C CA . GLY A 1 279 ? -13.191 12.392 -8.886 1.00 78.31 279 GLY A CA 1
ATOM 2137 C C . GLY A 1 279 ? -12.855 11.930 -10.312 1.00 78.31 279 GLY A C 1
ATOM 2138 O O . GLY A 1 279 ? -13.640 12.181 -11.222 1.00 78.31 279 GLY A O 1
ATOM 2139 N N . GLY A 1 280 ? -11.706 11.279 -10.536 1.00 70.81 280 GLY A N 1
ATOM 2140 C CA . GLY A 1 280 ? -11.323 10.766 -11.858 1.00 70.81 280 GLY A CA 1
ATOM 2141 C C . GLY A 1 280 ? -9.882 10.250 -11.956 1.00 70.81 280 GLY A C 1
ATOM 2142 O O . GLY A 1 280 ? -9.026 10.608 -11.145 1.00 70.81 280 GLY A O 1
ATOM 2143 N N . SER A 1 281 ? -9.622 9.423 -12.978 1.00 63.22 281 SER A N 1
ATOM 2144 C CA . SER A 1 281 ? -8.286 8.908 -13.318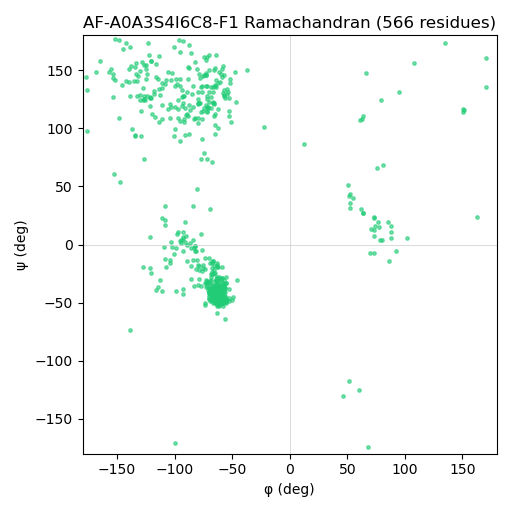 1.00 63.22 281 SER A CA 1
ATOM 2145 C C . SER A 1 281 ? -7.446 9.953 -14.060 1.00 63.22 281 SER A C 1
ATOM 2147 O O . SER A 1 281 ? -7.951 10.708 -14.891 1.00 63.22 281 SER A O 1
ATOM 2149 N N . HIS A 1 282 ? -6.139 10.000 -13.787 1.00 53.69 282 HIS A N 1
ATOM 2150 C CA . HIS A 1 282 ? -5.219 10.907 -14.482 1.00 53.69 282 HIS A CA 1
ATOM 2151 C C . HIS A 1 282 ? -4.807 10.417 -15.882 1.00 53.69 282 HIS A C 1
ATOM 2153 O O . HIS A 1 282 ? -4.388 11.231 -16.706 1.00 53.69 282 HIS A O 1
ATOM 2159 N N . SER A 1 283 ? -4.923 9.112 -16.142 1.00 57.72 283 SER A N 1
ATOM 2160 C CA . SER A 1 283 ? -4.479 8.435 -17.368 1.00 57.72 283 SER A CA 1
ATOM 2161 C C . SER A 1 283 ? -5.622 8.088 -18.330 1.00 57.72 283 SER A C 1
ATOM 2163 O O . SER A 1 283 ? -5.371 7.500 -19.370 1.00 57.72 283 SER A O 1
ATOM 2165 N N . GLY A 1 284 ? -6.873 8.445 -18.028 1.00 64.12 284 GLY A N 1
ATOM 2166 C CA . GLY A 1 284 ? -8.021 8.053 -18.861 1.00 64.12 284 GLY A CA 1
ATOM 2167 C C . GLY A 1 284 ? -8.486 6.603 -18.664 1.00 64.12 284 GLY A C 1
ATOM 2168 O O . GLY A 1 284 ? -9.428 6.186 -19.328 1.00 64.12 284 GLY A O 1
ATOM 2169 N N . ASN A 1 285 ? -7.874 5.868 -17.726 1.00 80.00 285 ASN A N 1
ATOM 2170 C CA . ASN A 1 285 ? -8.353 4.563 -17.257 1.00 80.00 285 ASN A CA 1
ATOM 2171 C C . ASN A 1 285 ? -9.720 4.686 -16.558 1.00 80.00 285 ASN A C 1
ATOM 2173 O O . ASN A 1 285 ? -10.107 5.775 -16.117 1.00 80.00 285 ASN A O 1
ATOM 2177 N N . VAL A 1 286 ? -10.417 3.556 -16.401 1.00 84.12 286 VAL A N 1
ATOM 2178 C CA . VAL A 1 286 ? -11.701 3.478 -15.687 1.00 84.12 286 VAL A CA 1
ATOM 2179 C C . VAL A 1 286 ? -11.621 4.115 -14.292 1.00 84.12 286 VAL A C 1
ATOM 2181 O O . VAL A 1 286 ? -10.632 3.987 -13.566 1.00 84.12 286 VAL A O 1
ATOM 2184 N N . ALA A 1 287 ? -12.667 4.848 -13.905 1.00 89.25 287 ALA A N 1
ATOM 2185 C CA . ALA A 1 287 ? -12.693 5.534 -12.621 1.00 89.25 287 ALA A CA 1
ATOM 2186 C C . ALA A 1 287 ? -12.990 4.556 -11.471 1.00 89.25 287 ALA A C 1
ATOM 2188 O O . ALA A 1 287 ? -13.939 3.778 -11.528 1.00 89.25 287 ALA A O 1
ATOM 2189 N N . ALA A 1 288 ? -12.253 4.668 -10.362 1.00 92.06 288 ALA A N 1
ATOM 2190 C CA . ALA A 1 288 ? -12.467 3.833 -9.174 1.00 92.06 288 ALA A CA 1
ATOM 2191 C C . ALA A 1 288 ? -13.909 3.918 -8.628 1.00 92.06 288 ALA A C 1
ATOM 2193 O O . ALA A 1 288 ? -14.489 2.914 -8.222 1.00 92.06 288 ALA A O 1
ATOM 2194 N N . LEU A 1 289 ? -14.518 5.111 -8.670 1.00 91.19 289 LEU A N 1
ATOM 2195 C CA . LEU A 1 289 ? -15.900 5.318 -8.228 1.00 91.19 289 LEU A CA 1
ATOM 2196 C C . LEU A 1 289 ? -16.925 4.645 -9.158 1.00 91.19 289 LEU A C 1
ATOM 2198 O O . LEU A 1 289 ? -17.983 4.217 -8.703 1.00 91.19 289 LEU A O 1
ATOM 2202 N N . GLU A 1 290 ? -16.619 4.544 -10.452 1.00 92.06 290 GLU A N 1
ATOM 2203 C CA . GLU A 1 290 ? -17.450 3.814 -11.411 1.00 92.06 290 GLU A CA 1
ATOM 2204 C C . GLU A 1 290 ? -17.413 2.314 -11.108 1.00 92.06 290 GLU A C 1
ATOM 2206 O O . GLU A 1 290 ? -18.469 1.702 -10.950 1.00 92.06 290 GLU A O 1
ATOM 2211 N N . LEU A 1 291 ? -16.219 1.741 -10.919 1.00 95.44 291 LEU A N 1
ATOM 2212 C CA . LEU A 1 291 ? -16.079 0.337 -10.525 1.00 95.44 291 LEU A CA 1
ATOM 2213 C C . LEU A 1 291 ? -16.817 0.042 -9.214 1.00 95.44 291 LEU A C 1
ATOM 2215 O O . LEU A 1 291 ? -17.565 -0.930 -9.135 1.00 95.44 291 LEU A O 1
ATOM 2219 N N . ALA A 1 292 ? -16.704 0.927 -8.220 1.00 96.00 292 ALA A N 1
ATOM 2220 C CA . ALA A 1 292 ? -17.412 0.785 -6.951 1.00 96.00 292 ALA A CA 1
ATOM 2221 C C . ALA A 1 292 ? -18.942 0.748 -7.100 1.00 96.00 292 ALA A C 1
ATOM 2223 O O . ALA A 1 292 ? -19.604 -0.064 -6.450 1.00 96.00 292 ALA A O 1
ATOM 2224 N N . ARG A 1 293 ? -19.511 1.599 -7.965 1.00 94.31 293 ARG A N 1
ATOM 2225 C CA . ARG A 1 293 ? -20.959 1.633 -8.255 1.00 94.31 293 ARG A CA 1
ATOM 2226 C C . ARG A 1 293 ? -21.448 0.388 -8.990 1.00 94.31 293 ARG A C 1
ATOM 2228 O O . ARG A 1 293 ? -22.628 0.064 -8.910 1.00 94.31 293 ARG A O 1
ATOM 2235 N N . HIS A 1 294 ? -20.552 -0.299 -9.690 1.00 95.19 294 HIS A N 1
ATOM 2236 C CA . HIS A 1 294 ? -20.841 -1.533 -10.413 1.00 95.19 294 HIS A CA 1
ATOM 2237 C C . HIS A 1 294 ? -20.453 -2.806 -9.650 1.00 95.19 294 HIS A C 1
ATOM 2239 O O . HIS A 1 294 ? -20.523 -3.880 -10.237 1.00 95.19 294 HIS A O 1
ATOM 2245 N N . ASP A 1 295 ? -20.084 -2.703 -8.367 1.00 95.81 295 ASP A N 1
ATOM 2246 C CA . ASP A 1 295 ? -19.655 -3.843 -7.542 1.00 95.81 295 ASP A CA 1
ATOM 2247 C C . ASP A 1 295 ? -18.362 -4.526 -8.041 1.00 95.81 295 ASP A C 1
ATOM 2249 O O . ASP A 1 295 ? -18.125 -5.706 -7.802 1.00 95.81 295 ASP A O 1
ATOM 2253 N N . LEU A 1 296 ? -17.508 -3.763 -8.729 1.00 97.69 296 LEU A N 1
ATOM 2254 C CA . LEU A 1 296 ? -16.248 -4.207 -9.340 1.00 97.69 296 LEU A CA 1
ATOM 2255 C C . LEU A 1 296 ? -15.007 -3.672 -8.604 1.00 97.69 296 LEU A C 1
ATOM 2257 O O . LEU A 1 296 ? -13.950 -3.535 -9.211 1.00 97.69 296 LEU A O 1
ATOM 2261 N N . LEU A 1 297 ? -15.163 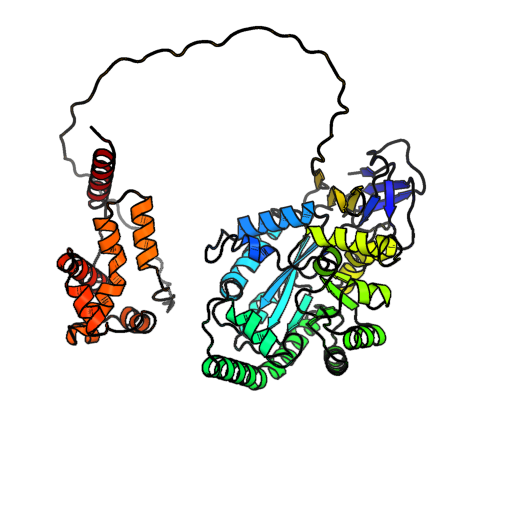-3.280 -7.338 1.00 97.94 297 LEU A N 1
ATOM 2262 C CA . LEU A 1 297 ? -14.088 -2.792 -6.474 1.00 97.94 297 LEU A CA 1
ATOM 2263 C C . LEU A 1 297 ? -14.137 -3.536 -5.141 1.00 97.94 297 LEU A C 1
ATOM 2265 O O . LEU A 1 297 ? -15.183 -3.528 -4.484 1.00 97.94 297 LEU A O 1
ATOM 2269 N N . ASP A 1 298 ? -13.001 -4.086 -4.715 1.00 98.38 298 ASP A N 1
ATOM 2270 C CA . ASP A 1 298 ? -12.879 -4.803 -3.442 1.00 98.38 298 ASP A CA 1
ATOM 2271 C C . ASP A 1 298 ? -11.960 -4.088 -2.445 1.00 98.38 298 ASP A C 1
ATOM 2273 O O . ASP A 1 298 ? -12.237 -4.096 -1.242 1.00 98.38 298 ASP A O 1
ATOM 2277 N N . ILE A 1 299 ? -10.878 -3.469 -2.931 1.00 98.75 299 ILE A N 1
ATOM 2278 C CA . ILE A 1 299 ? -9.818 -2.876 -2.109 1.00 98.75 299 ILE A CA 1
ATOM 2279 C C . ILE A 1 299 ? -9.438 -1.492 -2.645 1.00 98.75 299 ILE A C 1
ATOM 2281 O O . ILE A 1 299 ? -9.324 -1.278 -3.852 1.00 98.75 299 ILE A O 1
ATOM 2285 N N . LEU A 1 300 ? -9.193 -0.549 -1.738 1.00 98.62 300 LEU A N 1
ATOM 2286 C CA . LEU A 1 300 ? -8.521 0.705 -2.061 1.00 98.62 300 LEU A CA 1
ATOM 2287 C C . LEU A 1 300 ? -7.065 0.671 -1.591 1.00 98.62 300 LEU A C 1
ATOM 2289 O O . LEU A 1 300 ? -6.776 0.192 -0.499 1.00 98.62 300 LEU A O 1
ATOM 2293 N N . SER A 1 301 ? -6.176 1.247 -2.395 1.00 98.25 301 SER A N 1
ATOM 2294 C CA . SER A 1 301 ? -4.781 1.534 -2.042 1.00 98.25 301 SER A CA 1
ATOM 2295 C C . SER A 1 301 ? -4.564 3.048 -2.013 1.00 98.25 301 SER A C 1
ATOM 2297 O O . SER A 1 301 ? -5.118 3.783 -2.829 1.00 98.25 301 SER A O 1
ATOM 2299 N N . SER A 1 302 ? -3.766 3.551 -1.079 1.00 96.75 302 SER A N 1
ATOM 2300 C CA . SER A 1 302 ? -3.404 4.968 -0.991 1.00 96.75 302 SER A CA 1
ATOM 2301 C C . SER A 1 302 ? -2.501 5.415 -2.131 1.00 96.75 302 SER A C 1
ATOM 2303 O O . SER A 1 302 ? -2.386 6.626 -2.361 1.00 96.75 302 SER A O 1
ATOM 2305 N N . ASP A 1 303 ? -1.900 4.458 -2.846 1.00 94.06 303 ASP A N 1
ATOM 2306 C CA . ASP A 1 303 ? -0.977 4.685 -3.944 1.00 94.06 303 ASP A CA 1
ATOM 2307 C C . ASP A 1 303 ? 0.115 5.657 -3.451 1.00 94.06 303 ASP A C 1
ATOM 2309 O O . ASP A 1 303 ? 0.811 5.403 -2.464 1.00 94.06 303 ASP A O 1
ATOM 2313 N N . TYR A 1 304 ? 0.227 6.838 -4.039 1.00 92.12 304 TYR A N 1
ATOM 2314 C CA . TYR A 1 304 ? 1.217 7.830 -3.645 1.00 92.12 304 TYR A CA 1
ATOM 2315 C C . TYR A 1 304 ? 0.722 8.854 -2.595 1.00 92.12 304 TYR A C 1
ATOM 2317 O O . TYR A 1 304 ? 1.427 9.841 -2.350 1.00 92.12 304 TYR A O 1
ATOM 2325 N N . VAL A 1 305 ? -0.486 8.724 -2.020 1.00 95.88 305 VAL A N 1
ATOM 2326 C CA . VAL A 1 305 ? -1.062 9.668 -1.028 1.00 95.88 305 VAL A CA 1
ATOM 2327 C C . VAL A 1 305 ? -1.697 8.929 0.163 1.00 95.88 305 VAL A C 1
ATOM 2329 O O . VAL A 1 305 ? -2.903 8.684 0.133 1.00 95.88 305 VAL A O 1
ATOM 2332 N N . PRO A 1 306 ? -0.977 8.693 1.277 1.00 97.38 306 PRO A N 1
ATOM 2333 C CA . PRO A 1 306 ? -1.496 7.966 2.446 1.00 97.38 306 PRO A CA 1
ATOM 2334 C C . PRO A 1 306 ? -2.863 8.455 2.955 1.00 97.38 306 PRO A C 1
ATOM 2336 O O . PRO A 1 306 ? -3.787 7.674 3.161 1.00 97.38 306 PRO A O 1
ATOM 2339 N N . ALA A 1 307 ? -3.041 9.777 3.072 1.00 96.56 307 ALA A N 1
ATOM 2340 C CA . ALA A 1 307 ? -4.289 10.388 3.545 1.00 96.56 307 ALA A CA 1
ATOM 2341 C C . ALA A 1 307 ? -5.506 10.128 2.636 1.00 96.56 307 ALA A C 1
ATOM 2343 O O . ALA A 1 307 ? -6.645 10.350 3.050 1.00 96.56 307 ALA A O 1
ATOM 2344 N N . SER A 1 308 ? -5.287 9.678 1.397 1.00 97.75 308 SER A N 1
ATOM 2345 C CA . SER A 1 308 ? -6.374 9.352 0.480 1.00 97.75 308 SER A CA 1
ATOM 2346 C C . SER A 1 308 ? -7.083 8.050 0.837 1.00 97.75 308 SER A C 1
ATOM 2348 O O . SER A 1 308 ? -8.230 7.913 0.442 1.00 97.75 308 SER A O 1
ATOM 2350 N N . LEU A 1 309 ? -6.474 7.137 1.604 1.00 98.31 309 LEU A N 1
ATOM 2351 C CA . LEU A 1 309 ? -7.053 5.818 1.876 1.00 98.31 309 LEU A CA 1
ATOM 2352 C C . LEU A 1 309 ? -8.380 5.923 2.641 1.00 98.31 309 LEU A C 1
ATOM 2354 O O . LEU A 1 309 ? -9.437 5.548 2.133 1.00 98.31 309 LEU A O 1
ATOM 2358 N N . LEU A 1 310 ? -8.344 6.543 3.827 1.00 98.44 310 LEU A N 1
ATOM 2359 C CA . LEU A 1 310 ? -9.542 6.787 4.633 1.00 98.44 310 LEU A CA 1
ATOM 2360 C C . LEU A 1 310 ? -10.541 7.703 3.917 1.00 98.44 310 LEU A C 1
ATOM 2362 O O . LEU A 1 310 ? -11.752 7.511 4.011 1.00 98.44 310 LEU A O 1
ATOM 2366 N N . HIS A 1 311 ? -10.033 8.704 3.194 1.00 98.00 311 HIS A N 1
ATOM 2367 C CA . HIS A 1 311 ? -10.860 9.631 2.426 1.00 98.00 311 HIS A CA 1
ATOM 2368 C C . HIS A 1 311 ? -11.604 8.918 1.295 1.00 98.00 311 HIS A C 1
ATOM 2370 O O . HIS A 1 311 ? -12.803 9.117 1.138 1.00 98.00 311 HIS A O 1
ATOM 2376 N N . GLY A 1 312 ? -10.937 8.022 0.574 1.00 97.75 312 GLY A N 1
ATOM 2377 C CA . GLY A 1 312 ? -11.534 7.178 -0.449 1.00 97.75 312 GLY A CA 1
ATOM 2378 C C . GLY A 1 312 ? -12.656 6.324 0.130 1.00 97.75 312 GLY A C 1
ATOM 2379 O O . GLY A 1 312 ? -13.768 6.390 -0.381 1.00 97.75 312 GLY A O 1
ATOM 2380 N N . ALA A 1 313 ? -12.419 5.618 1.241 1.00 98.12 313 ALA A N 1
ATOM 2381 C CA . ALA A 1 313 ? -13.464 4.851 1.925 1.00 98.12 313 ALA A CA 1
ATOM 2382 C C . ALA A 1 313 ? -14.662 5.730 2.335 1.00 98.12 313 ALA A C 1
ATOM 2384 O O . ALA A 1 313 ? -15.815 5.381 2.077 1.00 98.12 313 ALA A O 1
ATOM 2385 N N . TRP A 1 314 ? -14.411 6.912 2.904 1.00 97.25 314 TRP A N 1
ATOM 2386 C CA . TRP A 1 314 ? -15.478 7.849 3.263 1.00 97.25 314 TRP A CA 1
ATOM 2387 C C . TRP A 1 314 ? -16.306 8.291 2.048 1.00 97.25 314 TRP A C 1
ATOM 2389 O O . TRP A 1 314 ? -17.533 8.331 2.117 1.00 97.25 314 TRP A O 1
ATOM 2399 N N . LEU A 1 315 ? -15.657 8.551 0.912 1.00 96.19 315 LEU A N 1
ATOM 2400 C CA . LEU A 1 315 ? -16.328 8.917 -0.337 1.00 96.19 315 LEU A CA 1
ATOM 2401 C C . LEU A 1 315 ? -17.071 7.742 -0.981 1.00 96.19 315 LEU A C 1
ATOM 2403 O O . LEU A 1 315 ? -18.128 7.954 -1.568 1.00 96.19 315 LEU A O 1
ATOM 2407 N N . LEU A 1 316 ? -16.589 6.503 -0.848 1.00 96.75 316 LEU A N 1
ATOM 2408 C CA . LEU A 1 316 ? -17.349 5.324 -1.276 1.00 96.75 316 LEU A CA 1
ATOM 2409 C C . LEU A 1 316 ? -18.669 5.220 -0.501 1.00 96.75 316 LEU A C 1
ATOM 2411 O O . LEU A 1 316 ? -19.726 5.012 -1.099 1.00 96.75 316 LEU A O 1
ATOM 2415 N N . HIS A 1 317 ? -18.631 5.450 0.812 1.00 95.75 317 HIS A N 1
ATOM 2416 C CA . HIS A 1 317 ? -19.842 5.520 1.624 1.00 95.75 317 HIS A CA 1
ATOM 2417 C C . HIS A 1 317 ? -20.750 6.690 1.203 1.00 95.75 317 HIS A C 1
ATOM 2419 O O . HIS A 1 317 ? -21.932 6.490 0.926 1.00 95.75 317 HIS A O 1
ATOM 2425 N N . ALA A 1 318 ? -20.197 7.901 1.103 1.00 92.50 318 ALA A N 1
ATOM 2426 C CA . ALA A 1 318 ? -20.972 9.115 0.853 1.00 92.50 318 ALA A CA 1
ATOM 2427 C C . ALA A 1 318 ? -21.506 9.240 -0.590 1.00 92.50 318 ALA A C 1
ATOM 2429 O O . ALA A 1 318 ? -22.554 9.846 -0.798 1.00 92.50 318 ALA A O 1
ATOM 2430 N N . GLN A 1 319 ? -20.803 8.691 -1.590 1.00 91.25 319 GLN A N 1
ATOM 2431 C CA . GLN A 1 319 ? -21.053 8.968 -3.017 1.00 91.25 319 GLN A CA 1
ATOM 2432 C C . GLN A 1 319 ? -21.248 7.726 -3.902 1.00 91.25 319 GLN A C 1
ATOM 2434 O O . GLN A 1 319 ? -21.775 7.853 -5.016 1.00 91.25 319 GLN A O 1
ATOM 2439 N N . ALA A 1 320 ? -20.815 6.538 -3.460 1.00 91.31 320 ALA A N 1
ATOM 2440 C CA . ALA A 1 320 ? -21.047 5.275 -4.175 1.00 91.31 320 ALA A CA 1
ATOM 2441 C C . ALA A 1 320 ? -22.228 4.472 -3.605 1.00 91.31 320 ALA A C 1
ATOM 2443 O O . ALA A 1 320 ? -22.572 3.430 -4.156 1.00 91.31 320 ALA A O 1
ATOM 2444 N N . GLY A 1 321 ? -22.853 4.945 -2.520 1.00 91.88 321 GLY A N 1
ATOM 2445 C CA . GLY A 1 321 ? -23.980 4.270 -1.873 1.00 91.88 321 GLY A CA 1
ATOM 2446 C C . GLY A 1 321 ? -23.581 3.028 -1.073 1.00 91.88 321 GLY A C 1
ATOM 2447 O O . GLY A 1 321 ? -24.436 2.209 -0.745 1.00 91.88 321 GLY A O 1
ATOM 2448 N N . TRP A 1 322 ? -22.293 2.859 -0.765 1.00 97.62 322 TRP A N 1
ATOM 2449 C CA . TRP A 1 322 ? -21.833 1.745 0.059 1.00 97.62 322 TRP A CA 1
ATOM 2450 C C . TRP A 1 322 ? -22.235 1.941 1.524 1.00 97.62 322 TRP A C 1
ATOM 2452 O O . TRP A 1 322 ? -22.262 3.060 2.042 1.00 97.62 322 TRP A O 1
ATOM 2462 N N . SER A 1 323 ? -22.497 0.839 2.231 1.00 98.12 323 SER A N 1
ATOM 2463 C CA . SER A 1 323 ? -22.584 0.886 3.691 1.00 98.12 323 SER A CA 1
ATOM 2464 C C . SER A 1 323 ? -21.219 1.255 4.284 1.00 98.12 323 SER A C 1
ATOM 2466 O O . SER A 1 323 ? -20.172 0.961 3.700 1.00 98.12 323 SER A O 1
ATOM 2468 N N . LEU A 1 324 ? -21.218 1.890 5.458 1.00 98.06 324 LEU A N 1
ATOM 2469 C CA . LEU A 1 324 ? -19.971 2.243 6.134 1.00 98.06 324 LEU A CA 1
ATOM 2470 C C . LEU A 1 324 ? -19.096 1.006 6.447 1.00 98.06 324 LEU A C 1
ATOM 2472 O O . LEU A 1 324 ? -17.911 1.065 6.121 1.00 98.06 324 LEU A O 1
ATOM 2476 N N . PRO A 1 325 ? -19.636 -0.125 6.961 1.00 98.75 325 PRO A N 1
ATOM 2477 C CA . PRO A 1 325 ? -18.872 -1.368 7.115 1.00 98.75 325 PRO A CA 1
ATOM 2478 C C . PRO A 1 325 ? -18.178 -1.831 5.831 1.00 98.75 325 PRO A C 1
ATOM 2480 O O . PRO A 1 325 ? -16.983 -2.113 5.839 1.00 98.75 325 PRO A O 1
ATOM 2483 N N . ARG A 1 326 ? -18.893 -1.826 4.696 1.00 98.56 326 ARG A N 1
ATOM 2484 C CA . ARG A 1 326 ? -18.339 -2.233 3.397 1.00 98.56 326 ARG A CA 1
ATOM 2485 C C . ARG A 1 326 ? -17.198 -1.317 2.952 1.00 98.56 326 ARG A C 1
ATOM 2487 O O . ARG A 1 326 ? -16.172 -1.794 2.477 1.00 98.56 326 ARG A O 1
ATOM 2494 N N . ALA A 1 327 ? -17.374 -0.006 3.095 1.00 98.50 327 ALA A N 1
ATOM 2495 C CA . ALA A 1 327 ? -16.355 0.966 2.717 1.00 98.50 327 ALA A CA 1
ATOM 2496 C C . ALA A 1 327 ? -15.094 0.871 3.585 1.00 98.50 327 ALA A C 1
ATOM 2498 O O . ALA A 1 327 ? -13.988 0.982 3.063 1.00 98.50 327 ALA A O 1
ATOM 2499 N N . VAL A 1 328 ? -15.254 0.621 4.886 1.00 98.75 328 VAL A N 1
ATOM 2500 C CA . VAL A 1 328 ? -14.133 0.408 5.811 1.00 98.75 328 VAL A CA 1
ATOM 2501 C C . VAL A 1 328 ? -13.425 -0.914 5.515 1.00 98.75 328 VAL A C 1
ATOM 2503 O O . VAL A 1 328 ? -12.201 -0.934 5.435 1.00 98.75 328 VAL A O 1
ATOM 2506 N N . ALA A 1 329 ? -14.166 -1.991 5.239 1.00 98.81 329 ALA A N 1
ATOM 2507 C CA . ALA A 1 329 ? -13.582 -3.281 4.874 1.00 98.81 329 ALA A CA 1
ATOM 2508 C C . ALA A 1 329 ? -12.656 -3.191 3.647 1.00 98.81 329 ALA A C 1
ATOM 2510 O O . ALA A 1 329 ? -11.626 -3.861 3.624 1.00 98.81 329 ALA A O 1
ATOM 2511 N N . ALA A 1 330 ? -12.953 -2.321 2.674 1.00 98.81 330 ALA A N 1
ATOM 2512 C CA . ALA A 1 330 ? -12.107 -2.105 1.495 1.00 98.81 330 ALA A CA 1
ATOM 2513 C C . ALA A 1 330 ? -10.734 -1.473 1.797 1.00 98.81 330 ALA A C 1
ATOM 2515 O O . ALA A 1 330 ? -9.856 -1.497 0.940 1.00 98.81 330 ALA A O 1
ATOM 2516 N N . VAL A 1 331 ? -10.532 -0.923 2.996 1.00 98.88 331 VAL A N 1
ATOM 2517 C CA . VAL A 1 331 ? -9.268 -0.305 3.441 1.00 98.88 331 VAL A CA 1
ATOM 2518 C C . VAL A 1 331 ? -8.687 -0.956 4.702 1.00 98.88 331 VAL A C 1
ATOM 2520 O O . VAL A 1 331 ? -7.705 -0.464 5.256 1.00 98.88 331 VAL A O 1
ATOM 2523 N N . SER A 1 332 ? -9.286 -2.052 5.179 1.00 98.88 332 SER A N 1
ATOM 2524 C CA . SER A 1 332 ? -8.824 -2.784 6.363 1.00 98.88 332 SER A CA 1
ATOM 2525 C C . SER A 1 332 ? -8.907 -4.302 6.166 1.00 98.88 332 SER A C 1
ATOM 2527 O O . SER A 1 332 ? -7.890 -4.956 5.953 1.00 98.88 332 SER A O 1
ATOM 2529 N N . LEU A 1 333 ? -10.113 -4.870 6.190 1.00 98.75 333 LEU A N 1
ATOM 2530 C CA . LEU A 1 333 ? -10.352 -6.312 6.223 1.00 98.75 333 LEU A CA 1
ATOM 2531 C C . LEU A 1 333 ? -9.969 -7.000 4.913 1.00 98.75 333 LEU A C 1
ATOM 2533 O O . LEU A 1 333 ? -9.276 -8.016 4.918 1.00 98.75 333 LEU A O 1
ATOM 2537 N N . ASN A 1 334 ? -10.429 -6.451 3.791 1.00 98.75 334 ASN A N 1
ATOM 2538 C CA . ASN A 1 334 ? -10.184 -7.000 2.463 1.00 98.75 334 ASN A CA 1
ATOM 2539 C C . ASN A 1 334 ? -8.689 -6.973 2.110 1.00 98.75 334 ASN A C 1
ATOM 2541 O O . ASN A 1 334 ? -8.173 -8.039 1.769 1.00 98.75 334 ASN A O 1
ATOM 2545 N N . PRO A 1 335 ? -7.961 -5.840 2.249 1.00 98.69 335 PRO A N 1
ATOM 2546 C CA . PRO A 1 335 ? -6.518 -5.839 2.020 1.00 98.69 335 PRO A CA 1
ATOM 2547 C C . PRO A 1 335 ? -5.763 -6.780 2.965 1.00 98.69 335 PRO A C 1
ATOM 2549 O O . PRO A 1 335 ? -4.892 -7.505 2.496 1.00 98.69 335 PRO A O 1
ATOM 2552 N N . ALA A 1 336 ? -6.121 -6.853 4.257 1.00 98.62 336 ALA A N 1
ATOM 2553 C CA . ALA A 1 336 ? -5.488 -7.788 5.194 1.00 98.62 336 ALA A CA 1
ATOM 2554 C C . ALA A 1 336 ? -5.621 -9.247 4.728 1.00 98.62 336 ALA A C 1
ATOM 2556 O O . ALA A 1 336 ? -4.626 -9.965 4.627 1.00 98.62 336 ALA A O 1
ATOM 2557 N N . ARG A 1 337 ? -6.840 -9.668 4.371 1.00 98.19 337 ARG A N 1
ATOM 2558 C CA . ARG A 1 337 ? -7.114 -11.026 3.881 1.00 98.19 337 ARG A CA 1
ATOM 2559 C C . ARG A 1 337 ? -6.409 -11.327 2.563 1.00 98.19 337 ARG A C 1
ATOM 2561 O O . ARG A 1 337 ? -5.884 -12.426 2.415 1.00 98.19 337 ARG A O 1
ATOM 2568 N N . ALA A 1 338 ? -6.369 -10.365 1.642 1.00 98.19 338 ALA A N 1
ATOM 2569 C CA . ALA A 1 338 ? -5.755 -10.535 0.326 1.00 98.19 338 ALA A CA 1
ATOM 2570 C C . ALA A 1 338 ? -4.251 -10.856 0.403 1.00 98.19 338 ALA A C 1
ATOM 2572 O O . ALA A 1 338 ? -3.734 -11.558 -0.460 1.00 98.19 338 ALA A O 1
ATOM 2573 N N . VAL A 1 339 ? -3.569 -10.404 1.462 1.00 97.88 339 VAL A N 1
ATOM 2574 C CA . VAL A 1 339 ? -2.139 -10.675 1.704 1.00 97.88 339 VAL A CA 1
ATOM 2575 C C . VAL A 1 339 ? -1.892 -11.652 2.865 1.00 97.88 339 VAL A C 1
ATOM 2577 O O . VAL A 1 339 ? -0.780 -11.751 3.383 1.00 97.88 339 VAL A O 1
ATOM 2580 N N . GLY A 1 340 ? -2.927 -12.390 3.288 1.00 96.62 340 GLY A N 1
ATOM 2581 C CA . GLY A 1 340 ? -2.812 -13.472 4.273 1.00 96.62 340 GLY A CA 1
ATOM 2582 C C . GLY A 1 340 ? -2.674 -13.031 5.737 1.00 96.62 340 GLY A C 1
ATOM 2583 O O . GLY A 1 340 ? -2.226 -13.816 6.572 1.00 96.62 340 GLY A O 1
ATOM 2584 N N . LEU A 1 341 ? -3.051 -11.797 6.079 1.00 97.56 341 LEU A N 1
ATOM 2585 C CA . LEU A 1 341 ? -3.069 -11.294 7.455 1.00 97.56 341 LEU A CA 1
ATOM 2586 C C . LEU A 1 341 ? -4.450 -11.529 8.087 1.00 97.56 341 LEU A C 1
ATOM 2588 O O . LEU A 1 341 ? -5.426 -10.866 7.743 1.00 97.56 341 LEU A O 1
ATOM 2592 N N . ALA A 1 342 ? -4.530 -12.479 9.022 1.00 97.19 342 ALA A N 1
ATOM 2593 C CA . ALA A 1 342 ? -5.781 -12.878 9.686 1.00 97.19 342 ALA A CA 1
ATOM 2594 C C . ALA A 1 342 ? -5.978 -12.278 11.095 1.00 97.19 342 ALA A C 1
ATOM 2596 O O . ALA A 1 342 ? -7.041 -12.444 11.694 1.00 97.19 342 ALA A O 1
ATOM 2597 N N . ASP A 1 343 ? -4.952 -11.612 11.631 1.00 97.12 343 ASP A N 1
ATOM 2598 C CA . ASP A 1 343 ? -4.886 -11.061 12.993 1.00 97.12 343 ASP A CA 1
ATOM 2599 C C . ASP A 1 343 ? -5.280 -9.575 13.087 1.00 97.12 343 ASP A C 1
ATOM 2601 O O . ASP A 1 343 ? -5.166 -8.973 14.160 1.00 97.12 343 ASP A O 1
ATOM 2605 N N . ARG A 1 344 ? -5.698 -8.966 11.968 1.00 97.69 344 ARG A N 1
ATOM 2606 C CA . ARG A 1 344 ? -6.041 -7.543 11.867 1.00 97.69 344 ARG A CA 1
ATOM 2607 C C . ARG A 1 344 ? -7.078 -7.261 10.779 1.00 97.69 344 ARG A C 1
ATOM 2609 O O . ARG A 1 344 ? -7.457 -8.137 10.007 1.00 97.69 344 ARG A O 1
ATOM 2616 N N . GLY A 1 345 ? -7.476 -5.992 10.686 1.00 97.31 345 GLY A N 1
ATOM 2617 C CA . GLY A 1 345 ? -8.381 -5.482 9.652 1.00 97.31 345 GLY A CA 1
ATOM 2618 C C . GLY A 1 345 ? -9.860 -5.504 10.047 1.00 97.31 345 GLY A C 1
ATOM 2619 O O . GLY A 1 345 ? -10.677 -4.937 9.321 1.00 97.31 345 GLY A O 1
ATOM 2620 N N . ASP A 1 346 ? -10.192 -6.081 11.206 1.00 98.00 346 ASP A N 1
ATOM 2621 C CA . ASP A 1 346 ? -11.541 -6.156 11.773 1.00 98.00 346 ASP A CA 1
ATOM 2622 C C . ASP A 1 346 ? -11.546 -5.793 13.268 1.00 98.00 346 ASP A C 1
ATOM 2624 O O . ASP A 1 346 ? -10.554 -6.004 13.970 1.00 98.00 346 ASP A O 1
ATOM 2628 N N . ILE A 1 347 ? -12.675 -5.283 13.766 1.00 98.56 347 ILE A N 1
ATOM 2629 C CA . ILE A 1 347 ? -12.933 -5.125 15.202 1.00 98.56 347 ILE A CA 1
ATOM 2630 C C . ILE A 1 347 ? -13.722 -6.356 15.657 1.00 98.56 347 ILE A C 1
ATOM 2632 O O . ILE A 1 347 ? -14.950 -6.361 15.661 1.00 98.56 347 ILE A O 1
ATOM 2636 N N . ALA A 1 348 ? -13.008 -7.407 16.056 1.00 98.38 348 ALA A N 1
ATOM 2637 C CA . ALA A 1 348 ? -13.596 -8.637 16.584 1.00 98.38 348 ALA A CA 1
ATOM 2638 C C . ALA A 1 348 ? -12.811 -9.141 17.801 1.00 98.38 348 ALA A C 1
ATOM 2640 O O . ALA A 1 348 ? -11.618 -8.877 17.937 1.00 98.38 348 ALA A O 1
ATOM 2641 N N . VAL A 1 349 ? -13.470 -9.876 18.701 1.00 98.38 349 VAL A N 1
ATOM 2642 C CA . VAL A 1 349 ? -12.805 -10.449 19.884 1.00 98.38 349 VAL A CA 1
ATOM 2643 C C . VAL A 1 349 ? -11.637 -11.342 19.454 1.00 98.38 349 VAL A C 1
ATOM 2645 O O . VAL A 1 349 ? -11.773 -12.170 18.556 1.00 98.38 349 VAL A O 1
ATOM 2648 N N . GLY A 1 350 ? -10.483 -11.159 20.095 1.00 96.69 350 GLY A N 1
ATOM 2649 C CA . GLY A 1 350 ? -9.231 -11.851 19.788 1.00 96.69 350 GLY A CA 1
ATOM 2650 C C . GLY A 1 350 ? -8.384 -11.196 18.692 1.00 96.69 350 GLY A C 1
ATOM 2651 O O . GLY A 1 350 ? -7.203 -11.521 18.589 1.00 96.69 350 GLY A O 1
ATOM 2652 N N . GLN A 1 351 ? -8.933 -10.257 17.914 1.00 97.50 351 GLN A N 1
ATOM 2653 C CA . GLN A 1 351 ? -8.162 -9.480 16.938 1.00 97.50 351 GLN A CA 1
ATOM 2654 C C . GLN A 1 351 ? -7.256 -8.463 17.639 1.00 97.50 351 GLN A C 1
ATOM 2656 O O . GLN A 1 351 ? -7.500 -8.056 18.782 1.00 97.50 351 GLN A O 1
ATOM 2661 N N . ARG A 1 352 ? -6.211 -8.015 16.940 1.00 96.31 352 ARG A N 1
ATOM 2662 C CA . ARG A 1 352 ? -5.362 -6.919 17.417 1.00 96.31 352 ARG A CA 1
ATOM 2663 C C . ARG A 1 352 ? -6.171 -5.636 17.590 1.00 96.31 352 ARG A C 1
ATOM 2665 O O . ARG A 1 352 ? -6.971 -5.273 16.733 1.00 96.31 352 ARG A O 1
ATOM 2672 N N . ALA A 1 353 ? -5.891 -4.892 18.656 1.00 96.56 353 ALA A N 1
ATOM 2673 C CA . ALA A 1 353 ? -6.424 -3.551 18.885 1.00 96.56 353 ALA A CA 1
ATOM 2674 C C . ALA A 1 353 ? -5.642 -2.483 18.093 1.00 96.56 353 ALA A C 1
ATOM 2676 O O . ALA A 1 353 ? -5.254 -1.440 18.628 1.00 96.56 353 ALA A O 1
ATOM 2677 N N . ASP A 1 354 ? -5.428 -2.751 16.805 1.00 97.56 354 ASP A N 1
ATOM 2678 C CA . ASP A 1 354 ? -4.988 -1.755 15.837 1.00 97.56 354 ASP A CA 1
ATOM 2679 C C . ASP A 1 354 ? -6.241 -0.994 15.402 1.00 97.56 354 ASP A C 1
ATOM 2681 O O . ASP A 1 354 ? -7.128 -1.567 14.771 1.00 97.56 354 ASP A O 1
ATOM 2685 N N . LEU A 1 355 ? -6.373 0.264 15.824 1.00 98.44 355 LEU A N 1
ATOM 2686 C CA . LEU A 1 355 ? -7.636 1.005 15.773 1.00 98.44 355 LEU A CA 1
ATOM 2687 C C . LEU A 1 355 ? -7.426 2.452 15.339 1.00 98.44 355 LEU A C 1
ATOM 2689 O O . LEU A 1 355 ? -6.406 3.072 15.650 1.00 98.44 355 LEU A O 1
ATOM 2693 N N . VAL A 1 356 ? -8.448 3.024 14.707 1.00 98.44 356 VAL A N 1
ATOM 2694 C CA . VAL A 1 356 ? -8.503 4.435 14.315 1.00 98.44 356 VAL A CA 1
ATOM 2695 C C . VAL A 1 356 ? -9.788 5.056 14.841 1.00 98.44 356 VAL A C 1
ATOM 2697 O O . VAL A 1 356 ? -10.880 4.601 14.523 1.00 98.44 356 VAL A O 1
ATOM 2700 N N . ALA A 1 357 ? -9.670 6.140 15.605 1.00 98.25 357 ALA A N 1
ATOM 2701 C CA . ALA A 1 357 ? -10.803 6.998 15.929 1.00 98.25 357 ALA A CA 1
ATOM 2702 C C . ALA A 1 357 ? -10.811 8.183 14.969 1.00 98.25 357 ALA A C 1
ATOM 2704 O O . ALA A 1 357 ? -9.835 8.940 14.907 1.00 98.25 357 ALA A O 1
ATOM 2705 N N . MET A 1 358 ? -11.921 8.383 14.267 1.00 96.88 358 MET A N 1
ATOM 2706 C CA . MET A 1 358 ? -12.093 9.482 13.326 1.00 96.88 358 MET A CA 1
ATOM 2707 C C . MET A 1 358 ? -13.374 10.280 13.571 1.00 96.88 358 MET A C 1
ATOM 2709 O O . MET A 1 358 ? -14.360 9.806 14.135 1.00 96.88 358 MET A O 1
ATOM 2713 N N . THR A 1 359 ? -13.366 11.517 13.098 1.00 96.31 359 THR A N 1
ATOM 2714 C CA . THR A 1 359 ? -14.572 12.323 12.878 1.00 96.31 359 THR A CA 1
ATOM 2715 C C . THR A 1 359 ? -14.617 12.771 11.424 1.00 96.31 359 THR A C 1
ATOM 2717 O O . THR A 1 359 ? -13.666 12.555 10.683 1.00 96.31 359 THR A O 1
ATOM 2720 N N . ALA A 1 360 ? -15.709 13.400 10.996 1.00 93.62 360 ALA A N 1
ATOM 2721 C CA . ALA A 1 360 ? -15.815 13.971 9.658 1.00 93.62 360 ALA A CA 1
ATOM 2722 C C . ALA A 1 360 ? -16.192 15.459 9.703 1.00 93.62 360 ALA A C 1
ATOM 2724 O O . ALA A 1 360 ? -16.796 15.963 10.664 1.00 93.62 360 ALA A O 1
ATOM 2725 N N . ARG A 1 361 ? -15.810 16.176 8.646 1.00 91.25 361 ARG A N 1
ATOM 2726 C CA . ARG A 1 361 ? -16.238 17.543 8.333 1.00 91.25 361 ARG A CA 1
ATOM 2727 C C . ARG A 1 361 ? -16.716 17.560 6.884 1.00 91.25 361 ARG A C 1
ATOM 2729 O O . ARG A 1 361 ? -15.910 17.713 5.972 1.00 91.25 361 ARG A O 1
ATOM 2736 N N . GLY A 1 362 ? -18.021 17.366 6.691 1.00 88.44 362 GLY A N 1
ATOM 2737 C CA . GLY A 1 362 ? -18.572 17.080 5.365 1.00 88.44 362 GLY A CA 1
ATOM 2738 C C . GLY A 1 362 ? -17.954 15.798 4.810 1.00 88.44 362 GLY A C 1
ATOM 2739 O O . GLY A 1 362 ? -17.923 14.779 5.501 1.00 88.44 362 GLY A O 1
ATOM 2740 N N . ASP A 1 363 ? -17.380 15.890 3.616 1.00 88.19 363 ASP A N 1
ATOM 2741 C CA . ASP A 1 363 ? -16.755 14.761 2.922 1.00 88.19 363 ASP A CA 1
ATOM 2742 C C . ASP A 1 363 ? -15.302 14.496 3.347 1.00 88.19 363 ASP A C 1
ATOM 2744 O O . ASP A 1 363 ? -14.652 13.612 2.804 1.00 88.19 363 ASP A O 1
ATOM 2748 N N . VAL A 1 364 ? -14.776 15.231 4.333 1.00 92.50 364 VAL A N 1
ATOM 2749 C CA . VAL A 1 364 ? -13.383 15.085 4.774 1.00 92.50 364 VAL A CA 1
ATOM 2750 C C . VAL A 1 364 ? -13.317 14.315 6.097 1.00 92.50 364 VAL A C 1
ATOM 2752 O O . VAL A 1 364 ? -13.692 14.877 7.139 1.00 92.50 364 VAL A O 1
ATOM 2755 N N . PRO A 1 365 ? -12.828 13.059 6.109 1.00 95.75 365 PRO A N 1
ATOM 2756 C CA . PRO A 1 365 ? -12.559 12.344 7.349 1.00 95.75 365 PRO A CA 1
ATOM 2757 C C . PRO A 1 365 ? -11.284 12.865 8.022 1.00 95.75 365 PRO A C 1
ATOM 2759 O O . PRO A 1 365 ? -10.313 13.249 7.372 1.00 95.75 365 PRO A O 1
ATOM 2762 N N . LEU A 1 366 ? -11.286 12.873 9.352 1.00 96.00 366 LEU A N 1
ATOM 2763 C CA . LEU A 1 366 ? -10.222 13.394 10.201 1.00 96.00 366 LEU A CA 1
ATOM 2764 C C . LEU A 1 366 ? -9.838 12.348 11.244 1.00 96.00 366 LEU A C 1
ATOM 2766 O O . LEU A 1 366 ? -10.624 12.040 12.142 1.00 96.00 366 LEU A O 1
ATOM 2770 N N . VAL A 1 367 ? -8.607 11.851 11.164 1.00 97.19 367 VAL A N 1
ATOM 2771 C CA . VAL A 1 367 ? -8.035 10.951 12.171 1.00 97.19 367 VAL A CA 1
ATOM 2772 C C . VAL A 1 367 ? -7.767 11.729 13.460 1.00 97.19 367 VAL A C 1
ATOM 2774 O O . VAL A 1 367 ? -7.045 12.727 13.468 1.00 97.19 367 VAL A O 1
ATOM 2777 N N . ARG A 1 368 ? -8.357 11.283 14.573 1.00 95.81 368 ARG A N 1
ATOM 2778 C CA . ARG A 1 368 ? -8.162 11.878 15.907 1.00 95.81 368 ARG A CA 1
ATOM 2779 C C . ARG A 1 368 ? -7.149 11.110 16.736 1.00 95.81 368 ARG A C 1
ATOM 2781 O O . ARG A 1 368 ? -6.387 11.700 17.504 1.00 95.81 368 ARG A O 1
ATOM 2788 N N . SER A 1 369 ? -7.182 9.788 16.663 1.00 95.75 369 SER A N 1
ATOM 2789 C CA . SER A 1 369 ? -6.289 8.923 17.426 1.00 95.75 369 SER A CA 1
ATOM 2790 C C . SER A 1 369 ? -6.090 7.607 16.697 1.00 95.75 369 SER A C 1
ATOM 2792 O O . SER A 1 369 ? -7.003 7.124 16.030 1.00 95.75 369 SER A O 1
ATOM 2794 N N . VAL A 1 370 ? -4.891 7.056 16.852 1.00 96.75 370 VAL A N 1
ATOM 2795 C CA . VAL A 1 370 ? -4.519 5.733 16.356 1.00 96.75 370 VAL A CA 1
ATOM 2796 C C . VAL A 1 370 ? -3.938 4.936 17.517 1.00 96.75 370 VAL A C 1
ATOM 2798 O O . VAL A 1 370 ? -3.124 5.464 18.288 1.00 96.75 370 VAL A O 1
ATOM 2801 N N . TRP A 1 371 ? -4.376 3.688 17.634 1.00 95.00 371 TRP A N 1
ATOM 2802 C CA . TRP A 1 371 ? -3.848 2.686 18.554 1.00 95.00 371 TRP A CA 1
ATOM 2803 C C . TRP A 1 371 ? -3.243 1.555 17.736 1.00 95.00 371 TRP A C 1
ATOM 2805 O O . TRP A 1 371 ? -3.745 1.229 16.662 1.00 95.00 371 TRP A O 1
ATOM 2815 N N . LYS A 1 372 ? -2.155 0.983 18.244 1.00 90.88 372 LYS A N 1
ATOM 2816 C CA . LYS A 1 372 ? -1.479 -0.156 17.634 1.00 90.88 372 LYS A CA 1
ATOM 2817 C C . LYS A 1 372 ? -0.912 -1.058 18.722 1.00 90.88 372 LYS A C 1
ATOM 2819 O O . LYS A 1 372 ? -0.325 -0.559 19.691 1.00 90.88 372 LYS A O 1
ATOM 2824 N N . LEU A 1 373 ? -1.067 -2.369 18.560 1.00 82.94 373 LEU A N 1
ATOM 2825 C CA . LEU A 1 373 ? -0.429 -3.373 19.408 1.00 82.94 373 LEU A CA 1
ATOM 2826 C C . LEU A 1 373 ? 1.094 -3.247 19.270 1.00 82.94 373 LEU A C 1
ATOM 2828 O O . LEU A 1 373 ? 1.639 -3.463 18.189 1.00 82.94 373 LEU A O 1
ATOM 2832 N N . ALA A 1 374 ? 1.813 -2.907 20.341 1.00 64.38 374 ALA A N 1
ATOM 2833 C CA . ALA A 1 374 ? 3.273 -2.895 20.270 1.00 64.38 374 ALA A CA 1
ATOM 2834 C C . ALA A 1 374 ? 3.821 -4.312 20.067 1.00 64.38 374 ALA A C 1
ATOM 2836 O O . ALA A 1 374 ? 3.609 -5.197 20.894 1.00 64.38 374 ALA A O 1
ATOM 2837 N N . GLY A 1 375 ? 4.571 -4.511 18.984 1.00 48.56 375 GLY A N 1
ATOM 2838 C CA . GLY A 1 375 ? 5.407 -5.695 18.826 1.00 48.56 375 GLY A CA 1
ATOM 2839 C C . GLY A 1 375 ? 6.597 -5.601 19.778 1.00 48.56 375 GLY A C 1
ATOM 2840 O O . GLY A 1 375 ? 7.378 -4.667 19.656 1.00 48.56 375 GLY A O 1
ATOM 2841 N N . GLY A 1 376 ? 6.709 -6.546 20.720 1.00 37.31 376 GLY A N 1
ATOM 2842 C CA . GLY A 1 376 ? 7.857 -6.722 21.623 1.00 37.31 376 GLY A CA 1
ATOM 2843 C C . GLY A 1 376 ? 8.114 -5.551 22.587 1.00 37.31 376 GLY A C 1
ATOM 2844 O O . GLY A 1 376 ? 8.603 -4.508 22.182 1.00 37.31 376 GLY A O 1
ATOM 2845 N N . TYR A 1 377 ? 7.874 -5.767 23.885 1.00 32.22 377 TYR A N 1
ATOM 2846 C CA . TYR A 1 377 ? 7.911 -4.782 24.989 1.00 32.22 377 TYR A CA 1
ATOM 2847 C C . TYR A 1 377 ? 6.647 -3.909 25.146 1.00 32.22 377 TYR A C 1
ATOM 2849 O O . TYR A 1 377 ? 6.639 -2.698 24.957 1.00 32.22 377 TYR A O 1
ATOM 2857 N N . SER A 1 378 ? 5.570 -4.586 25.554 1.00 27.91 378 SER A N 1
ATOM 2858 C CA . SER A 1 378 ? 4.688 -4.222 26.681 1.00 27.91 378 SER A CA 1
ATOM 2859 C C . SER A 1 378 ? 4.067 -2.818 26.785 1.00 27.91 378 SER A C 1
ATOM 2861 O O . SER A 1 378 ? 3.797 -2.397 27.908 1.00 27.91 378 SER A O 1
ATOM 2863 N N . ASP A 1 379 ? 3.758 -2.112 25.692 1.00 33.97 379 ASP A N 1
ATOM 2864 C CA . ASP A 1 379 ? 2.863 -0.945 25.799 1.00 33.97 379 ASP A CA 1
ATOM 2865 C C . ASP A 1 379 ? 2.097 -0.618 24.509 1.00 33.97 379 ASP A C 1
ATOM 2867 O O . ASP A 1 379 ? 2.699 -0.430 23.456 1.00 33.97 379 ASP A O 1
ATOM 2871 N N . VAL A 1 380 ? 0.766 -0.499 24.570 1.00 43.97 380 VAL A N 1
ATOM 2872 C CA . VAL A 1 380 ? -0.046 -0.023 23.432 1.00 43.97 380 VAL A CA 1
ATOM 2873 C C . VAL A 1 380 ? 0.322 1.439 23.177 1.00 43.97 380 VAL A C 1
ATOM 2875 O O . VAL A 1 380 ? 0.014 2.320 23.982 1.00 43.97 380 VAL A O 1
ATOM 2878 N N . ARG A 1 381 ? 0.993 1.734 22.057 1.00 51.88 381 ARG A N 1
ATOM 2879 C CA . ARG A 1 381 ? 1.414 3.109 21.758 1.00 51.88 381 ARG A CA 1
ATOM 2880 C C . ARG A 1 381 ? 0.239 3.896 21.205 1.00 51.88 381 ARG A C 1
ATOM 2882 O O . ARG A 1 381 ? -0.192 3.705 20.071 1.00 51.88 381 ARG A O 1
ATOM 2889 N N . ARG A 1 382 ? -0.266 4.824 22.015 1.00 47.81 382 ARG A N 1
ATOM 2890 C CA . ARG A 1 382 ? -1.249 5.803 21.567 1.00 47.81 382 ARG A CA 1
ATOM 2891 C C . ARG A 1 382 ? -0.568 6.938 20.818 1.00 47.81 382 ARG A C 1
ATOM 2893 O O . ARG A 1 382 ? 0.330 7.598 21.340 1.00 47.81 382 ARG A O 1
ATOM 2900 N N . HIS A 1 383 ? -1.106 7.268 19.652 1.00 54.06 383 HIS A N 1
ATOM 2901 C CA . HIS A 1 383 ? -0.718 8.463 18.925 1.00 54.06 383 HIS A CA 1
ATOM 2902 C C . HIS A 1 383 ? -1.898 9.424 18.795 1.00 54.06 383 HIS A C 1
ATOM 2904 O O . HIS A 1 383 ? -2.862 9.161 18.078 1.00 54.06 383 HIS A O 1
ATOM 2910 N N . ARG A 1 384 ? -1.836 10.551 19.516 1.00 41.12 384 ARG A N 1
ATOM 2911 C CA . ARG A 1 384 ? -2.797 11.649 19.359 1.00 41.12 384 ARG A CA 1
ATOM 2912 C C . ARG A 1 384 ? -2.316 12.575 18.242 1.00 41.12 384 ARG A C 1
ATOM 2914 O O . ARG A 1 384 ? -1.298 13.243 18.403 1.00 41.12 384 ARG A O 1
ATOM 2921 N N . CYS A 1 385 ? -3.074 12.677 17.153 1.00 33.44 385 CYS A N 1
ATOM 2922 C CA . CYS A 1 385 ? -2.995 13.851 16.288 1.00 33.44 385 CYS A CA 1
ATOM 2923 C C . CYS A 1 385 ? -3.722 14.980 17.023 1.00 33.44 385 CYS A C 1
ATOM 2925 O O . CYS A 1 385 ? -4.917 14.878 17.299 1.00 33.44 385 CYS A O 1
ATOM 2927 N N . ALA A 1 386 ? -3.005 16.033 17.418 1.00 27.61 386 ALA A N 1
ATOM 2928 C CA . ALA A 1 386 ? -3.628 17.182 18.062 1.00 27.61 386 ALA A CA 1
ATOM 2929 C C . ALA A 1 386 ? -4.574 17.869 17.062 1.00 27.61 386 ALA A C 1
ATOM 2931 O O . ALA A 1 386 ? -4.152 18.682 16.245 1.00 27.61 386 ALA A O 1
ATOM 2932 N N . ALA A 1 387 ? -5.864 17.535 17.107 1.00 30.83 387 ALA A N 1
ATOM 2933 C CA . ALA A 1 387 ? -6.885 18.336 16.454 1.00 30.83 387 ALA A CA 1
ATOM 2934 C C . ALA A 1 387 ? -6.951 19.679 17.189 1.00 30.83 387 ALA A C 1
ATOM 2936 O O . ALA A 1 387 ? -7.185 19.707 18.400 1.00 30.83 387 ALA A O 1
ATOM 2937 N N . ALA A 1 388 ? -6.730 20.780 16.469 1.00 27.11 388 ALA A N 1
ATOM 2938 C CA . ALA A 1 388 ? -6.909 22.120 17.001 1.00 27.11 388 ALA A CA 1
ATOM 2939 C C . ALA A 1 388 ? -8.318 22.236 17.601 1.00 27.11 388 ALA A C 1
ATOM 2941 O O . ALA A 1 388 ? -9.326 22.210 16.892 1.00 27.11 388 ALA A O 1
ATOM 2942 N N . VAL A 1 389 ? -8.388 22.342 18.927 1.00 27.53 389 VAL A N 1
ATOM 2943 C CA . VAL A 1 389 ? -9.588 22.808 19.611 1.00 27.53 389 VAL A CA 1
ATOM 2944 C C . VAL A 1 389 ? -9.751 24.257 19.178 1.00 27.53 389 VAL A C 1
ATOM 2946 O O . VAL A 1 389 ? -9.004 25.118 19.629 1.00 27.53 389 VAL A O 1
ATOM 2949 N N . VAL A 1 390 ? -10.679 24.531 18.261 1.00 27.16 390 VAL A N 1
ATOM 2950 C CA . VAL A 1 390 ? -11.105 25.905 17.981 1.00 27.16 390 VAL A CA 1
ATOM 2951 C C . VAL A 1 390 ? -11.777 26.402 19.262 1.00 27.16 390 VAL A C 1
ATOM 2953 O O . VAL A 1 390 ? -12.827 25.861 19.626 1.00 27.16 390 VAL A O 1
ATOM 2956 N N . PRO A 1 391 ? -11.208 27.376 19.995 1.00 29.86 391 PRO A N 1
ATOM 2957 C CA . PRO A 1 391 ? -11.865 27.880 21.186 1.00 29.86 391 PRO A CA 1
ATOM 2958 C C . PRO A 1 391 ? -13.143 28.590 20.746 1.00 29.86 391 PRO A C 1
ATOM 2960 O O . PRO A 1 391 ? -13.115 29.433 19.847 1.00 29.86 391 PRO A O 1
ATOM 2963 N N . ARG A 1 392 ? -14.271 28.273 21.390 1.00 31.67 392 ARG A N 1
ATOM 2964 C CA . ARG A 1 392 ? -15.469 29.117 21.326 1.00 31.67 392 ARG A CA 1
ATOM 2965 C C . ARG A 1 392 ? -15.047 30.536 21.709 1.00 31.67 392 ARG A C 1
ATOM 2967 O O . ARG A 1 392 ? -14.625 30.772 22.838 1.00 31.67 392 ARG A O 1
ATOM 2974 N N . THR A 1 393 ? -15.141 31.469 20.768 1.00 31.19 393 THR A N 1
ATOM 2975 C CA . THR A 1 393 ? -14.832 32.882 20.984 1.00 31.19 393 THR A CA 1
ATOM 2976 C C . THR A 1 393 ? -15.779 33.457 22.035 1.00 31.19 393 THR A C 1
ATOM 2978 O O . THR A 1 393 ? -16.920 33.801 21.725 1.00 31.19 393 THR A O 1
ATOM 2981 N N . GLN A 1 394 ? -15.318 33.583 23.278 1.00 32.44 394 GLN A N 1
ATOM 2982 C CA . GLN A 1 394 ? -15.907 34.524 24.223 1.00 32.44 394 GLN A CA 1
ATOM 2983 C C . GLN A 1 394 ? -15.395 35.918 23.856 1.00 32.44 394 GLN A C 1
ATOM 2985 O O . GLN A 1 394 ? -14.199 36.199 23.912 1.00 32.44 394 GLN A O 1
ATOM 2990 N N . ARG A 1 395 ? -16.307 36.789 23.417 1.00 34.81 395 ARG A N 1
ATOM 2991 C CA . ARG A 1 395 ? -16.026 38.215 23.230 1.00 34.81 395 ARG A CA 1
ATOM 2992 C C . ARG A 1 395 ? -15.750 38.840 24.598 1.00 34.81 395 ARG A C 1
ATOM 2994 O O . ARG A 1 395 ? -16.637 38.850 25.445 1.00 34.81 395 ARG A O 1
ATOM 3001 N N . ALA A 1 396 ? -14.564 39.416 24.775 1.00 29.27 396 ALA A N 1
ATOM 3002 C CA . ALA A 1 396 ? -14.257 40.344 25.861 1.00 29.27 396 ALA A CA 1
ATOM 3003 C C . ALA A 1 396 ? -13.733 41.675 25.276 1.00 29.27 396 ALA A C 1
ATOM 3005 O O . ALA A 1 396 ? -13.132 41.668 24.198 1.00 29.27 396 ALA A O 1
ATOM 3006 N N . PRO A 1 397 ? -14.020 42.825 25.915 1.00 31.03 397 PRO A N 1
ATOM 3007 C CA . PRO A 1 397 ? -14.052 44.121 25.245 1.00 31.03 397 PRO A CA 1
ATOM 3008 C C . PRO A 1 397 ? -12.691 44.829 25.184 1.00 31.03 397 PRO A C 1
ATOM 3010 O O . PRO A 1 397 ? -11.831 44.684 26.050 1.00 31.03 397 PRO A O 1
ATOM 3013 N N . LEU A 1 398 ? -12.545 45.655 24.146 1.00 31.22 398 LEU A N 1
ATOM 3014 C CA . LEU A 1 398 ? -11.390 46.503 23.849 1.00 31.22 398 LEU A CA 1
ATOM 3015 C C . LEU A 1 398 ? -11.060 47.477 24.995 1.00 31.22 398 LEU A C 1
ATOM 3017 O O . LEU A 1 398 ? -11.893 48.300 25.377 1.00 31.22 398 LEU A O 1
ATOM 3021 N N . ARG A 1 399 ? -9.798 47.486 25.444 1.00 30.70 399 ARG A N 1
ATOM 3022 C CA . ARG A 1 399 ? -9.193 48.628 26.147 1.00 30.70 399 ARG A CA 1
ATOM 3023 C C . ARG A 1 399 ? -7.952 49.122 25.405 1.00 30.70 399 ARG A C 1
ATOM 3025 O O . ARG A 1 399 ? -7.043 48.362 25.094 1.00 30.70 399 ARG A O 1
ATOM 3032 N N . ARG A 1 400 ? -7.960 50.427 25.120 1.00 32.12 400 ARG A N 1
ATOM 3033 C CA . ARG A 1 400 ? -6.875 51.223 24.531 1.00 32.12 400 ARG A CA 1
ATOM 3034 C C . ARG A 1 400 ? -5.822 51.573 25.590 1.00 32.12 400 ARG A C 1
ATOM 3036 O O . ARG A 1 400 ? -6.202 51.935 26.700 1.00 32.12 400 ARG A O 1
ATOM 3043 N N . GLY A 1 401 ? -4.549 51.657 25.187 1.00 29.75 401 GLY A N 1
ATOM 3044 C CA . GLY A 1 401 ? -3.615 52.629 25.773 1.00 29.75 401 GLY A CA 1
ATOM 3045 C C . GLY A 1 401 ? -2.126 52.258 25.818 1.00 29.75 401 GLY A C 1
ATOM 3046 O O . GLY A 1 401 ? -1.751 51.453 26.655 1.00 29.75 401 GLY A O 1
ATOM 3047 N N . ARG A 1 402 ? -1.326 53.023 25.040 1.00 30.78 402 ARG A N 1
ATOM 3048 C CA . ARG A 1 402 ? 0.079 53.487 25.263 1.00 30.78 402 ARG A CA 1
ATOM 3049 C C . ARG A 1 402 ? 1.196 52.421 25.282 1.00 30.78 402 ARG A C 1
ATOM 3051 O O . ARG A 1 402 ? 0.988 51.337 25.784 1.00 30.78 402 ARG A O 1
ATOM 3058 N N . GLN A 1 403 ? 2.448 52.636 24.865 1.00 29.84 403 GLN A N 1
ATOM 3059 C CA . GLN A 1 403 ? 3.232 53.605 24.066 1.00 29.84 403 GLN A CA 1
ATOM 3060 C C . GLN A 1 403 ? 4.584 52.882 23.758 1.00 29.84 403 GLN A C 1
ATOM 3062 O O . GLN A 1 403 ? 4.937 51.970 24.507 1.00 29.84 403 GLN A O 1
ATOM 3067 N N . PRO A 1 404 ? 5.359 53.246 22.716 1.00 30.30 404 PRO A N 1
ATOM 3068 C CA . PRO A 1 404 ? 6.566 52.509 22.314 1.00 30.30 404 PRO A CA 1
ATOM 3069 C C . PRO A 1 404 ? 7.851 52.984 23.027 1.00 30.30 404 PRO A C 1
ATOM 3071 O O . PRO A 1 404 ? 8.057 54.183 23.218 1.00 30.30 404 PRO A O 1
ATOM 3074 N N . VAL A 1 405 ? 8.743 52.045 23.374 1.00 31.91 405 VAL A N 1
ATOM 3075 C CA . VAL A 1 405 ? 10.068 52.307 23.975 1.00 31.91 405 VAL A CA 1
ATOM 3076 C C . VAL A 1 405 ? 11.157 52.346 22.890 1.00 31.91 405 VAL A C 1
ATOM 3078 O O . VAL A 1 405 ? 11.166 51.531 21.972 1.00 31.91 405 VAL A O 1
ATOM 3081 N N . ARG A 1 406 ? 12.051 53.338 23.008 1.00 30.05 406 ARG A N 1
ATOM 3082 C CA . ARG A 1 406 ? 13.150 53.724 22.097 1.00 30.05 406 ARG A CA 1
ATOM 3083 C C . ARG A 1 406 ? 14.375 52.778 22.126 1.00 30.05 406 ARG A C 1
ATOM 3085 O O . ARG A 1 406 ? 14.572 52.094 23.129 1.00 30.05 406 ARG A O 1
ATOM 3092 N N . PRO A 1 407 ? 15.241 52.806 21.087 1.00 32.50 407 PRO A N 1
ATOM 3093 C CA . PRO A 1 407 ? 16.473 52.013 21.004 1.00 32.50 407 PRO A CA 1
ATOM 3094 C C . PRO A 1 407 ? 17.653 52.663 21.757 1.00 32.50 407 PRO A C 1
ATOM 3096 O O . PRO A 1 407 ? 17.664 53.875 21.974 1.00 32.50 407 PRO A O 1
ATOM 3099 N N . ARG A 1 408 ? 18.657 51.860 22.147 1.00 29.59 408 ARG A N 1
ATOM 3100 C CA . ARG A 1 408 ? 19.938 52.318 22.725 1.00 29.59 408 ARG A CA 1
ATOM 3101 C C . ARG A 1 408 ? 21.094 52.122 21.734 1.00 29.59 408 ARG A C 1
ATOM 3103 O O . ARG A 1 408 ? 21.172 51.091 21.075 1.00 29.59 408 ARG A O 1
ATOM 3110 N N . ASP A 1 409 ? 21.951 53.139 21.693 1.00 30.25 409 ASP A N 1
ATOM 3111 C CA . ASP A 1 409 ? 23.119 53.368 20.825 1.00 30.25 409 ASP A CA 1
ATOM 3112 C C . ASP A 1 409 ? 24.418 52.700 21.373 1.00 30.25 409 ASP A C 1
ATOM 3114 O O . ASP A 1 409 ? 24.437 52.310 22.547 1.00 30.25 409 ASP A O 1
ATOM 3118 N N . PRO A 1 410 ? 25.498 52.550 20.567 1.00 41.84 410 PRO A N 1
ATOM 3119 C CA . PRO A 1 410 ? 26.624 51.643 20.795 1.00 41.84 410 PRO A CA 1
ATOM 3120 C C . PRO A 1 410 ? 27.889 52.314 21.367 1.00 41.84 410 PRO A C 1
ATOM 3122 O O . PRO A 1 410 ? 28.059 53.530 21.340 1.00 41.84 410 PRO A O 1
ATOM 3125 N N . GLY A 1 411 ? 28.852 51.481 21.783 1.00 26.31 411 GLY A N 1
ATOM 3126 C CA . GLY A 1 411 ? 30.272 51.848 21.812 1.00 26.31 411 GLY A CA 1
ATOM 3127 C C . GLY A 1 411 ? 31.098 51.154 22.898 1.00 26.31 411 GLY A C 1
ATOM 3128 O O . GLY A 1 411 ? 30.905 51.426 24.078 1.00 26.31 411 GLY A O 1
ATOM 3129 N N . ARG A 1 412 ? 32.093 50.339 22.505 1.00 29.81 412 ARG A N 1
ATOM 3130 C CA . ARG A 1 412 ? 33.537 50.670 22.599 1.00 29.81 412 ARG A CA 1
ATOM 3131 C C . ARG A 1 412 ? 34.458 49.468 22.297 1.00 29.81 412 ARG A C 1
ATOM 3133 O O . ARG A 1 412 ? 34.261 48.355 22.764 1.00 29.81 412 ARG A O 1
ATOM 3140 N N . HIS A 1 413 ? 35.467 49.805 21.496 1.00 28.31 413 HIS A N 1
ATOM 3141 C CA . HIS A 1 413 ? 36.669 49.132 20.986 1.00 28.31 413 HIS A CA 1
ATOM 3142 C C . HIS A 1 413 ? 37.453 48.161 21.893 1.00 28.31 413 HIS A C 1
ATOM 3144 O O . HIS A 1 413 ? 37.639 48.447 23.070 1.00 28.31 413 HIS A O 1
ATOM 3150 N N . ALA A 1 414 ? 38.107 47.155 21.283 1.00 28.97 414 ALA A N 1
ATOM 3151 C CA . ALA A 1 414 ? 39.574 47.123 21.084 1.00 28.97 414 ALA A CA 1
ATOM 3152 C C . ALA A 1 414 ? 40.030 45.886 20.270 1.00 28.97 414 ALA A C 1
ATOM 3154 O O . ALA A 1 414 ? 39.622 44.761 20.542 1.00 28.97 414 ALA A O 1
ATOM 3155 N N . GLY A 1 415 ? 40.884 46.120 19.266 1.00 25.53 415 GLY A N 1
ATOM 3156 C CA . GLY A 1 415 ? 41.529 45.121 18.403 1.00 25.53 415 GLY A CA 1
ATOM 3157 C C . GLY A 1 415 ? 42.984 44.782 18.803 1.00 25.53 415 GLY A C 1
ATOM 3158 O O . GLY A 1 415 ? 43.439 45.209 19.862 1.00 25.53 415 GLY A O 1
ATOM 3159 N N . PRO A 1 416 ? 43.732 44.023 17.970 1.00 40.78 416 PRO A N 1
ATOM 3160 C CA . PRO A 1 416 ? 44.547 42.884 18.422 1.00 40.78 416 PRO A CA 1
ATOM 3161 C C . PRO A 1 416 ? 46.072 43.070 18.269 1.00 40.78 416 PRO A C 1
ATOM 3163 O O . PRO A 1 416 ? 46.511 43.885 17.461 1.00 40.78 416 PRO A O 1
ATOM 3166 N N . ARG A 1 417 ? 46.894 42.259 18.971 1.00 26.86 417 ARG A N 1
ATOM 3167 C CA . ARG A 1 417 ? 48.319 41.978 18.639 1.00 26.86 417 ARG A CA 1
ATOM 3168 C C . ARG A 1 417 ? 48.913 40.807 19.455 1.00 26.86 417 ARG A C 1
ATOM 3170 O O . ARG A 1 417 ? 48.633 40.692 20.641 1.00 26.86 417 ARG A O 1
ATOM 3177 N N . ARG A 1 418 ? 49.855 40.081 18.817 1.00 26.83 418 ARG A N 1
ATOM 3178 C CA . ARG A 1 418 ? 50.687 38.925 19.268 1.00 26.83 418 ARG A CA 1
ATOM 3179 C C . ARG A 1 418 ? 49.920 37.594 19.244 1.00 26.83 418 ARG A C 1
ATOM 3181 O O . ARG A 1 418 ? 48.827 37.522 19.768 1.00 26.83 418 ARG A O 1
ATOM 3188 N N . TRP A 1 419 ? 50.383 36.548 18.554 1.00 25.20 419 TRP A N 1
ATOM 3189 C CA . TRP A 1 419 ? 51.609 35.802 18.857 1.00 25.20 419 TRP A CA 1
ATOM 3190 C C . TRP A 1 419 ? 52.272 35.156 17.626 1.00 25.20 419 TRP A C 1
ATOM 3192 O O . TRP A 1 419 ? 51.618 34.598 16.754 1.00 25.20 419 TRP A O 1
ATOM 3202 N N . LEU A 1 420 ? 53.605 35.195 17.622 1.00 24.08 420 LEU A N 1
ATOM 3203 C CA . LEU A 1 420 ? 54.532 34.452 16.765 1.00 24.08 420 LEU A CA 1
ATOM 3204 C C . LEU A 1 420 ? 55.616 33.892 17.706 1.00 24.08 420 LEU A C 1
ATOM 3206 O O . LEU A 1 420 ? 56.000 34.617 18.628 1.00 24.08 420 LEU A O 1
ATOM 3210 N N . ARG A 1 421 ? 56.156 32.695 17.394 1.00 27.16 421 ARG A N 1
ATOM 3211 C CA . ARG A 1 421 ? 57.246 31.914 18.060 1.00 27.16 421 ARG A CA 1
ATOM 3212 C C . A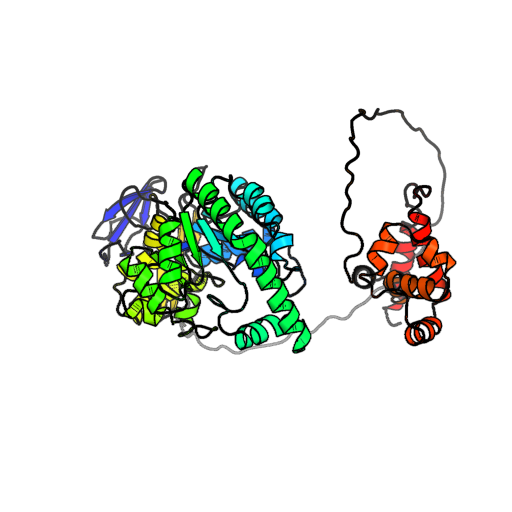RG A 1 421 ? 56.725 30.864 19.065 1.00 27.16 421 ARG A C 1
ATOM 3214 O O . ARG A 1 421 ? 55.906 31.205 19.898 1.00 27.16 421 ARG A O 1
ATOM 3221 N N . ARG A 1 422 ? 57.144 29.588 19.070 1.00 27.20 422 ARG A N 1
ATOM 3222 C CA . ARG A 1 422 ? 58.413 28.921 18.688 1.00 27.20 422 ARG A CA 1
ATOM 3223 C C . ARG A 1 422 ? 58.158 27.431 18.357 1.00 27.20 422 ARG A C 1
ATOM 3225 O O . ARG A 1 422 ? 57.313 26.806 18.984 1.00 27.20 422 ARG A O 1
ATOM 3232 N N . ARG A 1 423 ? 58.953 26.875 17.432 1.00 28.72 423 ARG A N 1
ATOM 3233 C CA . ARG A 1 423 ? 59.293 25.439 17.342 1.00 28.72 423 ARG A CA 1
ATOM 3234 C C . ARG A 1 423 ? 60.272 25.074 18.467 1.00 28.72 423 ARG A C 1
ATOM 3236 O O . ARG A 1 423 ? 61.122 25.914 18.750 1.00 28.72 423 ARG A O 1
ATOM 3243 N N . THR A 1 424 ? 60.160 23.847 18.988 1.00 28.06 424 THR A N 1
ATOM 3244 C CA . THR A 1 424 ? 61.170 22.756 19.086 1.00 28.06 424 THR A CA 1
ATOM 3245 C C . THR A 1 424 ? 60.853 21.887 20.305 1.00 28.06 424 THR A C 1
ATOM 3247 O O . THR A 1 424 ? 60.907 22.392 21.417 1.00 28.06 424 THR A O 1
ATOM 3250 N N . ASP A 1 425 ? 60.514 20.610 20.110 1.00 25.84 425 ASP A N 1
ATOM 3251 C CA . ASP A 1 425 ? 61.377 19.512 20.568 1.00 25.84 425 ASP A CA 1
ATOM 3252 C C . ASP A 1 425 ? 60.845 18.132 20.172 1.00 25.84 425 ASP A C 1
ATOM 3254 O O . ASP A 1 425 ? 59.645 17.876 20.089 1.00 25.84 425 ASP A O 1
ATOM 3258 N N . ALA A 1 426 ? 61.807 17.267 19.865 1.00 28.91 426 ALA A N 1
ATOM 3259 C CA . ALA A 1 426 ? 61.649 15.882 19.469 1.00 28.91 426 ALA A CA 1
ATOM 3260 C C . ALA A 1 426 ? 61.288 14.990 20.666 1.00 28.91 426 ALA A C 1
ATOM 3262 O O . ALA A 1 426 ? 61.811 15.167 21.764 1.00 28.91 426 ALA A O 1
ATOM 3263 N N . GLY A 1 427 ? 60.471 13.957 20.439 1.00 25.45 427 GLY A N 1
ATOM 3264 C CA . GLY A 1 427 ? 60.210 12.953 21.467 1.00 25.45 427 GLY A CA 1
ATOM 3265 C C . GLY A 1 427 ? 59.336 11.783 21.020 1.00 25.45 427 GLY A C 1
ATOM 3266 O O . GLY A 1 427 ? 58.122 11.866 21.087 1.00 25.45 427 GLY A O 1
ATOM 3267 N N . ARG A 1 428 ? 60.001 10.673 20.668 1.00 27.89 428 ARG A N 1
ATOM 3268 C CA . ARG A 1 428 ? 59.572 9.261 20.812 1.00 27.89 428 ARG A CA 1
ATOM 3269 C C . ARG A 1 428 ? 58.321 8.764 20.062 1.00 27.89 428 ARG A C 1
ATOM 3271 O O . ARG A 1 428 ? 57.188 8.919 20.497 1.00 27.89 428 ARG A O 1
ATOM 3278 N N . LEU A 1 429 ? 58.589 7.954 19.036 1.00 29.16 429 LEU A N 1
ATOM 3279 C CA . LEU A 1 429 ? 57.743 6.829 18.614 1.00 29.16 429 LEU A CA 1
ATOM 3280 C C . LEU A 1 429 ? 57.716 5.729 19.695 1.00 29.16 429 LEU A C 1
ATOM 3282 O O . LEU A 1 429 ? 58.757 5.465 20.307 1.00 29.16 429 LEU A O 1
ATOM 3286 N N . PRO A 1 430 ? 56.613 4.968 19.799 1.00 28.89 430 PRO A N 1
ATOM 3287 C CA . PRO A 1 430 ? 56.719 3.540 20.037 1.00 28.89 430 PRO A CA 1
ATOM 3288 C C . PRO A 1 430 ? 56.079 2.703 18.923 1.00 28.89 430 PRO A C 1
ATOM 3290 O O . PRO A 1 430 ? 55.262 3.138 18.117 1.00 28.89 430 PRO A O 1
ATOM 3293 N N . ALA A 1 431 ? 56.571 1.474 18.890 1.00 27.20 431 ALA A N 1
ATOM 3294 C CA . ALA A 1 431 ? 56.507 0.483 17.841 1.00 27.20 431 ALA A CA 1
ATOM 3295 C C . ALA A 1 431 ? 55.185 -0.308 17.757 1.00 27.20 431 ALA A C 1
ATOM 3297 O O . ALA A 1 431 ? 54.591 -0.652 18.769 1.00 27.20 431 ALA A O 1
ATOM 3298 N N . ARG A 1 432 ? 54.892 -0.737 16.517 1.00 28.44 432 ARG A N 1
ATOM 3299 C CA . ARG A 1 432 ? 54.318 -2.036 16.100 1.00 28.44 432 ARG A CA 1
ATOM 3300 C C . ARG A 1 432 ? 52.922 -2.424 16.620 1.00 28.44 432 ARG A C 1
ATOM 3302 O O . ARG A 1 432 ? 52.796 -3.019 17.680 1.00 28.44 432 ARG A O 1
ATOM 3309 N N . CYS A 1 433 ? 51.939 -2.359 15.718 1.00 23.64 433 CYS A N 1
ATOM 3310 C CA . CYS A 1 433 ? 50.874 -3.364 15.630 1.00 23.64 433 CYS A CA 1
ATOM 3311 C C . CYS A 1 433 ? 50.890 -4.008 14.236 1.00 23.64 433 CYS A C 1
ATOM 3313 O O . CYS A 1 433 ? 50.907 -3.322 13.216 1.00 23.64 433 CYS A O 1
ATOM 3315 N N . ARG A 1 434 ? 50.971 -5.342 1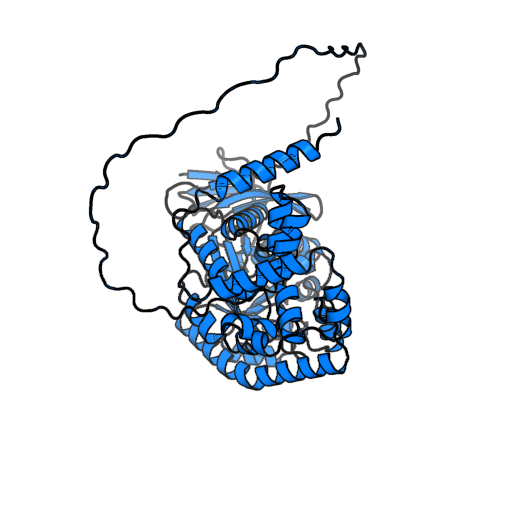4.217 1.00 27.80 434 ARG A N 1
ATOM 3316 C CA . ARG A 1 434 ? 50.983 -6.199 13.024 1.00 27.80 434 ARG A CA 1
ATOM 3317 C C . ARG A 1 434 ? 49.585 -6.229 12.393 1.00 27.80 434 ARG A C 1
ATOM 3319 O O . ARG A 1 434 ? 48.606 -6.405 13.108 1.00 27.80 434 ARG A O 1
ATOM 3326 N N . LEU A 1 435 ? 49.510 -6.128 11.067 1.00 26.36 435 LEU A N 1
ATOM 3327 C CA . LEU A 1 435 ? 48.308 -6.451 10.291 1.00 26.36 435 LEU A CA 1
ATOM 3328 C C . LEU A 1 435 ? 48.159 -7.982 10.192 1.00 26.36 435 LEU A C 1
ATOM 3330 O O . LEU A 1 435 ? 49.161 -8.647 9.907 1.00 26.36 435 LEU A O 1
ATOM 3334 N N . PRO A 1 436 ? 46.959 -8.566 10.364 1.00 27.11 436 PRO A N 1
ATOM 3335 C CA . PRO A 1 436 ? 46.711 -9.925 9.915 1.00 27.11 436 PRO A CA 1
ATOM 3336 C C . PRO A 1 436 ? 46.519 -9.940 8.393 1.00 27.11 436 PRO A C 1
ATOM 3338 O O . PRO A 1 436 ? 45.774 -9.144 7.820 1.00 27.11 436 PRO A O 1
ATOM 3341 N N . ALA A 1 437 ? 47.228 -10.859 7.742 1.00 30.19 437 ALA A N 1
ATOM 3342 C CA . ALA A 1 437 ? 47.109 -11.159 6.325 1.00 30.19 437 ALA A CA 1
ATOM 3343 C C . ALA A 1 437 ? 45.747 -11.808 6.034 1.00 30.19 437 ALA A C 1
ATOM 3345 O O . ALA A 1 437 ? 45.389 -12.805 6.658 1.00 30.19 437 ALA A O 1
ATOM 3346 N N . GLY A 1 438 ? 45.002 -11.248 5.079 1.00 34.28 438 GLY A N 1
ATOM 3347 C CA . GLY A 1 438 ? 43.716 -11.814 4.666 1.00 34.28 438 GLY A CA 1
ATOM 3348 C C . GLY A 1 438 ? 42.781 -10.894 3.879 1.00 34.28 438 GLY A C 1
ATOM 3349 O O . GLY A 1 438 ? 41.581 -11.131 3.890 1.00 34.28 438 GLY A O 1
ATOM 3350 N N . ALA A 1 439 ? 43.271 -9.858 3.191 1.00 26.91 439 ALA A N 1
ATOM 3351 C CA . ALA A 1 439 ? 42.442 -9.093 2.259 1.00 26.91 439 ALA A CA 1
ATOM 3352 C C . ALA A 1 439 ? 42.560 -9.705 0.856 1.00 26.91 439 ALA A C 1
ATOM 3354 O O . ALA A 1 439 ? 43.480 -9.399 0.096 1.00 26.91 439 ALA A O 1
ATOM 3355 N N . ARG A 1 440 ? 41.625 -10.601 0.512 1.00 26.88 440 ARG A N 1
ATOM 3356 C CA . ARG A 1 440 ? 41.364 -10.957 -0.888 1.00 26.88 440 ARG A CA 1
ATOM 3357 C C . ARG A 1 440 ? 41.069 -9.662 -1.650 1.00 26.88 440 ARG A C 1
ATOM 3359 O O . ARG A 1 440 ? 40.239 -8.868 -1.212 1.00 26.88 440 ARG A O 1
ATOM 3366 N N . ARG A 1 441 ? 41.757 -9.457 -2.777 1.00 27.91 441 ARG A N 1
ATOM 3367 C CA . ARG A 1 441 ? 41.497 -8.371 -3.730 1.00 27.91 441 ARG A CA 1
ATOM 3368 C C . ARG A 1 441 ? 40.008 -8.369 -4.093 1.00 27.91 441 ARG A C 1
ATOM 3370 O O . ARG A 1 441 ? 39.567 -9.220 -4.856 1.00 27.91 441 ARG A O 1
ATOM 3377 N N . ARG A 1 442 ? 39.238 -7.417 -3.559 1.00 25.64 442 ARG A N 1
ATOM 3378 C CA . ARG A 1 442 ? 37.963 -7.016 -4.158 1.00 25.64 442 ARG A CA 1
ATOM 3379 C C . ARG A 1 442 ? 38.313 -6.160 -5.368 1.00 25.64 442 ARG A C 1
ATOM 3381 O O . ARG A 1 442 ? 38.786 -5.039 -5.217 1.00 25.64 442 ARG A O 1
ATOM 3388 N N . SER A 1 443 ? 38.111 -6.705 -6.559 1.00 28.92 443 SER A N 1
ATOM 3389 C CA . SER A 1 443 ? 38.043 -5.952 -7.810 1.00 28.92 443 SER A CA 1
ATOM 3390 C C . SER A 1 443 ? 36.778 -5.089 -7.804 1.00 28.92 443 SER A C 1
ATOM 3392 O O . SER A 1 443 ? 35.803 -5.394 -8.483 1.00 28.92 443 SER A O 1
ATOM 3394 N N . GLY A 1 444 ? 36.769 -4.043 -6.977 1.00 28.14 444 GLY A N 1
ATOM 3395 C CA . GLY A 1 444 ? 35.705 -3.049 -6.938 1.00 28.14 444 GLY A CA 1
ATOM 3396 C C . GLY A 1 444 ? 35.836 -2.110 -8.129 1.00 28.14 444 GLY A C 1
ATOM 3397 O O . GLY A 1 444 ? 36.526 -1.100 -8.041 1.00 28.14 444 GLY A O 1
ATOM 3398 N N . HIS A 1 445 ? 35.182 -2.449 -9.237 1.00 33.91 445 HIS A N 1
ATOM 3399 C CA . HIS A 1 445 ? 34.927 -1.517 -10.333 1.00 33.91 445 HIS A CA 1
ATOM 3400 C C . HIS A 1 445 ? 33.770 -0.603 -9.903 1.00 33.91 445 HIS A C 1
ATOM 3402 O O . HIS A 1 445 ? 32.626 -0.793 -10.297 1.00 33.91 445 HIS A O 1
ATOM 3408 N N . GLY A 1 446 ? 34.062 0.323 -8.987 1.00 32.56 446 GLY A N 1
ATOM 3409 C CA . GLY A 1 446 ? 33.107 1.308 -8.493 1.00 32.56 446 GLY A CA 1
ATOM 3410 C C . GLY A 1 446 ? 33.042 2.512 -9.426 1.00 32.56 446 GLY A C 1
ATOM 3411 O O . GLY A 1 446 ? 34.049 3.189 -9.609 1.00 32.56 446 GLY A O 1
ATOM 3412 N N . GLY A 1 447 ? 31.852 2.735 -9.991 1.00 44.03 447 GLY A N 1
ATOM 3413 C CA . GLY A 1 447 ? 31.353 3.958 -10.632 1.00 44.03 447 GLY A CA 1
ATOM 3414 C C . GLY A 1 447 ? 32.378 5.051 -10.926 1.00 44.03 447 GLY A C 1
ATOM 3415 O O . GLY A 1 447 ? 32.539 5.995 -10.153 1.00 44.03 447 GLY A O 1
ATOM 3416 N N . TYR A 1 448 ? 33.034 4.969 -12.079 1.00 40.06 448 TYR A N 1
ATOM 3417 C CA . TYR A 1 448 ? 33.821 6.090 -12.568 1.00 40.06 448 TYR A CA 1
ATOM 3418 C C . TYR A 1 448 ? 32.887 7.128 -13.211 1.00 40.06 448 TYR A C 1
ATOM 3420 O O . TYR A 1 448 ? 32.195 6.826 -14.175 1.00 40.06 448 TYR A O 1
ATOM 3428 N N . GLY A 1 449 ? 32.911 8.362 -12.689 1.00 51.22 449 GLY A N 1
ATOM 3429 C CA . GLY A 1 449 ? 32.477 9.579 -13.387 1.00 51.22 449 GLY A CA 1
ATOM 3430 C C . GLY A 1 449 ? 30.971 9.810 -13.523 1.00 51.22 449 GLY A C 1
ATOM 3431 O O . GLY A 1 449 ? 30.473 9.902 -14.640 1.00 51.22 449 GLY A O 1
ATOM 3432 N N . VAL A 1 450 ? 30.273 10.032 -12.405 1.00 50.59 450 VAL A N 1
ATOM 3433 C CA . VAL A 1 450 ? 28.915 10.608 -12.413 1.00 50.59 450 VAL A CA 1
ATOM 3434 C C . VAL A 1 450 ? 28.949 11.969 -13.128 1.00 50.59 450 VAL A C 1
ATOM 3436 O O . VAL A 1 450 ? 29.799 12.821 -12.817 1.00 50.59 450 VAL A O 1
ATOM 3439 N N . MET A 1 451 ? 28.060 12.180 -14.108 1.00 53.47 451 MET A N 1
ATOM 3440 C CA . MET A 1 451 ? 27.922 13.473 -14.785 1.00 53.47 451 MET A CA 1
ATOM 3441 C C . MET A 1 451 ? 27.643 14.561 -13.735 1.00 53.47 451 MET A C 1
ATOM 3443 O O . MET A 1 451 ? 26.708 14.440 -12.952 1.00 53.47 451 MET A O 1
ATOM 3447 N N . ALA A 1 452 ? 28.455 15.625 -13.743 1.00 67.12 452 ALA A N 1
ATOM 3448 C CA . ALA A 1 452 ? 28.412 16.794 -12.852 1.00 67.12 452 ALA A CA 1
ATOM 3449 C C . ALA A 1 452 ? 29.188 16.741 -11.514 1.00 67.12 452 ALA A C 1
ATOM 3451 O O . ALA A 1 452 ? 29.042 17.669 -10.715 1.00 67.12 452 ALA A O 1
ATOM 3452 N N . HIS A 1 453 ? 30.052 15.752 -11.248 1.00 81.31 453 HIS A N 1
ATOM 3453 C CA . HIS A 1 453 ? 30.916 15.784 -10.045 1.00 81.31 453 HIS A CA 1
ATOM 3454 C C . HIS A 1 453 ? 31.853 17.008 -9.990 1.00 81.31 453 HIS A C 1
ATOM 3456 O O . HIS A 1 453 ? 32.141 17.534 -8.917 1.00 81.31 453 HIS A O 1
ATOM 3462 N N . ASP A 1 454 ? 32.278 17.512 -11.144 1.00 82.75 454 ASP A N 1
ATOM 3463 C CA . ASP A 1 454 ? 33.008 18.765 -11.321 1.00 82.75 454 ASP A CA 1
ATOM 3464 C C . ASP A 1 454 ? 32.199 19.985 -10.857 1.00 82.75 454 ASP A C 1
ATOM 3466 O O . ASP A 1 454 ? 32.699 20.828 -10.105 1.00 82.75 454 ASP A O 1
ATOM 3470 N N . LYS A 1 455 ? 30.913 20.039 -11.214 1.00 82.94 455 LYS A N 1
ATOM 3471 C CA . LYS A 1 455 ? 29.993 21.101 -10.780 1.00 82.94 455 LYS A CA 1
ATOM 3472 C C . LYS A 1 455 ? 29.673 20.993 -9.289 1.00 82.94 455 LYS A C 1
ATOM 3474 O O . LYS A 1 455 ? 29.680 22.011 -8.602 1.00 82.94 455 LYS A O 1
ATOM 3479 N N . LEU A 1 456 ? 29.475 19.777 -8.778 1.00 84.56 456 LEU A N 1
ATOM 3480 C CA . LEU A 1 456 ? 29.261 19.522 -7.350 1.00 84.56 456 LEU A CA 1
ATOM 3481 C C . LEU A 1 456 ? 30.469 19.959 -6.513 1.00 84.56 456 LEU A C 1
ATOM 3483 O O . LEU A 1 456 ? 30.298 20.658 -5.517 1.00 84.56 456 LEU A O 1
ATOM 3487 N N . ALA A 1 457 ? 31.690 19.617 -6.937 1.00 83.69 457 ALA A N 1
ATOM 3488 C CA . ALA A 1 457 ? 32.913 20.029 -6.252 1.00 83.69 457 ALA A CA 1
ATOM 3489 C C . ALA A 1 457 ? 33.076 21.559 -6.238 1.00 83.69 457 ALA A C 1
ATOM 3491 O O . ALA A 1 457 ? 33.404 22.137 -5.200 1.00 83.69 457 ALA A O 1
ATOM 3492 N N . ARG A 1 458 ? 32.789 22.233 -7.361 1.00 91.94 458 ARG A N 1
ATOM 3493 C CA . ARG A 1 458 ? 32.764 23.703 -7.437 1.00 91.94 458 ARG A CA 1
ATOM 3494 C C . ARG A 1 458 ? 31.765 24.300 -6.449 1.00 91.94 458 ARG A C 1
ATOM 3496 O O . ARG A 1 458 ? 32.125 25.189 -5.682 1.00 91.94 458 ARG A O 1
ATOM 3503 N N . ASP A 1 459 ? 30.521 23.833 -6.483 1.00 88.00 459 ASP A N 1
ATOM 3504 C CA . ASP A 1 459 ? 29.432 24.406 -5.689 1.00 88.00 459 ASP A CA 1
ATOM 3505 C C . ASP A 1 459 ? 29.654 24.169 -4.192 1.00 88.00 459 ASP A C 1
ATOM 3507 O O . ASP A 1 459 ? 29.439 25.073 -3.384 1.00 88.00 459 ASP A O 1
ATOM 3511 N N . TYR A 1 460 ? 30.189 23.005 -3.826 1.00 89.38 460 TYR A N 1
ATOM 3512 C CA . TYR A 1 460 ? 30.595 22.702 -2.459 1.00 89.38 460 TYR A CA 1
ATOM 3513 C C . TYR A 1 460 ? 31.689 23.657 -1.952 1.00 89.38 460 TYR A C 1
ATOM 3515 O O . TYR A 1 460 ? 31.580 24.209 -0.857 1.00 89.38 460 TYR A O 1
ATOM 3523 N N . LEU A 1 461 ? 32.718 23.932 -2.761 1.00 89.94 461 LEU A N 1
ATOM 3524 C CA . LEU A 1 461 ? 33.781 24.873 -2.390 1.00 89.94 461 LEU A CA 1
ATOM 3525 C C . LEU A 1 461 ? 33.259 26.308 -2.232 1.00 89.94 461 LEU A C 1
ATOM 3527 O O . LEU A 1 461 ? 33.660 27.005 -1.299 1.00 89.94 461 LEU A O 1
ATOM 3531 N N . LEU A 1 462 ? 32.328 26.737 -3.087 1.00 89.69 462 LEU A N 1
ATOM 3532 C CA . LEU A 1 462 ? 31.665 28.036 -2.944 1.00 89.69 462 LEU A CA 1
ATOM 3533 C C . LEU A 1 462 ? 30.863 28.125 -1.639 1.00 89.69 462 LEU A C 1
ATOM 3535 O O . LEU A 1 462 ? 30.969 29.123 -0.929 1.00 89.69 462 LEU A O 1
ATOM 3539 N N . GLN A 1 463 ? 30.110 27.078 -1.287 1.00 87.25 463 GLN A N 1
ATOM 3540 C CA . GLN A 1 463 ? 29.338 27.026 -0.038 1.00 87.25 463 GLN A CA 1
ATOM 3541 C C . GLN A 1 463 ? 30.227 27.093 1.208 1.00 87.25 463 GLN A C 1
ATOM 3543 O O . GLN A 1 463 ? 29.855 27.708 2.205 1.00 87.25 463 GLN A O 1
ATOM 3548 N N . LEU A 1 464 ? 31.425 26.510 1.141 1.00 86.94 464 LEU A N 1
ATOM 3549 C CA . LEU A 1 464 ? 32.417 26.583 2.214 1.00 86.94 464 LEU A CA 1
ATOM 3550 C C . LEU A 1 464 ? 33.142 27.940 2.294 1.00 86.94 464 LEU A C 1
ATOM 3552 O O . LEU A 1 464 ? 33.913 28.163 3.228 1.00 86.94 464 LEU A O 1
ATOM 3556 N N . GLY A 1 465 ? 32.889 28.856 1.354 1.00 88.31 465 GLY A N 1
ATOM 3557 C CA . GLY A 1 465 ? 33.463 30.201 1.331 1.00 88.31 465 GLY A CA 1
ATOM 3558 C C . GLY A 1 465 ? 34.812 30.305 0.619 1.00 88.31 465 GLY A C 1
ATOM 3559 O O . GLY A 1 465 ? 35.519 31.298 0.800 1.00 88.31 465 GLY A O 1
ATOM 3560 N N . PHE A 1 466 ? 35.198 29.304 -0.180 1.00 91.81 466 PHE A N 1
ATOM 3561 C CA . PHE A 1 466 ? 36.371 29.420 -1.046 1.00 91.81 466 PHE A CA 1
ATOM 3562 C C . PHE A 1 466 ? 36.104 30.403 -2.190 1.00 91.81 466 PHE A C 1
ATOM 3564 O O . PHE A 1 466 ? 34.980 30.554 -2.666 1.00 91.81 466 PHE A O 1
ATOM 3571 N N . SER A 1 467 ? 37.167 31.063 -2.654 1.00 93.38 467 SER A N 1
ATOM 3572 C CA . SER A 1 467 ? 37.069 32.043 -3.738 1.00 93.38 467 SER A CA 1
ATOM 3573 C C . SER A 1 467 ? 36.449 31.452 -5.018 1.00 93.38 467 SER A C 1
ATOM 3575 O O . SER A 1 467 ? 36.746 30.302 -5.370 1.00 93.38 467 SER A O 1
ATOM 3577 N N . PRO A 1 468 ? 35.684 32.250 -5.791 1.00 91.38 468 PRO A N 1
ATOM 3578 C CA . PRO A 1 468 ? 35.138 31.816 -7.078 1.00 91.38 468 PRO A CA 1
ATOM 3579 C C . PRO A 1 468 ? 36.203 31.308 -8.048 1.00 91.38 468 PRO A C 1
ATOM 3581 O O . PRO A 1 468 ? 35.961 30.371 -8.806 1.00 91.38 468 PRO A O 1
ATOM 3584 N N . ARG A 1 469 ? 37.408 31.887 -7.986 1.00 92.56 469 ARG A N 1
ATOM 3585 C CA . ARG A 1 469 ? 38.556 31.441 -8.775 1.00 92.56 469 ARG A CA 1
ATOM 3586 C C . ARG A 1 469 ? 38.953 30.003 -8.441 1.00 92.56 469 ARG A C 1
ATOM 3588 O O . ARG A 1 469 ? 39.058 29.188 -9.348 1.00 92.56 469 ARG A O 1
ATOM 3595 N N . LEU A 1 470 ? 39.142 29.679 -7.159 1.00 92.00 470 LEU A N 1
ATOM 3596 C CA . LEU A 1 470 ? 39.551 28.337 -6.731 1.00 92.00 470 LEU A CA 1
ATOM 3597 C C . LEU A 1 470 ? 38.464 27.305 -7.042 1.00 92.00 470 LEU A C 1
ATOM 3599 O O . LEU A 1 470 ? 38.759 26.253 -7.606 1.00 92.00 470 LEU A O 1
ATOM 3603 N N . ALA A 1 471 ? 37.205 27.635 -6.748 1.00 92.62 471 ALA A N 1
ATOM 3604 C CA . ALA A 1 471 ? 36.076 26.777 -7.082 1.00 92.62 471 ALA A CA 1
ATOM 3605 C C . ALA A 1 471 ? 35.986 26.519 -8.596 1.00 92.62 471 ALA A C 1
ATOM 3607 O O . ALA A 1 471 ? 35.732 25.390 -9.008 1.00 92.62 471 ALA A O 1
ATOM 3608 N N . ARG A 1 472 ? 36.248 27.534 -9.434 1.00 91.88 472 ARG A N 1
ATOM 3609 C CA . ARG A 1 472 ? 36.307 27.380 -10.894 1.00 91.88 472 ARG A CA 1
ATOM 3610 C C . ARG A 1 472 ? 37.447 26.466 -11.333 1.00 91.88 472 ARG A C 1
ATOM 3612 O O . ARG A 1 472 ? 37.201 25.608 -12.168 1.00 91.88 472 ARG A O 1
ATOM 3619 N N . LEU A 1 473 ? 38.654 26.615 -10.784 1.00 93.62 473 LEU A N 1
ATOM 3620 C CA . LEU A 1 473 ? 39.786 25.740 -11.124 1.00 93.62 473 LEU A CA 1
ATOM 3621 C C . LEU A 1 473 ? 39.441 24.270 -10.874 1.00 93.62 473 LEU A C 1
ATOM 3623 O O . LEU A 1 473 ? 39.603 23.440 -11.765 1.00 93.62 473 LEU A O 1
ATOM 3627 N N . VAL A 1 474 ? 38.883 23.974 -9.697 1.00 92.50 474 VAL A N 1
ATOM 3628 C CA . VAL A 1 474 ? 38.426 22.622 -9.363 1.00 92.50 474 VAL A CA 1
ATOM 3629 C C . VAL A 1 474 ? 37.281 22.205 -10.277 1.00 92.50 474 VAL A C 1
ATOM 3631 O O . VAL A 1 474 ? 37.325 21.118 -10.826 1.00 92.50 474 VAL A O 1
ATOM 3634 N N . GLY A 1 475 ? 36.288 23.055 -10.523 1.00 92.00 475 GLY A N 1
ATOM 3635 C CA . GLY A 1 475 ? 35.132 22.715 -11.355 1.00 92.00 475 GLY A CA 1
ATOM 3636 C C . GLY A 1 475 ? 35.400 22.561 -12.851 1.00 92.00 475 GLY A C 1
ATOM 3637 O O . GLY A 1 475 ? 34.524 22.097 -13.565 1.00 92.00 475 GLY A O 1
ATOM 3638 N N . MET A 1 476 ? 36.570 22.954 -13.351 1.00 93.31 476 MET A N 1
ATOM 3639 C CA . MET A 1 476 ? 36.904 22.862 -14.778 1.00 93.31 476 MET A CA 1
ATOM 3640 C C . MET A 1 476 ? 37.663 21.581 -15.135 1.00 93.31 476 MET A C 1
ATOM 3642 O O . MET A 1 476 ? 38.025 21.396 -16.292 1.00 93.31 476 MET A O 1
ATOM 3646 N N . HIS A 1 477 ? 37.920 20.679 -14.183 1.00 89.81 477 HIS A N 1
ATOM 3647 C CA . HIS A 1 477 ? 38.792 19.528 -14.428 1.00 89.81 477 HIS A CA 1
ATOM 3648 C C . HIS A 1 477 ? 38.231 18.517 -15.446 1.00 89.81 477 HIS A C 1
ATOM 3650 O O . HIS A 1 477 ? 39.021 17.833 -16.091 1.00 89.81 477 HIS A O 1
ATOM 3656 N N . VAL A 1 478 ? 36.909 18.422 -15.632 1.00 90.75 478 VAL A N 1
ATOM 3657 C CA . VAL A 1 478 ? 36.306 17.588 -16.692 1.00 90.75 478 VAL A CA 1
ATOM 3658 C C . VAL A 1 478 ? 36.495 18.239 -18.062 1.00 90.75 478 VAL A C 1
ATOM 3660 O O . VAL A 1 478 ? 37.033 17.605 -18.968 1.00 90.75 478 VAL A O 1
ATOM 3663 N N . GLU A 1 479 ? 36.155 19.520 -18.205 1.00 93.06 479 GLU A N 1
ATOM 3664 C CA . GLU A 1 479 ? 36.343 20.260 -19.462 1.00 93.06 479 GLU A CA 1
ATOM 3665 C C . GLU A 1 479 ? 37.825 20.358 -19.856 1.00 93.06 479 GLU A C 1
ATOM 3667 O O . GLU A 1 479 ? 38.178 20.172 -21.017 1.00 93.06 479 GLU A O 1
ATOM 3672 N N . ALA A 1 480 ? 38.724 20.519 -18.881 1.00 94.56 480 ALA A N 1
ATOM 3673 C CA . ALA A 1 480 ? 40.169 20.484 -19.094 1.00 94.56 480 ALA A CA 1
ATOM 3674 C C . ALA A 1 480 ? 40.646 19.144 -19.672 1.00 94.56 480 ALA A C 1
ATOM 3676 O O . ALA A 1 480 ? 41.535 19.121 -20.522 1.00 94.56 480 ALA A O 1
ATOM 3677 N N . LYS A 1 481 ? 40.051 18.025 -19.229 1.00 93.50 481 LYS A N 1
ATOM 3678 C CA . LYS A 1 481 ? 40.344 16.693 -19.776 1.00 93.50 481 LYS A CA 1
ATOM 3679 C C . LYS A 1 481 ? 39.922 16.622 -21.241 1.00 93.50 481 LYS A C 1
ATOM 3681 O O . LYS A 1 481 ? 40.722 16.215 -22.078 1.00 93.50 481 LYS A O 1
ATOM 3686 N N . ARG A 1 482 ? 38.690 17.046 -21.548 1.00 94.38 482 ARG A N 1
ATOM 3687 C CA . ARG A 1 482 ? 38.145 17.0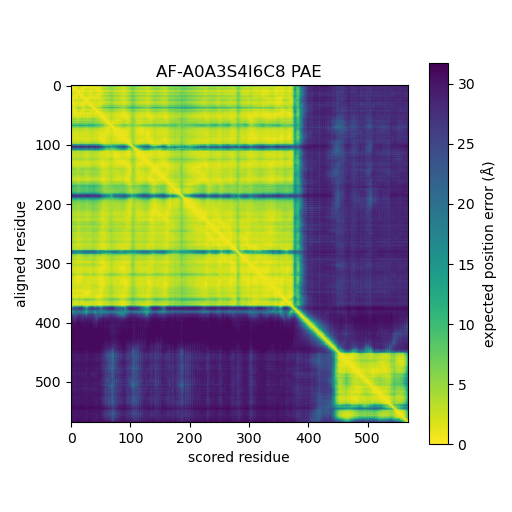51 -22.915 1.00 94.38 482 ARG A CA 1
ATOM 3688 C C . ARG A 1 482 ? 38.968 17.934 -23.854 1.00 94.38 482 ARG A C 1
ATOM 3690 O O . ARG A 1 482 ? 39.232 17.528 -24.982 1.00 94.38 482 ARG A O 1
ATOM 3697 N N . TYR A 1 483 ? 39.411 19.095 -23.373 1.00 96.25 483 TYR A N 1
ATOM 3698 C CA . TYR A 1 483 ? 40.281 20.006 -24.113 1.00 96.25 483 TYR A CA 1
ATOM 3699 C C . TYR A 1 483 ? 41.644 19.378 -24.423 1.00 96.25 483 TYR A C 1
ATOM 3701 O O . TYR A 1 483 ? 42.036 19.319 -25.584 1.00 96.25 483 TYR A O 1
ATOM 3709 N N . LEU A 1 484 ? 42.351 18.849 -23.415 1.00 94.25 484 LEU A N 1
ATOM 3710 C CA . LEU A 1 484 ? 43.660 18.216 -23.624 1.00 94.25 484 LEU A CA 1
ATOM 3711 C C . LEU A 1 484 ? 43.572 17.010 -24.564 1.00 94.25 484 LEU A C 1
ATOM 3713 O O . LEU A 1 484 ? 44.438 16.845 -25.412 1.00 94.25 484 LEU A O 1
ATOM 3717 N N . CYS A 1 485 ? 42.501 16.217 -24.478 1.00 93.75 485 CYS A N 1
ATOM 3718 C CA . CYS A 1 485 ? 42.273 15.108 -25.407 1.00 93.75 485 CYS A CA 1
ATOM 3719 C C . CYS A 1 485 ? 42.048 15.562 -26.857 1.00 93.75 485 CYS A C 1
ATOM 3721 O O . CYS A 1 485 ? 42.270 14.772 -27.770 1.00 93.75 485 CYS A O 1
ATOM 3723 N N . ALA A 1 486 ? 41.586 16.797 -27.074 1.00 93.25 486 ALA A N 1
ATOM 3724 C CA . ALA A 1 486 ? 41.361 17.349 -28.407 1.00 93.25 486 ALA A CA 1
ATOM 3725 C C . ALA A 1 486 ? 42.641 17.919 -29.034 1.00 93.25 486 ALA A C 1
ATOM 3727 O O . ALA A 1 486 ? 42.824 17.810 -30.243 1.00 93.25 486 ALA A O 1
ATOM 3728 N N . ILE A 1 487 ? 43.522 18.522 -28.228 1.00 92.69 487 ILE A N 1
ATOM 3729 C CA . ILE A 1 487 ? 44.704 19.246 -28.729 1.00 92.69 487 ILE A CA 1
ATOM 3730 C C . ILE A 1 487 ? 46.028 18.488 -28.568 1.00 92.69 487 ILE A C 1
ATOM 3732 O O . ILE A 1 487 ? 47.033 18.891 -29.148 1.00 92.69 487 ILE A O 1
ATOM 3736 N N . ASP A 1 488 ? 46.051 17.415 -27.776 1.00 91.06 488 ASP A N 1
ATOM 3737 C CA . ASP A 1 488 ? 47.251 16.640 -27.466 1.00 91.06 488 ASP A CA 1
ATOM 3738 C C . ASP A 1 488 ? 46.957 15.129 -27.586 1.00 91.06 488 ASP A C 1
ATOM 3740 O O . ASP A 1 488 ? 46.485 14.492 -26.636 1.00 91.06 488 ASP A O 1
ATOM 3744 N N . PRO A 1 489 ? 47.239 14.522 -28.756 1.00 87.81 489 PRO A N 1
ATOM 3745 C CA . PRO A 1 489 ? 47.045 13.089 -28.970 1.00 87.81 489 PRO A CA 1
ATOM 3746 C C . PRO A 1 489 ? 47.848 12.207 -28.003 1.00 87.81 489 PRO A C 1
ATOM 3748 O O . PRO A 1 489 ? 47.413 11.101 -27.680 1.00 87.81 489 PRO A O 1
ATOM 3751 N N . ALA A 1 490 ? 48.997 12.687 -27.513 1.00 88.31 490 ALA A N 1
ATOM 3752 C CA . ALA A 1 490 ? 49.800 11.953 -26.540 1.00 88.31 490 ALA A CA 1
ATOM 3753 C C . ALA A 1 490 ? 49.124 11.942 -25.161 1.00 88.31 490 ALA A C 1
ATOM 3755 O O . ALA A 1 490 ? 49.153 10.919 -24.478 1.00 88.31 490 ALA A O 1
ATOM 3756 N N . TYR A 1 491 ? 48.449 13.030 -24.777 1.00 89.06 491 TYR A N 1
ATOM 3757 C CA . TYR A 1 491 ? 47.637 13.070 -23.558 1.00 89.06 491 TYR A CA 1
ATOM 3758 C C . TYR A 1 491 ? 46.459 12.090 -23.616 1.00 89.06 491 TYR A C 1
ATOM 3760 O O . TYR A 1 491 ? 46.214 11.371 -22.649 1.00 89.06 491 TYR A O 1
ATOM 3768 N N . LEU A 1 492 ? 45.755 12.022 -24.752 1.00 87.06 492 LEU A N 1
ATOM 3769 C CA . LEU A 1 492 ? 44.651 11.075 -24.945 1.00 87.06 492 LEU A CA 1
ATOM 3770 C C . LEU A 1 492 ? 45.122 9.618 -24.806 1.00 87.06 492 LEU A C 1
ATOM 3772 O O . LEU A 1 492 ? 44.459 8.816 -24.149 1.00 87.06 492 LEU A O 1
ATOM 3776 N N . ALA A 1 493 ? 46.282 9.289 -25.381 1.00 85.81 493 ALA A N 1
ATOM 3777 C CA . ALA A 1 493 ? 46.875 7.956 -25.286 1.00 85.81 493 ALA A CA 1
ATOM 3778 C C . ALA A 1 493 ? 47.369 7.603 -23.869 1.00 85.81 493 ALA A C 1
ATOM 3780 O O . ALA A 1 493 ? 47.440 6.427 -23.522 1.00 85.81 493 ALA A O 1
ATOM 3781 N N . ALA A 1 494 ? 47.699 8.609 -23.055 1.00 83.88 494 ALA A N 1
ATOM 3782 C CA . ALA A 1 494 ? 48.219 8.447 -21.699 1.00 83.88 494 ALA A CA 1
ATOM 3783 C C . ALA A 1 494 ? 47.136 8.475 -20.602 1.00 83.88 494 ALA A C 1
ATOM 3785 O O . ALA A 1 494 ? 47.473 8.455 -19.418 1.00 83.88 494 ALA A O 1
ATOM 3786 N N . LEU A 1 495 ? 45.845 8.537 -20.955 1.00 82.94 495 LEU A N 1
ATOM 3787 C CA . LEU A 1 495 ? 44.768 8.520 -19.963 1.00 82.94 495 LEU A CA 1
ATOM 3788 C C . LEU A 1 495 ? 44.756 7.216 -19.159 1.00 82.94 495 LEU A C 1
ATOM 3790 O O . LEU A 1 495 ? 44.845 6.117 -19.708 1.00 82.94 495 LEU A O 1
ATOM 3794 N N . SER A 1 496 ? 44.520 7.336 -17.851 1.00 80.56 496 SER A N 1
ATOM 3795 C CA . SER A 1 496 ? 44.224 6.168 -17.018 1.00 80.56 496 SER A CA 1
ATOM 3796 C C . SER A 1 496 ? 42.969 5.419 -17.516 1.00 80.56 496 SER A C 1
ATOM 3798 O O . SER A 1 496 ? 42.043 6.057 -18.036 1.00 80.56 496 SER A O 1
ATOM 3800 N N . PRO A 1 497 ? 42.857 4.086 -17.312 1.00 78.25 497 PRO A N 1
ATOM 3801 C CA . PRO A 1 497 ? 41.697 3.305 -17.765 1.00 78.25 497 PRO A CA 1
ATOM 3802 C C . PRO A 1 497 ? 40.345 3.876 -17.301 1.00 78.25 497 PRO A C 1
ATOM 3804 O O . PRO A 1 497 ? 39.384 3.939 -18.066 1.00 78.25 497 PRO A O 1
ATOM 3807 N N . ALA A 1 498 ? 40.292 4.384 -16.067 1.00 74.25 498 ALA A N 1
ATOM 3808 C CA . ALA A 1 498 ? 39.133 5.073 -15.500 1.00 74.25 498 ALA A CA 1
ATOM 3809 C C . ALA A 1 498 ? 38.787 6.391 -16.225 1.00 74.25 498 ALA A C 1
ATOM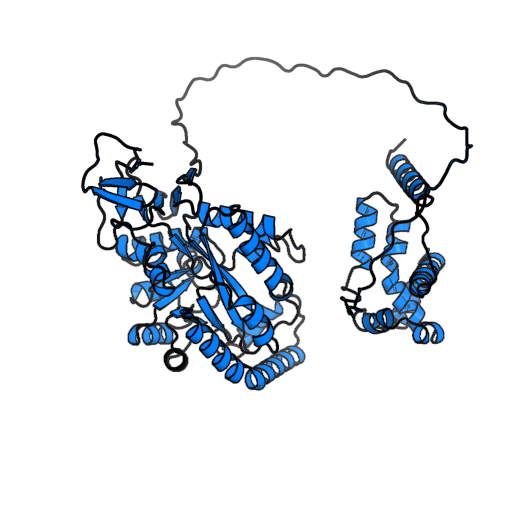 3811 O O . ALA A 1 498 ? 37.618 6.717 -16.450 1.00 74.25 498 ALA A O 1
ATOM 3812 N N . SER A 1 499 ? 39.801 7.173 -16.602 1.00 76.94 499 SER A N 1
ATOM 3813 C CA . SER A 1 499 ? 39.621 8.450 -17.296 1.00 76.94 499 SER A CA 1
ATOM 3814 C C . SER A 1 499 ? 39.210 8.281 -18.754 1.00 76.94 499 SER A C 1
ATOM 3816 O O . SER A 1 499 ? 38.427 9.101 -19.243 1.00 76.94 499 SER A O 1
ATOM 3818 N N . ALA A 1 500 ? 39.689 7.222 -19.411 1.00 82.12 500 ALA A N 1
ATOM 3819 C CA . ALA A 1 500 ? 39.286 6.840 -20.760 1.00 82.12 500 ALA A CA 1
ATOM 3820 C C . ALA A 1 500 ? 37.819 6.382 -20.797 1.00 82.12 500 ALA A C 1
ATOM 3822 O O . ALA A 1 500 ? 37.040 6.898 -21.596 1.00 82.12 500 ALA A O 1
ATOM 3823 N N . ALA A 1 501 ? 37.409 5.504 -19.871 1.00 77.38 501 ALA A N 1
ATOM 3824 C CA . ALA A 1 501 ? 36.022 5.041 -19.769 1.00 77.38 501 ALA A CA 1
ATOM 3825 C C . ALA A 1 501 ? 35.034 6.199 -19.534 1.00 77.38 501 ALA A C 1
ATOM 3827 O O . ALA A 1 501 ? 33.963 6.242 -20.131 1.00 77.38 501 ALA A O 1
ATOM 3828 N N . THR A 1 502 ? 35.412 7.181 -18.711 1.00 78.19 502 THR A N 1
ATOM 3829 C CA . THR A 1 502 ? 34.558 8.341 -18.392 1.00 78.19 502 THR A CA 1
ATOM 3830 C C . THR A 1 502 ? 34.536 9.428 -19.458 1.00 78.19 502 THR A C 1
ATOM 3832 O O . THR A 1 502 ? 33.633 10.259 -19.444 1.00 78.19 502 THR A O 1
ATOM 3835 N N . LEU A 1 503 ? 35.499 9.454 -20.386 1.00 81.38 503 LEU A N 1
ATOM 3836 C CA . LEU A 1 503 ? 35.565 10.477 -21.432 1.00 81.38 503 LEU A CA 1
ATOM 3837 C C . LEU A 1 503 ? 34.367 10.391 -22.395 1.00 81.38 503 LEU A C 1
ATOM 3839 O O . LEU A 1 503 ? 33.835 11.427 -22.788 1.00 81.38 503 LEU A O 1
ATOM 3843 N N . GLY A 1 504 ? 33.907 9.178 -22.724 1.00 75.00 504 GLY A N 1
ATOM 3844 C CA . GLY A 1 504 ? 32.742 8.964 -23.593 1.00 75.00 504 GLY A CA 1
ATOM 3845 C C . GLY A 1 504 ? 31.456 9.559 -23.010 1.00 75.00 504 GLY A C 1
ATOM 3846 O O . GLY A 1 504 ? 30.785 10.350 -23.667 1.00 75.00 504 GLY A O 1
ATOM 3847 N N . TYR A 1 505 ? 31.182 9.281 -21.733 1.00 72.62 505 TYR A N 1
ATOM 3848 C CA . TYR A 1 505 ? 30.026 9.825 -21.002 1.00 72.62 505 TYR A CA 1
ATOM 3849 C C . TYR A 1 505 ? 30.102 11.340 -20.762 1.00 72.62 505 TYR A C 1
ATOM 3851 O O . TYR A 1 505 ? 29.106 11.979 -20.438 1.00 72.62 505 TYR A O 1
ATOM 3859 N N . GLN A 1 506 ? 31.286 11.934 -20.919 1.00 76.75 506 GLN A N 1
ATOM 3860 C CA . GLN A 1 506 ? 31.527 13.366 -20.738 1.00 76.75 506 GLN A CA 1
ATOM 3861 C C . GLN A 1 506 ? 31.496 14.142 -22.060 1.00 76.75 506 GLN A C 1
ATOM 3863 O O . GLN A 1 506 ? 31.857 15.313 -22.084 1.00 76.75 506 GLN A O 1
ATOM 3868 N N . GLY A 1 507 ? 31.058 13.516 -23.156 1.00 81.81 507 GLY A N 1
ATOM 3869 C CA . GLY A 1 507 ? 30.943 14.169 -24.460 1.00 81.81 507 GLY A CA 1
ATOM 3870 C C . GLY A 1 507 ? 32.234 14.168 -25.280 1.00 81.81 507 GLY A C 1
ATOM 3871 O O . GLY A 1 507 ? 32.364 14.984 -26.190 1.00 81.81 507 GLY A O 1
ATOM 3872 N N . GLY A 1 508 ? 33.185 13.280 -24.963 1.00 88.12 508 GLY A N 1
ATOM 3873 C CA . GLY A 1 508 ? 34.400 13.057 -25.750 1.00 88.12 508 GLY A CA 1
ATOM 3874 C C . GLY A 1 508 ? 35.396 14.227 -25.750 1.00 88.12 508 GLY A C 1
ATOM 3875 O O . GLY A 1 508 ? 35.204 15.213 -25.026 1.00 88.12 508 GLY A O 1
ATOM 3876 N N . PRO A 1 509 ? 36.480 14.129 -26.548 1.00 93.44 509 PRO A N 1
ATOM 3877 C CA . PRO A 1 509 ? 37.336 15.271 -26.864 1.00 93.44 509 PRO A CA 1
ATOM 3878 C C . PRO A 1 509 ? 36.513 16.456 -27.387 1.00 93.44 509 PRO A C 1
ATOM 3880 O O . PRO A 1 509 ? 35.534 16.264 -28.109 1.00 93.44 509 PRO A O 1
ATOM 3883 N N . MET A 1 510 ? 36.903 17.676 -27.018 1.00 95.94 510 MET A N 1
ATOM 3884 C CA . MET A 1 510 ? 36.238 18.893 -27.494 1.00 95.94 510 MET A CA 1
ATOM 3885 C C . MET A 1 510 ? 36.263 19.006 -29.022 1.00 95.94 510 MET A C 1
ATOM 3887 O O . MET A 1 510 ? 37.259 18.672 -29.667 1.00 95.94 510 MET A O 1
ATOM 3891 N N . ARG A 1 511 ? 35.183 19.548 -29.596 1.00 93.19 511 ARG A N 1
ATOM 3892 C CA . ARG A 1 511 ? 35.176 19.995 -30.998 1.00 93.19 511 ARG A CA 1
ATOM 3893 C C . ARG A 1 511 ? 36.048 21.248 -31.169 1.00 93.19 511 ARG A C 1
ATOM 3895 O O . ARG A 1 511 ? 36.353 21.931 -30.194 1.00 93.19 511 ARG A O 1
ATOM 3902 N N . ALA A 1 512 ? 36.427 21.577 -32.405 1.00 89.44 512 ALA A N 1
ATOM 3903 C CA . ALA A 1 512 ? 37.307 22.717 -32.693 1.00 89.44 512 ALA A CA 1
ATOM 3904 C C . ALA A 1 512 ? 36.764 24.058 -32.153 1.00 89.44 512 ALA A C 1
ATOM 3906 O O . ALA A 1 512 ? 37.508 24.828 -31.554 1.00 89.44 512 ALA A O 1
ATOM 3907 N N . ASP A 1 513 ? 35.456 24.299 -32.275 1.00 90.19 513 ASP A N 1
ATOM 3908 C CA . ASP A 1 513 ? 34.768 25.478 -31.732 1.00 90.19 513 ASP A CA 1
ATOM 3909 C C . ASP A 1 513 ? 34.815 25.540 -30.194 1.00 90.19 513 ASP A C 1
ATOM 3911 O O . ASP A 1 513 ? 35.026 26.605 -29.607 1.00 90.19 513 ASP A O 1
ATOM 3915 N N . GLU A 1 514 ? 34.657 24.389 -29.537 1.00 90.31 514 GLU A N 1
ATOM 3916 C CA . GLU A 1 514 ? 34.731 24.255 -28.078 1.00 90.31 514 GLU A CA 1
ATOM 3917 C C . GLU A 1 514 ? 36.162 24.466 -27.573 1.00 90.31 514 GLU A C 1
ATOM 3919 O O . GLU A 1 514 ? 36.369 25.186 -26.594 1.00 90.31 514 GLU A O 1
ATOM 3924 N N . ALA A 1 515 ? 37.152 23.898 -28.266 1.00 93.25 515 ALA A N 1
ATOM 3925 C CA . ALA A 1 515 ? 38.562 24.059 -27.938 1.00 93.25 515 ALA A CA 1
ATOM 3926 C C . ALA A 1 515 ? 39.020 25.515 -28.117 1.00 93.25 515 ALA A C 1
ATOM 3928 O O . ALA A 1 515 ? 39.674 26.074 -27.233 1.00 93.25 515 ALA A O 1
ATOM 3929 N N . ASP A 1 516 ? 38.596 26.177 -29.193 1.00 92.19 516 ASP A N 1
ATOM 3930 C CA . ASP A 1 516 ? 38.863 27.597 -29.410 1.00 92.19 516 ASP A CA 1
ATOM 3931 C C . ASP A 1 516 ? 38.254 28.463 -28.301 1.00 92.19 516 ASP A C 1
ATOM 3933 O O . ASP A 1 516 ? 38.904 29.384 -27.805 1.00 92.19 516 ASP A O 1
ATOM 3937 N N . ALA A 1 517 ? 37.023 28.174 -27.871 1.00 91.88 517 ALA A N 1
ATOM 3938 C CA . ALA A 1 517 ? 36.395 28.881 -26.757 1.00 91.88 517 ALA A CA 1
ATOM 3939 C C . ALA A 1 517 ? 37.118 28.628 -25.425 1.00 91.88 517 ALA A C 1
ATOM 3941 O O . ALA A 1 517 ? 37.338 29.568 -24.656 1.00 91.88 517 ALA A O 1
ATOM 3942 N N . PHE A 1 518 ? 37.526 27.385 -25.170 1.00 94.12 518 PHE A N 1
ATOM 3943 C CA . PHE A 1 518 ? 38.215 26.993 -23.944 1.00 94.12 518 PHE A CA 1
ATOM 3944 C C . PHE A 1 518 ? 39.624 27.594 -23.850 1.00 94.12 518 PHE A C 1
ATOM 3946 O O . PHE A 1 518 ? 40.027 28.058 -22.782 1.00 94.12 518 PHE A O 1
ATOM 3953 N N . SER A 1 519 ? 40.347 27.682 -24.971 1.00 94.50 519 SER A N 1
ATOM 3954 C CA . SER A 1 519 ? 41.695 28.268 -25.035 1.00 94.50 519 SER A CA 1
ATOM 3955 C C . SER A 1 519 ? 41.743 29.762 -24.670 1.00 94.50 519 SER A C 1
ATOM 3957 O O . SER A 1 519 ? 42.800 30.292 -24.331 1.00 94.50 519 SER A O 1
ATOM 3959 N N . ARG A 1 520 ? 40.593 30.449 -24.688 1.00 94.69 520 ARG A N 1
ATOM 3960 C CA . ARG A 1 520 ? 40.458 31.869 -24.325 1.00 94.69 520 ARG A CA 1
ATOM 3961 C C . ARG A 1 520 ? 40.145 32.102 -22.843 1.00 94.69 520 ARG A C 1
ATOM 3963 O O . ARG A 1 520 ? 39.948 33.248 -22.437 1.00 94.69 520 ARG A O 1
ATOM 3970 N N . LEU A 1 521 ? 40.072 31.051 -22.022 1.00 92.25 521 LEU A N 1
ATOM 3971 C CA . LEU A 1 521 ? 39.784 31.198 -20.595 1.00 92.25 521 LEU A CA 1
ATOM 3972 C C . LEU A 1 521 ? 40.946 31.887 -19.849 1.00 92.25 521 LEU A C 1
ATOM 3974 O O . LEU A 1 521 ? 42.100 31.491 -20.000 1.00 92.25 521 LEU A O 1
ATOM 3978 N N . PRO A 1 522 ? 40.663 32.862 -18.963 1.00 88.25 522 PRO A N 1
ATOM 3979 C CA . PRO A 1 522 ? 41.697 33.675 -18.312 1.00 88.25 522 PRO A CA 1
ATOM 3980 C C . PRO A 1 522 ? 42.600 32.907 -17.329 1.00 88.25 522 PRO A C 1
ATOM 3982 O O . PRO A 1 522 ? 43.694 33.370 -17.037 1.00 88.25 522 PRO A O 1
ATOM 3985 N N . ASP A 1 523 ? 42.171 31.740 -16.834 1.00 90.56 523 ASP A N 1
ATOM 3986 C CA . ASP A 1 523 ? 42.965 30.863 -15.951 1.00 90.56 523 ASP A CA 1
ATOM 3987 C C . ASP A 1 523 ? 43.373 29.549 -16.655 1.00 90.56 523 ASP A C 1
ATOM 3989 O O . ASP A 1 523 ? 43.617 28.543 -15.989 1.00 90.56 523 ASP A O 1
ATOM 3993 N N . LEU A 1 524 ? 43.415 29.513 -17.996 1.00 92.88 524 LEU A N 1
ATOM 3994 C CA . LEU A 1 524 ? 43.658 28.276 -18.754 1.00 92.88 524 LEU A CA 1
ATOM 3995 C C . LEU A 1 524 ? 44.893 27.513 -18.254 1.00 92.88 524 LEU A C 1
ATOM 3997 O O . LEU A 1 524 ? 44.810 26.313 -18.010 1.00 92.88 524 LEU A O 1
ATOM 4001 N N . ALA A 1 525 ? 46.018 28.202 -18.057 1.00 94.06 525 ALA A N 1
ATOM 4002 C CA . ALA A 1 525 ? 47.263 27.573 -17.617 1.00 94.06 525 ALA A CA 1
ATOM 4003 C C . ALA A 1 525 ? 47.098 26.799 -16.294 1.00 94.06 525 ALA A C 1
ATOM 4005 O O . ALA A 1 525 ? 47.526 25.649 -16.193 1.00 94.06 525 ALA A O 1
ATOM 4006 N N . ASP A 1 526 ? 46.407 27.388 -15.318 1.00 94.44 526 ASP A N 1
ATOM 4007 C CA . ASP A 1 526 ? 46.183 26.780 -14.003 1.00 94.44 526 ASP A CA 1
ATOM 4008 C C . ASP A 1 526 ? 45.169 25.632 -14.062 1.00 94.44 526 ASP A C 1
ATOM 4010 O O . ASP A 1 526 ? 45.335 24.615 -13.386 1.00 94.44 526 ASP A O 1
ATOM 4014 N N . ILE A 1 527 ? 44.141 25.761 -14.906 1.00 94.62 527 ILE A N 1
ATOM 4015 C CA . ILE A 1 527 ? 43.150 24.706 -15.155 1.00 94.62 527 ILE A CA 1
ATOM 4016 C C . ILE A 1 527 ? 43.839 23.455 -15.722 1.00 94.62 527 ILE A C 1
ATOM 4018 O O . ILE A 1 527 ? 43.611 22.338 -15.249 1.00 94.62 527 ILE A O 1
ATOM 4022 N N . LEU A 1 528 ? 44.715 23.638 -16.715 1.00 94.88 528 LEU A N 1
ATOM 4023 C CA . LEU A 1 528 ? 45.453 22.538 -17.337 1.00 94.88 528 LEU A CA 1
ATOM 4024 C C . LEU A 1 528 ? 46.502 21.945 -16.390 1.00 94.88 528 LEU A C 1
ATOM 4026 O O . LEU A 1 528 ? 46.673 20.725 -16.360 1.00 94.88 528 LEU A O 1
ATOM 4030 N N . ALA A 1 529 ? 47.172 22.777 -15.589 1.00 93.25 529 ALA A N 1
ATOM 4031 C CA . ALA A 1 529 ? 48.123 22.313 -14.584 1.00 93.25 529 ALA A CA 1
ATOM 4032 C C . ALA A 1 529 ? 47.446 21.415 -13.537 1.00 93.25 529 ALA A C 1
ATOM 4034 O O . ALA A 1 529 ? 47.923 20.309 -13.277 1.00 93.25 529 ALA A O 1
ATOM 4035 N N . LEU A 1 530 ? 46.295 21.834 -12.997 1.00 91.94 530 LEU A N 1
ATOM 4036 C CA . LEU A 1 530 ? 45.542 21.048 -12.018 1.00 91.94 530 LEU A CA 1
ATOM 4037 C C . LEU A 1 530 ? 45.064 19.710 -12.599 1.00 91.94 530 LEU A C 1
ATOM 4039 O O . LEU A 1 530 ? 45.174 18.679 -11.941 1.00 91.94 530 LEU A O 1
ATOM 4043 N N . ARG A 1 531 ? 44.592 19.700 -13.851 1.00 92.56 531 ARG A N 1
ATOM 4044 C CA . ARG A 1 531 ? 44.178 18.472 -14.548 1.00 92.56 531 ARG A CA 1
ATOM 4045 C C . ARG A 1 531 ? 45.324 17.475 -14.719 1.00 92.56 531 ARG A C 1
ATOM 4047 O O . ARG A 1 531 ? 45.121 16.273 -14.559 1.00 92.56 531 ARG A O 1
ATOM 4054 N N . ARG A 1 532 ? 46.519 17.960 -15.064 1.00 89.25 532 ARG A N 1
ATOM 4055 C CA . ARG A 1 532 ? 47.713 17.113 -15.207 1.00 89.25 532 ARG A CA 1
ATOM 4056 C C . ARG A 1 532 ? 48.145 16.529 -13.863 1.00 89.25 532 ARG A C 1
ATOM 4058 O O . ARG A 1 532 ? 48.478 15.351 -13.808 1.00 89.25 532 ARG A O 1
ATOM 4065 N N . LEU A 1 533 ? 48.075 17.319 -12.790 1.00 85.94 533 LEU A N 1
ATOM 4066 C CA . LEU A 1 533 ? 48.325 16.838 -11.428 1.00 85.94 533 LEU A CA 1
ATOM 4067 C C . LEU A 1 533 ? 47.296 15.784 -10.990 1.00 85.94 533 LEU A C 1
ATOM 4069 O O . LEU A 1 533 ? 47.682 14.787 -10.388 1.00 85.94 533 LEU A O 1
ATOM 4073 N N . ASP A 1 534 ? 46.016 15.967 -11.330 1.00 85.38 534 ASP A N 1
ATOM 4074 C CA . ASP A 1 534 ? 44.956 14.994 -11.026 1.00 85.38 534 ASP A CA 1
ATOM 4075 C C . ASP A 1 534 ? 45.162 13.646 -11.734 1.00 85.38 534 ASP A C 1
ATOM 4077 O O . ASP A 1 534 ? 44.945 12.600 -11.129 1.00 85.38 534 ASP A O 1
ATOM 4081 N N . GLU A 1 535 ? 45.608 13.640 -12.998 1.00 83.56 535 GLU A N 1
ATOM 4082 C CA . GLU A 1 535 ? 45.984 12.381 -13.662 1.00 83.56 535 GLU A CA 1
ATOM 4083 C C . GLU A 1 535 ? 47.234 11.758 -13.034 1.00 83.56 535 GLU A C 1
ATOM 4085 O O . GLU A 1 535 ? 47.203 10.580 -12.694 1.00 83.56 535 GLU A O 1
ATOM 4090 N N . ALA A 1 536 ? 48.296 12.537 -12.802 1.00 80.94 536 ALA A N 1
ATOM 4091 C CA . ALA A 1 536 ? 49.542 12.024 -12.224 1.00 80.94 536 ALA A CA 1
ATOM 4092 C C . ALA A 1 536 ? 49.352 11.426 -10.816 1.00 80.94 536 ALA A C 1
ATOM 4094 O O . ALA A 1 536 ? 50.063 10.500 -10.425 1.00 80.94 536 ALA A O 1
ATOM 4095 N N . ALA A 1 537 ? 48.374 11.921 -10.049 1.00 77.94 537 ALA A N 1
ATOM 4096 C CA . ALA A 1 537 ? 48.041 11.396 -8.727 1.00 77.94 537 ALA A CA 1
ATOM 4097 C C . ALA A 1 537 ? 47.461 9.965 -8.753 1.00 77.94 537 ALA A C 1
ATOM 4099 O O . ALA A 1 537 ? 47.419 9.310 -7.710 1.00 77.94 537 ALA A O 1
ATOM 4100 N N . LYS A 1 538 ? 47.039 9.449 -9.918 1.00 74.88 538 LYS A N 1
ATOM 4101 C CA . LYS A 1 538 ? 46.430 8.112 -10.064 1.00 74.88 538 LYS A CA 1
ATOM 4102 C C . LYS A 1 538 ? 47.447 6.979 -10.191 1.00 74.88 538 LYS A C 1
ATOM 4104 O O . LYS A 1 538 ? 47.084 5.825 -9.977 1.00 74.88 538 LYS A O 1
ATOM 4109 N N . ASP A 1 539 ? 48.717 7.297 -10.432 1.00 70.69 539 ASP A N 1
ATOM 4110 C CA . ASP A 1 539 ? 49.795 6.315 -10.618 1.00 70.69 539 ASP A CA 1
ATOM 4111 C C . ASP A 1 539 ? 50.294 5.680 -9.300 1.00 70.69 539 ASP A C 1
ATOM 4113 O O . ASP A 1 539 ? 51.298 4.970 -9.274 1.00 70.69 539 ASP A O 1
ATOM 4117 N N . GLY A 1 540 ? 49.612 5.925 -8.171 1.00 62.72 540 GLY A N 1
ATOM 4118 C CA . GLY A 1 540 ? 49.819 5.234 -6.887 1.00 62.72 540 GLY A CA 1
ATOM 4119 C C . GLY A 1 540 ? 51.139 5.531 -6.158 1.00 62.72 540 GLY A C 1
ATOM 4120 O O . GLY A 1 540 ? 51.303 5.122 -5.011 1.00 62.72 540 GLY A O 1
ATOM 4121 N N . GLY A 1 541 ? 52.067 6.260 -6.787 1.00 65.44 541 GLY A N 1
ATOM 4122 C CA . GLY A 1 541 ? 53.358 6.662 -6.212 1.00 65.44 541 GLY A CA 1
ATOM 4123 C C . GLY A 1 541 ? 53.311 7.907 -5.316 1.00 65.44 541 GLY A C 1
ATOM 4124 O O . GLY A 1 541 ? 54.316 8.257 -4.698 1.00 65.44 541 GLY A O 1
ATOM 4125 N N . TRP A 1 542 ? 52.160 8.577 -5.228 1.00 62.28 542 TRP A N 1
ATOM 4126 C CA . TRP A 1 542 ? 51.990 9.809 -4.461 1.00 62.28 542 TRP A CA 1
ATOM 4127 C C . TRP A 1 542 ? 51.396 9.510 -3.085 1.00 62.28 542 TRP A C 1
ATOM 4129 O O . TRP A 1 542 ? 50.263 9.053 -2.966 1.00 62.28 542 TRP A O 1
ATOM 4139 N N . SER A 1 543 ? 52.156 9.803 -2.029 1.00 62.38 543 SER A N 1
ATOM 4140 C CA . SER A 1 543 ? 51.657 9.784 -0.654 1.00 62.38 543 SER A CA 1
ATOM 4141 C C . SER A 1 543 ? 51.481 11.212 -0.162 1.00 62.38 543 SER A C 1
ATOM 4143 O O . SER A 1 543 ? 52.448 11.962 -0.011 1.00 62.38 543 SER A O 1
ATOM 4145 N N . LEU A 1 544 ? 50.236 11.579 0.128 1.00 59.56 544 LEU A N 1
ATOM 4146 C CA . LEU A 1 544 ? 49.937 12.698 1.007 1.00 59.56 544 LEU A CA 1
ATOM 4147 C C . LEU A 1 544 ? 50.231 12.220 2.435 1.00 59.56 544 LEU A C 1
ATOM 4149 O O . LEU A 1 544 ? 49.314 11.842 3.163 1.00 59.56 544 LEU A O 1
ATOM 4153 N N . GLY A 1 545 ? 51.503 12.187 2.853 1.00 65.69 545 GLY A N 1
ATOM 4154 C CA . GLY A 1 545 ? 51.806 12.111 4.290 1.00 65.69 545 GLY A CA 1
ATOM 4155 C C . GLY A 1 545 ? 50.958 13.150 5.034 1.00 65.69 545 GLY A C 1
ATOM 4156 O O . GLY A 1 545 ? 50.632 14.157 4.406 1.00 65.69 545 GLY A O 1
ATOM 4157 N N . ALA A 1 546 ? 50.566 12.879 6.294 1.00 58.50 546 ALA A N 1
ATOM 4158 C CA . ALA A 1 546 ? 49.591 13.659 7.082 1.00 58.50 546 ALA A CA 1
ATOM 4159 C C . ALA A 1 546 ? 49.480 15.097 6.557 1.00 58.50 546 ALA A C 1
ATOM 4161 O O . ALA A 1 546 ? 50.416 15.882 6.720 1.00 58.50 546 ALA A O 1
ATOM 4162 N N . ALA A 1 547 ? 48.419 15.380 5.787 1.00 64.88 547 ALA A N 1
ATOM 4163 C CA . ALA A 1 547 ? 48.285 16.552 4.912 1.00 64.88 547 ALA A CA 1
ATOM 4164 C C . ALA A 1 547 ? 48.133 17.879 5.690 1.00 64.88 547 ALA A C 1
ATOM 4166 O O . ALA A 1 547 ? 47.508 18.835 5.234 1.00 64.88 547 ALA A O 1
ATOM 4167 N N . ASP A 1 548 ? 48.735 17.947 6.872 1.00 72.38 548 ASP A N 1
ATOM 4168 C CA . ASP A 1 548 ? 48.641 18.985 7.882 1.00 72.38 548 ASP A CA 1
ATOM 4169 C C . ASP A 1 548 ? 49.175 20.332 7.397 1.00 72.38 548 ASP A C 1
ATOM 4171 O O . ASP A 1 548 ? 48.817 21.368 7.946 1.00 72.38 548 ASP A O 1
ATOM 4175 N N . TRP A 1 549 ? 49.996 20.347 6.344 1.00 79.88 549 TRP A N 1
ATOM 4176 C CA . TRP A 1 549 ? 50.479 21.575 5.713 1.00 79.88 549 TRP A CA 1
ATOM 4177 C C . TRP A 1 549 ? 49.419 22.261 4.834 1.00 79.88 549 TRP A C 1
ATOM 4179 O O . TRP A 1 549 ? 49.508 23.471 4.615 1.00 79.88 549 TRP A O 1
ATOM 4189 N N . VAL A 1 550 ? 48.407 21.525 4.356 1.00 81.50 550 VAL A N 1
ATOM 4190 C CA . VAL A 1 550 ? 47.322 22.065 3.519 1.00 81.50 550 VAL A CA 1
ATOM 4191 C C . VAL A 1 550 ? 46.309 22.827 4.375 1.00 81.50 550 VAL A C 1
ATOM 4193 O O . VAL A 1 550 ? 45.803 23.869 3.952 1.00 81.50 550 VAL A O 1
ATOM 4196 N N . TRP A 1 551 ? 46.053 22.369 5.606 1.00 80.94 551 TRP A N 1
ATOM 4197 C CA . TRP A 1 551 ? 45.069 22.990 6.500 1.00 80.94 551 TRP A CA 1
ATOM 4198 C C . TRP A 1 551 ? 45.342 24.477 6.787 1.00 80.94 551 TRP A C 1
ATOM 4200 O O . TRP A 1 551 ? 44.412 25.273 6.639 1.00 80.94 551 TRP A O 1
ATOM 4210 N N . PRO A 1 552 ? 46.580 24.911 7.113 1.00 86.06 552 PRO A N 1
ATOM 4211 C CA . PRO A 1 552 ? 46.902 26.327 7.265 1.00 86.06 552 PRO A CA 1
ATOM 4212 C C . PRO A 1 552 ? 46.651 27.155 6.001 1.00 86.06 552 PRO A C 1
ATOM 4214 O O . PRO A 1 552 ? 46.212 28.297 6.110 1.00 86.06 552 PRO A O 1
ATOM 4217 N N . LEU A 1 553 ? 46.894 26.599 4.809 1.00 88.00 553 LEU A N 1
ATOM 4218 C CA . LEU A 1 553 ? 46.672 27.294 3.536 1.00 88.00 553 LEU A CA 1
ATOM 4219 C C . LEU A 1 553 ? 45.176 27.475 3.254 1.00 88.00 553 LEU A C 1
ATOM 4221 O O . LEU A 1 553 ? 44.746 28.572 2.896 1.00 88.00 553 LEU A O 1
ATOM 4225 N N . MET A 1 554 ? 44.374 26.429 3.482 1.00 88.31 554 MET A N 1
ATOM 4226 C CA . MET A 1 554 ? 42.914 26.500 3.372 1.00 88.31 554 MET A CA 1
ATOM 4227 C C . MET A 1 554 ? 42.331 27.502 4.374 1.00 88.31 554 MET A C 1
ATOM 4229 O O . MET A 1 554 ? 41.524 28.349 3.997 1.00 88.31 554 MET A O 1
ATOM 4233 N N . ALA A 1 555 ? 42.777 27.455 5.632 1.00 86.31 555 ALA A N 1
ATOM 4234 C CA . ALA A 1 555 ? 42.330 28.373 6.675 1.00 86.31 555 ALA A CA 1
ATOM 4235 C C . ALA A 1 555 ? 42.710 29.833 6.370 1.00 86.31 555 ALA A C 1
ATOM 4237 O O . ALA A 1 555 ? 41.878 30.727 6.526 1.00 86.31 555 ALA A O 1
ATOM 4238 N N . ALA A 1 556 ? 43.933 30.084 5.889 1.00 89.31 556 ALA A N 1
ATOM 4239 C CA . ALA A 1 556 ? 44.381 31.419 5.492 1.00 89.31 556 ALA A CA 1
ATOM 4240 C C . ALA A 1 556 ? 43.586 31.965 4.296 1.00 89.31 556 ALA A C 1
ATOM 4242 O O . ALA A 1 556 ? 43.193 33.133 4.301 1.00 89.31 556 ALA A O 1
ATOM 4243 N N . HIS A 1 557 ? 43.302 31.122 3.298 1.00 89.31 557 HIS A N 1
ATOM 4244 C CA . HIS A 1 557 ? 42.481 31.495 2.144 1.00 89.31 557 HIS A CA 1
ATOM 4245 C C . HIS A 1 557 ? 41.050 31.840 2.552 1.00 89.31 557 HIS A C 1
ATOM 4247 O O . HIS A 1 557 ? 40.553 32.910 2.221 1.00 89.31 557 HIS A O 1
ATOM 4253 N N . LEU A 1 558 ? 40.397 30.981 3.337 1.00 87.75 558 LEU A N 1
ATOM 4254 C CA . LEU A 1 558 ? 39.048 31.244 3.846 1.00 87.75 558 LEU A CA 1
ATOM 4255 C C . LEU A 1 558 ? 39.001 32.500 4.731 1.00 87.75 558 LEU A C 1
ATOM 4257 O O . LEU A 1 558 ? 38.047 33.276 4.664 1.00 87.75 558 LEU A O 1
ATOM 4261 N N . GLY A 1 559 ? 40.053 32.740 5.518 1.00 86.19 559 GLY A N 1
ATOM 4262 C CA . GLY A 1 559 ? 40.223 33.971 6.288 1.00 86.19 559 GLY A CA 1
ATOM 4263 C C . GLY A 1 559 ? 40.299 35.222 5.407 1.00 86.19 559 GLY A C 1
ATOM 4264 O O . GLY A 1 559 ? 39.640 36.217 5.710 1.00 86.19 559 GLY A O 1
ATOM 4265 N N . SER A 1 560 ? 41.036 35.175 4.291 1.00 85.38 560 SER A N 1
ATOM 4266 C CA . SER A 1 560 ? 41.148 36.307 3.359 1.00 85.38 560 SER A CA 1
ATOM 4267 C C . SER A 1 560 ? 39.850 36.574 2.589 1.00 85.38 560 SER A C 1
ATOM 4269 O O . SER A 1 560 ? 39.508 37.735 2.369 1.00 85.38 560 SER A O 1
ATOM 4271 N N . GLN A 1 561 ? 39.077 35.531 2.256 1.00 83.94 561 GLN A N 1
ATOM 4272 C CA . GLN A 1 561 ? 37.769 35.688 1.605 1.00 83.94 561 GLN A CA 1
ATOM 4273 C C . GLN A 1 561 ? 36.741 36.361 2.523 1.00 83.94 561 GLN A C 1
ATOM 4275 O O . GLN A 1 561 ? 35.972 37.205 2.069 1.00 83.94 561 GLN A O 1
ATOM 4280 N N . ARG A 1 562 ? 36.755 36.050 3.828 1.00 70.56 562 ARG A N 1
ATOM 4281 C CA . ARG A 1 562 ? 35.874 36.703 4.815 1.00 70.56 562 ARG A CA 1
ATOM 4282 C C . ARG A 1 562 ? 36.198 38.183 5.016 1.00 70.56 562 ARG A C 1
ATOM 4284 O O . ARG A 1 562 ? 35.282 38.971 5.215 1.00 70.56 562 ARG A O 1
ATOM 4291 N N . LEU A 1 563 ? 37.476 38.556 4.946 1.00 61.75 563 LEU A N 1
ATOM 4292 C CA . LEU A 1 563 ? 37.913 39.954 5.038 1.00 61.75 563 LEU A CA 1
ATOM 4293 C C . LEU A 1 563 ? 37.568 40.757 3.774 1.00 61.75 563 LEU A C 1
ATOM 4295 O O . LEU A 1 563 ? 37.248 41.933 3.882 1.00 61.75 563 LEU A O 1
ATOM 4299 N N . ALA A 1 564 ? 37.583 40.127 2.595 1.00 58.91 564 ALA A N 1
ATOM 4300 C CA . ALA A 1 564 ? 37.189 40.757 1.331 1.00 58.91 564 ALA A CA 1
ATOM 4301 C C . ALA A 1 564 ? 35.662 40.932 1.171 1.00 58.91 564 ALA A C 1
ATOM 4303 O O . ALA A 1 564 ? 35.222 41.755 0.373 1.00 58.91 564 ALA A O 1
ATOM 4304 N N . ALA A 1 565 ? 34.855 40.169 1.917 1.00 57.44 565 ALA A N 1
ATOM 4305 C CA . ALA A 1 565 ? 33.391 40.237 1.898 1.00 57.44 565 ALA A CA 1
ATOM 4306 C C . ALA A 1 565 ? 32.799 41.309 2.840 1.00 57.44 565 ALA A C 1
ATOM 4308 O O . ALA A 1 565 ? 31.582 41.495 2.860 1.00 57.44 565 ALA A O 1
ATOM 4309 N N . TRP A 1 566 ? 33.636 42.009 3.615 1.00 39.78 566 TRP A N 1
ATOM 4310 C CA . TRP A 1 566 ? 33.223 43.122 4.471 1.00 39.78 566 TRP A CA 1
ATOM 4311 C C . TRP A 1 566 ? 33.552 44.448 3.766 1.00 39.78 566 TRP A C 1
ATOM 4313 O O . TRP A 1 566 ? 34.729 44.696 3.499 1.00 39.78 566 TRP A O 1
ATOM 4323 N N . PRO A 1 567 ? 32.570 45.308 3.443 1.00 43.75 567 PRO A N 1
ATOM 4324 C CA . PRO A 1 567 ? 32.886 46.641 2.951 1.00 43.75 567 PRO A CA 1
ATOM 4325 C C . PRO A 1 567 ? 33.544 47.449 4.078 1.00 43.75 567 PRO A C 1
ATOM 4327 O O . PRO A 1 567 ? 33.101 47.375 5.228 1.00 43.75 567 PRO A O 1
ATOM 4330 N N . ALA A 1 568 ? 34.625 48.158 3.740 1.00 41.22 568 ALA A N 1
ATOM 4331 C CA . ALA A 1 568 ? 35.294 49.120 4.617 1.00 41.22 568 ALA A CA 1
ATOM 4332 C C . ALA A 1 568 ? 34.405 50.333 4.915 1.00 41.22 568 ALA A C 1
ATOM 4334 O O . ALA A 1 568 ? 33.635 50.728 4.007 1.00 41.22 568 ALA A O 1
#

Organism: Chromobacterium violaceum (NCBI:txid536)

Secondary structure (DSSP, 8-state):
-EEEEEEEEEE-SS-EEEEEEEEEETTEEEEEESS--SSSEE-TTPEEEEPEEEEEE-HHHHHH-SBTTBPPPHHHHHHHHHHHHHHTTEEEEEEEEEE--SSS--HHHHHHHHHHHHHHHHHHTT--SSEEEEEEEEETT-TTHHHHHHHHHTSTTEEEEEEE---TTSGGG--HHHHHHHHTTTT----HHHHHHHHHHHHHHHHHHHHHHHHHHHHHHHTTT-EEEEES--SHHHHHHHHHTT--EEES-SSHHHHHHHHHTTPEEEEEHHHHHHTS-SSSPPPHHHHHHTT---EEE-TT-TTHHHHHHHHHHHHS---HHHHHHTTTHHHHHHTT--SSSS--TTSB--EEEEEEETTEEEEEEEEEPPSSSS--EEEE-------------------PPPP--------------------------PPPS-------------TTHHHHHHHHHHHTT--HHHHHHHHTHHHHHHHHHHH-HHHHHT--HHHHHHHHHTTSSPPHHHHHHHHT-TTHHHHHHHHHHHHHGGGS-----S-TTHHHHHHHHHHHHHHHTS--